Protein AF-H3H8V9-F1 (afdb_monomer_lite)

Structure (mmCIF, N/CA/C/O backbone):
data_AF-H3H8V9-F1
#
_entry.id   AF-H3H8V9-F1
#
loop_
_atom_site.group_PDB
_atom_site.id
_atom_site.type_symbol
_atom_site.label_atom_id
_atom_site.label_alt_id
_atom_site.label_comp_id
_atom_site.label_asym_id
_atom_site.label_entity_id
_atom_site.label_seq_id
_atom_site.pdbx_PDB_ins_code
_atom_site.Cartn_x
_atom_site.Cartn_y
_atom_site.Cartn_z
_atom_site.occupancy
_atom_site.B_iso_or_equiv
_atom_site.auth_seq_id
_atom_site.auth_comp_id
_atom_site.auth_asym_id
_atom_site.auth_atom_id
_atom_site.pdbx_PDB_model_num
ATOM 1 N N . MET A 1 1 ? -10.850 2.529 -7.189 1.00 74.88 1 MET A N 1
ATOM 2 C CA . MET A 1 1 ? -9.826 3.401 -6.558 1.00 74.88 1 MET A CA 1
ATOM 3 C C . MET A 1 1 ? -9.479 2.834 -5.190 1.00 74.88 1 MET A C 1
ATOM 5 O O . MET A 1 1 ? -10.361 2.263 -4.555 1.00 74.88 1 MET A O 1
ATOM 9 N N . GLY A 1 2 ? -8.244 2.984 -4.722 1.00 83.94 2 GLY A N 1
ATOM 10 C CA . GLY A 1 2 ? -7.855 2.657 -3.355 1.00 83.94 2 GLY A CA 1
ATOM 11 C C . GLY A 1 2 ? -6.663 3.481 -2.884 1.00 83.94 2 GLY A C 1
ATOM 12 O O . GLY A 1 2 ? -5.757 3.749 -3.666 1.00 83.94 2 GLY A O 1
ATOM 13 N N . GLU A 1 3 ? -6.673 3.855 -1.612 1.00 83.81 3 GLU A N 1
ATOM 14 C CA . GLU A 1 3 ? -5.579 4.510 -0.901 1.00 83.81 3 GLU A CA 1
ATOM 15 C C . GLU A 1 3 ? -5.378 3.791 0.436 1.00 83.81 3 GLU A C 1
ATOM 17 O O . GLU A 1 3 ? -6.349 3.501 1.137 1.00 83.81 3 GLU A O 1
ATOM 22 N N . GLU A 1 4 ? -4.137 3.490 0.800 1.00 85.00 4 GLU A N 1
ATOM 23 C CA . GLU A 1 4 ? -3.783 2.846 2.063 1.00 85.00 4 GLU A CA 1
ATOM 24 C C . GLU A 1 4 ? -2.541 3.501 2.671 1.00 85.00 4 GLU A C 1
ATOM 26 O O . GLU A 1 4 ? -1.539 3.735 1.994 1.00 85.00 4 GLU A O 1
ATOM 31 N N . ARG A 1 5 ? -2.603 3.771 3.975 1.00 84.25 5 ARG A N 1
ATOM 32 C CA . ARG A 1 5 ? -1.505 4.299 4.781 1.00 84.25 5 ARG A CA 1
ATOM 33 C C . ARG A 1 5 ? -1.326 3.422 6.013 1.00 84.25 5 ARG A C 1
ATOM 35 O O . ARG A 1 5 ? -2.280 3.237 6.763 1.00 84.25 5 ARG A O 1
ATOM 42 N N . ARG A 1 6 ? -0.121 2.903 6.237 1.00 86.56 6 ARG A N 1
ATOM 43 C CA . ARG A 1 6 ? 0.270 2.117 7.421 1.00 86.56 6 ARG A CA 1
ATOM 44 C C . ARG A 1 6 ? 1.478 2.778 8.074 1.00 86.56 6 ARG A C 1
ATOM 46 O O . ARG A 1 6 ? 2.424 3.109 7.363 1.00 86.56 6 ARG A O 1
ATOM 53 N N . TYR A 1 7 ? 1.427 3.017 9.380 1.00 85.00 7 TYR A N 1
ATOM 54 C CA . TYR A 1 7 ? 2.458 3.760 10.107 1.00 85.00 7 TYR A CA 1
ATOM 55 C C . TYR A 1 7 ? 2.486 3.408 11.596 1.00 85.00 7 TYR A C 1
ATOM 57 O O . TYR A 1 7 ? 1.491 2.964 12.166 1.00 85.00 7 TYR A O 1
ATOM 65 N N . GLU A 1 8 ? 3.625 3.656 12.228 1.00 86.06 8 GLU A N 1
ATOM 66 C CA . GLU A 1 8 ? 3.815 3.522 13.672 1.00 86.06 8 GLU A CA 1
ATOM 67 C C . GLU A 1 8 ? 3.595 4.867 14.386 1.00 86.06 8 GLU A C 1
ATOM 69 O O . GLU A 1 8 ? 4.065 5.913 13.930 1.00 86.06 8 GLU A O 1
ATOM 74 N N . ALA A 1 9 ? 2.855 4.858 15.495 1.00 86.06 9 ALA A N 1
ATOM 75 C CA . ALA A 1 9 ? 2.539 6.052 16.276 1.00 86.06 9 ALA A CA 1
ATOM 76 C C . ALA A 1 9 ? 3.686 6.479 17.221 1.00 86.06 9 ALA A C 1
ATOM 78 O O . ALA A 1 9 ? 4.733 5.839 17.330 1.00 86.06 9 ALA A O 1
ATOM 79 N N . GLU A 1 10 ? 3.507 7.590 17.942 1.00 84.81 10 GLU A N 1
ATOM 80 C CA . GLU A 1 10 ? 4.475 8.055 18.951 1.00 84.81 10 GLU A CA 1
ATOM 81 C C . GLU A 1 10 ? 4.557 7.140 20.181 1.00 84.81 10 GLU A C 1
ATOM 83 O O . GLU A 1 10 ? 5.609 7.057 20.804 1.00 84.81 10 GLU A O 1
ATOM 88 N N . ASN A 1 11 ? 3.488 6.400 20.483 1.00 84.94 11 ASN A N 1
ATOM 89 C CA . ASN A 1 11 ? 3.412 5.443 21.587 1.00 84.94 11 ASN A CA 1
ATOM 90 C C . ASN A 1 11 ? 3.657 3.975 21.169 1.00 84.94 11 ASN A C 1
ATOM 92 O O . ASN A 1 11 ? 3.364 3.077 21.953 1.00 84.94 11 ASN A O 1
ATOM 96 N N . GLY A 1 12 ? 4.143 3.730 19.945 1.00 83.62 12 GLY A N 1
ATOM 97 C CA . GLY A 1 12 ? 4.398 2.385 19.408 1.00 83.62 12 GLY A CA 1
ATOM 98 C C . GLY A 1 12 ? 3.173 1.655 18.838 1.00 83.62 12 GLY A C 1
ATOM 99 O O . GLY A 1 12 ? 3.311 0.531 18.365 1.00 83.62 12 GLY A O 1
ATOM 100 N N . ASP A 1 13 ? 1.978 2.257 18.850 1.00 87.25 13 ASP A N 1
ATOM 101 C CA . ASP A 1 13 ? 0.791 1.626 18.257 1.00 87.25 13 ASP A CA 1
ATOM 102 C C . ASP A 1 13 ? 0.881 1.572 16.727 1.00 87.25 13 ASP A C 1
ATOM 104 O O . ASP A 1 13 ? 1.222 2.557 16.062 1.00 87.25 13 ASP A O 1
ATOM 108 N N . PHE A 1 14 ? 0.473 0.444 16.151 1.00 84.25 14 PHE A N 1
ATOM 109 C CA . PHE A 1 14 ? 0.470 0.236 14.707 1.00 84.25 14 PHE A CA 1
ATOM 110 C C . PHE A 1 14 ? -0.862 0.690 14.116 1.00 84.25 14 PHE A C 1
ATOM 112 O O . PHE A 1 14 ? -1.919 0.101 14.359 1.00 84.25 14 PHE A O 1
ATOM 119 N N . CYS A 1 15 ? -0.807 1.757 13.328 1.00 86.50 15 CYS A N 1
ATOM 120 C CA . CYS A 1 15 ? -1.965 2.409 12.742 1.00 86.50 15 CYS A CA 1
ATOM 121 C C . CYS A 1 15 ? -2.080 2.096 11.249 1.00 86.50 15 CYS A C 1
ATOM 123 O O . CYS A 1 15 ? -1.095 2.048 10.510 1.00 86.50 15 CYS A O 1
ATOM 125 N N . SER A 1 16 ? -3.315 1.935 10.785 1.00 87.81 16 SER A N 1
ATOM 126 C CA . SER A 1 16 ? -3.647 1.843 9.366 1.00 87.81 16 SER A CA 1
ATOM 127 C C . SER A 1 16 ? -4.886 2.671 9.051 1.00 87.81 16 SER A C 1
ATOM 129 O O . SER A 1 16 ? -5.841 2.693 9.827 1.00 87.81 16 SER A O 1
ATOM 131 N N . THR A 1 17 ? -4.890 3.324 7.896 1.00 85.88 17 THR A N 1
ATOM 132 C CA . THR A 1 17 ? -6.053 4.015 7.335 1.00 85.88 17 THR A CA 1
ATOM 133 C C . THR A 1 17 ? -6.170 3.629 5.870 1.00 85.88 17 THR A C 1
ATOM 135 O O . THR A 1 17 ? -5.179 3.661 5.142 1.00 85.88 17 THR A O 1
ATOM 138 N N . ARG A 1 18 ? -7.369 3.249 5.430 1.00 86.12 18 ARG A N 1
ATOM 139 C CA . ARG A 1 18 ? -7.628 2.788 4.067 1.00 86.12 18 ARG A CA 1
ATOM 140 C C . ARG A 1 18 ? -8.938 3.357 3.546 1.00 86.12 18 ARG A C 1
ATOM 142 O O . ARG A 1 18 ? -9.970 3.233 4.201 1.00 86.12 18 ARG A O 1
ATOM 149 N N . PHE A 1 19 ? -8.900 3.924 2.349 1.00 86.44 19 PHE A N 1
ATOM 150 C CA . PHE A 1 19 ? -10.074 4.328 1.585 1.00 86.44 19 PHE A CA 1
ATOM 151 C C . PHE A 1 19 ? -10.143 3.492 0.305 1.00 86.44 19 PHE A C 1
ATOM 153 O O . PHE A 1 19 ? -9.132 3.318 -0.370 1.00 86.44 19 PHE A O 1
ATOM 160 N N . THR A 1 20 ? -11.302 2.940 -0.053 1.00 86.88 20 THR A N 1
ATOM 161 C CA . THR A 1 20 ? -11.468 2.222 -1.330 1.00 86.88 20 THR A CA 1
ATOM 162 C C . THR A 1 20 ? -12.846 2.434 -1.929 1.00 86.88 20 THR A C 1
ATOM 164 O O . THR A 1 20 ? -13.846 2.362 -1.217 1.00 86.88 20 THR A O 1
ATOM 167 N N . VAL A 1 21 ? -12.880 2.567 -3.253 1.00 86.81 21 VAL A N 1
ATOM 168 C CA . VAL A 1 21 ? -14.091 2.583 -4.078 1.00 86.81 21 VAL A CA 1
ATOM 169 C C . VAL A 1 21 ? -14.089 1.339 -4.966 1.00 86.81 21 VAL A C 1
ATOM 171 O O . VAL A 1 21 ? -13.229 1.215 -5.850 1.00 86.81 21 VAL A O 1
ATOM 174 N N . THR A 1 22 ? -15.050 0.447 -4.719 1.00 87.06 22 THR A N 1
ATOM 175 C CA . THR A 1 22 ? -15.279 -0.824 -5.426 1.00 87.06 22 THR A CA 1
ATOM 176 C C . THR A 1 22 ? -16.588 -0.745 -6.209 1.00 87.06 22 THR A C 1
ATOM 178 O O . THR A 1 22 ? -17.594 -0.278 -5.679 1.00 87.06 22 THR A O 1
ATOM 181 N N . GLN A 1 23 ? -16.587 -1.220 -7.456 1.00 88.19 23 GLN A N 1
ATOM 182 C CA . GLN A 1 23 ? -17.774 -1.274 -8.315 1.00 88.19 23 GLN A CA 1
ATOM 183 C C . GLN A 1 23 ? -18.269 -2.720 -8.444 1.00 88.19 23 GLN A C 1
ATOM 185 O O . GLN A 1 23 ? -17.463 -3.642 -8.566 1.00 88.19 23 GLN A O 1
ATOM 190 N N . PHE A 1 24 ? -19.586 -2.908 -8.454 1.00 86.19 24 PHE A N 1
ATOM 191 C CA . PHE A 1 24 ? -20.253 -4.180 -8.716 1.00 86.19 24 PHE A CA 1
ATOM 192 C C . PHE A 1 24 ? -21.094 -4.027 -9.987 1.00 86.19 24 PHE A C 1
ATOM 194 O O . PHE A 1 24 ? -22.232 -3.556 -9.935 1.00 86.19 24 PHE A O 1
ATOM 201 N N . GLU A 1 25 ? -20.524 -4.392 -11.140 1.00 83.38 25 GLU A N 1
ATOM 202 C CA . GLU A 1 25 ? -21.194 -4.206 -12.436 1.00 83.38 25 GLU A CA 1
ATOM 203 C C . GLU A 1 25 ? -22.442 -5.092 -12.604 1.00 83.38 25 GLU A C 1
ATOM 205 O O . GLU A 1 25 ? -23.333 -4.722 -13.363 1.00 83.38 25 GLU A O 1
ATOM 210 N N . ASP A 1 26 ? -22.537 -6.223 -11.893 1.00 83.94 26 ASP A N 1
ATOM 211 C CA . ASP A 1 26 ? -23.640 -7.201 -11.982 1.00 83.94 26 ASP A CA 1
ATOM 212 C C . ASP A 1 26 ? -24.514 -7.293 -10.716 1.00 83.94 26 ASP A C 1
ATOM 214 O O . ASP A 1 26 ? -25.304 -8.226 -10.555 1.00 83.94 26 ASP A O 1
ATOM 218 N N . ALA A 1 27 ? -24.410 -6.316 -9.810 1.00 86.00 27 ALA A N 1
ATOM 219 C CA . ALA A 1 27 ? -25.344 -6.200 -8.693 1.00 86.00 27 ALA A CA 1
ATOM 220 C C . ALA A 1 27 ? -26.749 -5.812 -9.189 1.00 86.00 27 ALA A C 1
ATOM 222 O O . ALA A 1 27 ? -26.910 -4.881 -9.975 1.00 86.00 27 ALA A O 1
ATOM 223 N N . GLN A 1 28 ? -27.779 -6.495 -8.688 1.00 86.56 28 GLN A N 1
ATOM 224 C CA . GLN A 1 28 ? -29.177 -6.256 -9.063 1.00 86.56 28 GLN A CA 1
ATOM 225 C C . GLN A 1 28 ? -29.754 -5.003 -8.391 1.00 86.56 28 GLN A C 1
ATOM 227 O O . GLN A 1 28 ? -30.672 -4.381 -8.919 1.00 86.56 28 GLN A O 1
ATOM 232 N N . SER A 1 29 ? -29.253 -4.643 -7.204 1.00 89.38 29 SER A N 1
ATOM 233 C CA . SER A 1 29 ? -29.651 -3.430 -6.485 1.00 89.38 29 SER A CA 1
ATOM 234 C C . SER A 1 29 ? -28.652 -3.040 -5.393 1.00 89.38 29 SER A C 1
ATOM 236 O O . SER A 1 29 ? -27.881 -3.864 -4.898 1.00 89.38 29 SER A O 1
ATOM 238 N N . VAL A 1 30 ? -28.734 -1.783 -4.948 1.00 91.44 30 VAL A N 1
ATOM 239 C CA . VAL A 1 30 ? -28.052 -1.281 -3.742 1.00 91.44 30 VAL A CA 1
ATOM 240 C C . VAL A 1 30 ? -28.414 -2.121 -2.512 1.00 91.44 30 VAL A C 1
ATOM 242 O O . VAL A 1 30 ? -27.538 -2.469 -1.723 1.00 91.44 30 VAL A O 1
ATOM 245 N N . LYS A 1 31 ? -29.697 -2.488 -2.375 1.00 92.06 31 LYS A N 1
ATOM 246 C CA . LYS A 1 31 ? -30.219 -3.293 -1.264 1.00 92.06 31 LYS A CA 1
ATOM 247 C C . LYS A 1 31 ? -29.564 -4.674 -1.194 1.00 92.06 31 LYS A C 1
ATOM 249 O O . LYS A 1 31 ? -29.138 -5.071 -0.118 1.00 92.06 31 LYS A O 1
ATOM 254 N N . GLN A 1 32 ? -29.391 -5.349 -2.334 1.00 93.00 32 GLN A N 1
ATOM 255 C CA . GLN A 1 32 ? -28.703 -6.644 -2.406 1.00 93.00 32 GLN A CA 1
ATOM 256 C C . GLN A 1 32 ? -27.271 -6.565 -1.850 1.00 93.00 32 GLN A C 1
ATOM 258 O O . GLN A 1 32 ? -26.877 -7.402 -1.044 1.00 93.00 32 GLN A O 1
ATOM 263 N N . VAL A 1 33 ? -26.494 -5.554 -2.256 1.00 92.19 33 VAL A N 1
ATOM 264 C CA . VAL A 1 33 ? -25.104 -5.383 -1.793 1.00 92.19 33 VAL A CA 1
ATOM 265 C C . VAL A 1 33 ? -25.054 -4.991 -0.314 1.00 92.19 33 VAL A C 1
ATOM 267 O O . VAL A 1 33 ? -24.203 -5.490 0.418 1.00 92.19 33 VAL A O 1
ATOM 270 N N . PHE A 1 34 ? -25.983 -4.150 0.148 1.00 92.25 34 PHE A N 1
ATOM 271 C CA . PHE A 1 34 ? -26.122 -3.797 1.563 1.00 92.25 34 PHE A CA 1
ATOM 272 C C . PHE A 1 34 ? -26.440 -5.025 2.436 1.00 92.25 34 PHE A C 1
ATOM 274 O O . PHE A 1 34 ? -25.757 -5.249 3.431 1.00 92.25 34 PHE A O 1
ATOM 281 N N . ASP A 1 35 ? -27.403 -5.862 2.040 1.00 90.81 35 ASP A N 1
ATOM 282 C CA . ASP A 1 35 ? -27.795 -7.051 2.811 1.00 90.81 35 ASP A CA 1
ATOM 283 C C . ASP A 1 35 ? -26.707 -8.137 2.820 1.00 90.81 35 ASP A C 1
ATOM 285 O O . ASP A 1 35 ? -26.488 -8.779 3.847 1.00 90.81 35 ASP A O 1
ATOM 289 N N . LEU A 1 36 ? -25.960 -8.294 1.720 1.00 90.44 36 LEU A N 1
ATOM 290 C CA . LEU A 1 36 ? -24.777 -9.163 1.676 1.00 90.44 36 LEU A CA 1
ATOM 291 C C . LEU A 1 36 ? -23.659 -8.674 2.611 1.00 90.44 36 LEU A C 1
ATOM 293 O O . LEU A 1 36 ? -23.001 -9.493 3.252 1.00 90.44 36 LEU A O 1
ATOM 297 N N . LEU A 1 37 ? -23.451 -7.357 2.718 1.00 90.12 37 LEU A N 1
ATOM 298 C CA . LEU A 1 37 ? -22.486 -6.781 3.660 1.00 90.12 37 LEU A CA 1
ATOM 299 C C . LEU A 1 37 ? -22.933 -6.967 5.114 1.00 90.12 37 LEU A C 1
ATOM 301 O O . LEU A 1 37 ? -22.104 -7.336 5.941 1.00 90.12 37 LEU A O 1
ATOM 305 N N . LEU A 1 38 ? -24.222 -6.789 5.429 1.00 88.62 38 LEU A N 1
ATOM 306 C CA . LEU A 1 38 ? -24.744 -7.101 6.764 1.00 88.62 38 LEU A CA 1
ATOM 307 C C . LEU A 1 38 ? -24.537 -8.575 7.118 1.00 88.62 38 LEU A C 1
ATOM 309 O O . LEU A 1 38 ? -23.978 -8.868 8.170 1.00 88.62 38 LEU A O 1
ATOM 313 N N . PHE A 1 39 ? -24.903 -9.500 6.226 1.00 86.25 39 PHE A N 1
ATOM 314 C CA . PHE A 1 39 ? -24.685 -10.931 6.448 1.00 86.25 39 PHE A CA 1
ATOM 315 C C . PHE A 1 39 ? -23.203 -11.261 6.700 1.00 86.25 39 PHE A C 1
ATOM 317 O O . PHE A 1 39 ? -22.887 -11.995 7.635 1.00 86.25 39 PHE A O 1
ATOM 324 N N . TYR A 1 40 ? -22.290 -10.674 5.921 1.00 86.00 40 TYR A N 1
ATOM 325 C CA . TYR A 1 40 ? -20.840 -10.817 6.099 1.00 86.00 40 TYR A CA 1
ATOM 326 C C . TYR A 1 40 ? -20.341 -10.279 7.449 1.00 86.00 40 TYR A C 1
ATOM 328 O O . TYR A 1 40 ? -19.485 -10.903 8.072 1.00 86.00 40 TYR A O 1
ATOM 336 N N . PHE A 1 41 ? -20.877 -9.155 7.936 1.00 85.69 41 PHE A N 1
ATOM 337 C CA . PHE A 1 41 ? -20.468 -8.587 9.223 1.00 85.69 41 PHE A CA 1
ATOM 338 C C . PHE A 1 41 ? -21.083 -9.293 10.437 1.00 85.69 41 PHE A C 1
ATOM 340 O O . PHE A 1 41 ? -20.417 -9.395 11.465 1.00 85.69 41 PHE A O 1
ATOM 347 N N . CYS A 1 42 ? -22.288 -9.855 10.313 1.00 83.94 42 CYS A N 1
ATOM 348 C CA . CYS A 1 42 ? -22.877 -10.719 11.341 1.00 83.94 42 CYS A CA 1
ATOM 349 C C . CYS A 1 42 ? -22.190 -12.095 11.451 1.00 83.94 42 CYS A C 1
ATOM 351 O O . CYS A 1 42 ? -22.373 -12.771 12.455 1.00 83.94 42 CYS A O 1
ATOM 353 N N . ASN A 1 43 ? -21.402 -12.500 10.445 1.00 84.06 43 ASN A N 1
ATOM 354 C CA . ASN A 1 43 ? -20.648 -13.765 10.397 1.00 84.06 43 ASN A CA 1
ATOM 355 C C . ASN A 1 43 ? -19.138 -13.507 10.163 1.00 84.06 43 ASN A C 1
ATOM 357 O O . ASN A 1 43 ? -18.451 -14.198 9.396 1.00 84.06 43 ASN A O 1
ATOM 361 N N . ILE A 1 44 ? -18.629 -12.412 10.741 1.00 83.75 44 ILE A N 1
ATOM 362 C CA . ILE A 1 44 ? -17.280 -11.908 10.459 1.00 83.75 44 ILE A CA 1
ATOM 363 C C . ILE A 1 44 ? -16.185 -12.817 11.031 1.00 83.75 44 ILE A C 1
ATOM 365 O O . ILE A 1 44 ? -15.131 -12.947 10.416 1.00 83.75 44 ILE A O 1
ATOM 369 N N . GLU A 1 45 ? -16.423 -13.482 12.161 1.00 85.56 45 GLU A N 1
ATOM 370 C CA . GLU A 1 45 ? -15.501 -14.442 12.789 1.00 85.56 45 GLU A CA 1
ATOM 371 C C . GLU A 1 45 ? -15.170 -15.645 11.888 1.00 85.56 45 GLU A C 1
ATOM 373 O O . GLU A 1 45 ? -13.994 -16.014 11.779 1.00 85.56 45 GLU A O 1
ATOM 378 N N . ILE A 1 46 ? -16.156 -16.180 11.154 1.00 83.06 46 ILE A N 1
ATOM 379 C CA . ILE A 1 46 ? -15.925 -17.198 10.112 1.00 83.06 46 ILE A CA 1
ATOM 380 C C . ILE A 1 46 ? -15.025 -16.612 9.013 1.00 83.06 46 ILE A C 1
ATOM 382 O O . ILE A 1 46 ? -13.983 -17.178 8.679 1.00 83.06 46 ILE A O 1
ATOM 386 N N . SER A 1 47 ? -15.368 -15.416 8.522 1.00 78.75 47 SER A N 1
ATOM 387 C CA . SER A 1 47 ? -14.631 -14.732 7.449 1.00 78.75 47 SER A CA 1
ATOM 388 C C . SER A 1 47 ? -13.195 -14.333 7.825 1.00 78.75 47 SER A C 1
ATOM 390 O O . SER A 1 47 ? -12.345 -14.237 6.941 1.00 78.75 47 SER A O 1
ATOM 392 N N . ILE A 1 48 ? -12.895 -14.089 9.108 1.00 74.31 48 ILE A N 1
ATOM 393 C CA . ILE A 1 48 ? -11.515 -13.917 9.599 1.00 74.31 48 ILE A CA 1
ATOM 394 C C . ILE A 1 48 ? -10.789 -15.258 9.547 1.00 74.31 48 ILE A C 1
ATOM 396 O O . ILE A 1 48 ? -9.666 -15.333 9.045 1.00 74.31 48 ILE A O 1
ATOM 400 N N . SER A 1 49 ? -11.432 -16.303 10.066 1.00 79.25 49 SER A N 1
ATOM 401 C CA . SER A 1 49 ? -10.787 -17.594 10.280 1.00 79.25 49 SER A CA 1
ATOM 402 C C . SER A 1 49 ? -10.391 -18.266 8.966 1.00 79.25 49 SER A C 1
ATOM 404 O O . SER A 1 49 ? -9.244 -18.681 8.806 1.00 79.25 49 SER A O 1
ATOM 406 N N . GLU A 1 50 ? -11.291 -18.265 7.979 1.00 76.25 50 GLU A N 1
ATOM 407 C CA . GLU A 1 50 ? -11.020 -18.801 6.640 1.00 76.25 50 GLU A CA 1
ATOM 408 C C . GLU A 1 50 ? -9.929 -18.025 5.881 1.00 76.25 50 GLU A C 1
ATOM 410 O O . GLU A 1 50 ? -9.131 -18.626 5.163 1.00 76.25 50 GLU A O 1
ATOM 415 N N . LYS A 1 51 ? -9.885 -16.689 6.012 1.00 66.56 51 LYS A N 1
ATOM 416 C CA . LYS A 1 51 ? -8.983 -15.831 5.217 1.00 66.56 51 LYS A CA 1
ATOM 417 C C . LYS A 1 51 ? -7.578 -15.687 5.794 1.00 66.56 51 LYS A C 1
ATOM 419 O O . LYS A 1 51 ? -6.635 -15.494 5.030 1.00 66.56 51 LYS A O 1
ATOM 424 N N . ILE A 1 52 ? -7.441 -15.692 7.121 1.00 62.62 52 ILE A N 1
ATOM 425 C CA . ILE A 1 52 ? -6.173 -15.385 7.810 1.00 62.62 52 ILE A CA 1
ATOM 426 C C . ILE A 1 52 ? -5.549 -16.658 8.425 1.00 62.62 52 ILE A C 1
ATOM 428 O O . ILE A 1 52 ? -4.407 -16.631 8.879 1.00 62.62 52 ILE A O 1
ATOM 432 N N . GLY A 1 53 ? -6.275 -17.785 8.455 1.00 62.88 53 GLY A N 1
ATOM 433 C CA . GLY A 1 53 ? -5.826 -19.055 9.050 1.00 62.88 53 GLY A CA 1
ATOM 434 C C . GLY A 1 53 ? -5.773 -19.051 10.585 1.00 62.88 53 GLY A C 1
ATOM 435 O O . GLY A 1 53 ? -5.511 -20.075 11.209 1.00 62.88 53 GLY A O 1
ATOM 436 N N . HIS A 1 54 ? -6.026 -17.899 11.204 1.00 71.56 54 HIS A N 1
ATOM 437 C CA . HIS A 1 54 ? -6.144 -17.721 12.647 1.00 71.56 54 HIS A CA 1
ATOM 438 C C . HIS A 1 54 ? -7.482 -18.281 13.131 1.00 71.56 54 HIS A C 1
ATOM 440 O O . HIS A 1 54 ? -8.488 -18.112 12.452 1.00 71.56 54 HIS A O 1
ATOM 446 N N . ILE A 1 55 ? -7.552 -18.856 14.329 1.00 83.75 55 ILE A N 1
ATOM 447 C CA . ILE A 1 55 ? -8.852 -19.235 14.904 1.00 83.75 55 ILE A CA 1
ATOM 448 C C . ILE A 1 55 ? -9.476 -17.981 15.511 1.00 83.75 55 ILE A C 1
ATOM 450 O O . ILE A 1 55 ? -8.885 -17.393 16.417 1.00 83.75 55 ILE A O 1
ATOM 454 N N . THR A 1 56 ? -10.644 -17.557 15.021 1.00 86.75 56 THR A N 1
ATOM 455 C CA . THR A 1 56 ? -11.386 -16.421 15.585 1.00 86.75 56 THR A CA 1
ATOM 456 C C . THR A 1 56 ? -12.740 -16.851 16.115 1.00 86.75 56 THR A C 1
ATOM 458 O O . THR A 1 56 ? -13.514 -17.492 15.411 1.00 86.75 56 THR A O 1
ATOM 461 N N . ILE A 1 57 ? -13.022 -16.459 17.354 1.00 90.12 57 ILE A N 1
ATOM 462 C CA . ILE A 1 57 ? -14.292 -16.691 18.040 1.00 90.12 57 ILE A CA 1
ATOM 463 C C . ILE A 1 57 ? -14.983 -15.364 18.359 1.00 90.12 57 ILE A C 1
ATOM 465 O O . ILE A 1 57 ? -14.344 -14.309 18.423 1.00 90.12 57 ILE A O 1
ATOM 469 N N . ARG A 1 58 ? -16.293 -15.445 18.581 1.00 88.75 58 ARG A N 1
ATOM 470 C CA . ARG A 1 58 ? -17.158 -14.354 19.026 1.00 88.75 58 ARG A CA 1
ATOM 471 C C . ARG A 1 58 ? -17.409 -14.489 20.535 1.00 88.75 58 ARG A C 1
ATOM 473 O O . ARG A 1 58 ? -17.728 -15.578 21.000 1.00 88.75 58 ARG A O 1
ATOM 480 N N . GLU A 1 59 ? -17.243 -13.399 21.281 1.00 88.31 59 GLU A N 1
ATOM 481 C CA . GLU A 1 59 ? -17.491 -13.278 22.732 1.00 88.31 59 GLU A CA 1
ATOM 482 C C . GLU A 1 59 ? -18.646 -12.297 23.049 1.00 88.31 59 GLU A C 1
ATOM 484 O O . GLU A 1 59 ? -18.780 -11.842 24.184 1.00 88.31 59 GLU A O 1
ATOM 489 N N . ASP A 1 60 ? -19.472 -11.930 22.062 1.00 80.50 60 ASP A N 1
ATOM 490 C CA . ASP A 1 60 ? -20.727 -11.196 22.278 1.00 80.50 60 ASP A CA 1
ATOM 491 C C . ASP A 1 60 ? -21.949 -12.126 22.280 1.00 80.50 60 ASP A C 1
ATOM 493 O O . ASP A 1 60 ? -22.003 -13.118 21.558 1.00 80.50 60 ASP A O 1
ATOM 497 N N . ASP A 1 61 ? -22.946 -11.776 23.098 1.00 66.88 61 ASP A N 1
ATOM 498 C CA . ASP A 1 61 ? -24.174 -12.558 23.304 1.00 66.88 61 ASP A CA 1
ATOM 499 C C . ASP A 1 61 ? -25.282 -12.263 22.262 1.00 66.88 61 ASP A C 1
ATOM 501 O O . ASP A 1 61 ? -26.423 -12.676 22.454 1.00 66.88 61 ASP A O 1
ATOM 505 N N . GLY A 1 62 ? -24.968 -11.542 21.174 1.00 59.38 62 GLY A N 1
ATOM 506 C CA . GLY A 1 62 ? -25.891 -11.228 20.074 1.00 59.38 62 GLY A CA 1
ATOM 507 C C . GLY A 1 62 ? -27.006 -10.219 20.407 1.00 59.38 62 GLY A C 1
ATOM 508 O O . GLY A 1 62 ? -27.982 -10.531 21.083 1.00 59.38 62 GLY A O 1
ATOM 509 N N . GLY A 1 63 ? -26.909 -8.998 19.871 1.00 57.53 63 GLY A N 1
ATOM 510 C CA . GLY A 1 63 ? -27.998 -8.012 19.930 1.00 57.53 63 GLY A CA 1
ATOM 511 C C . GLY A 1 63 ? -28.936 -8.114 18.722 1.00 57.53 63 GLY A C 1
ATOM 512 O O . GLY A 1 63 ? -28.512 -7.815 17.612 1.00 57.53 63 GLY A O 1
ATOM 513 N N . ASP A 1 64 ? -30.208 -8.469 18.932 1.00 55.34 64 ASP A N 1
ATOM 514 C CA . ASP A 1 64 ? -31.261 -8.490 17.888 1.00 55.34 64 ASP A CA 1
ATOM 515 C C . ASP A 1 64 ? -31.922 -7.103 17.681 1.00 55.34 64 ASP A C 1
ATOM 517 O O . ASP A 1 64 ? -33.114 -6.974 17.394 1.00 55.34 64 ASP A O 1
ATOM 521 N N . ASP A 1 65 ? -31.153 -6.025 17.869 1.00 68.25 65 ASP A N 1
ATOM 522 C CA . ASP A 1 65 ? -31.629 -4.655 17.665 1.00 68.25 65 ASP A CA 1
ATOM 523 C C . ASP A 1 65 ? -31.483 -4.245 16.195 1.00 68.25 65 ASP A C 1
ATOM 525 O O . ASP A 1 65 ? -30.453 -4.453 15.551 1.00 68.25 65 ASP A O 1
ATOM 529 N N . LYS A 1 66 ? -32.532 -3.633 15.632 1.00 78.50 66 LYS A N 1
ATOM 530 C CA . LYS A 1 66 ? -32.645 -3.407 14.181 1.00 78.50 66 LYS A CA 1
ATOM 531 C C . LYS A 1 66 ? -31.545 -2.498 13.629 1.00 78.50 66 LYS A C 1
ATOM 533 O O . LYS A 1 66 ? -31.675 -1.276 13.618 1.00 78.50 66 LYS A O 1
ATOM 538 N N . GLY A 1 67 ? -30.514 -3.134 13.079 1.00 82.50 67 GLY A N 1
ATOM 539 C CA . GLY A 1 67 ? -29.364 -2.482 12.462 1.00 82.50 67 GLY A CA 1
ATOM 540 C C . GLY A 1 67 ? -28.215 -2.176 13.425 1.00 82.50 67 GLY A C 1
ATOM 541 O O . GLY A 1 67 ? -27.280 -1.501 12.995 1.00 82.50 67 GLY A O 1
ATOM 542 N N . ILE A 1 68 ? -28.256 -2.658 14.674 1.00 90.06 68 ILE A N 1
ATOM 543 C CA . ILE A 1 68 ? -27.179 -2.506 15.663 1.00 90.06 68 ILE A CA 1
ATOM 544 C C . ILE A 1 68 ? -26.587 -3.883 15.976 1.00 90.06 68 ILE A C 1
ATOM 546 O O . ILE A 1 68 ? -27.299 -4.769 16.431 1.00 90.06 68 ILE A O 1
ATOM 550 N N . VAL A 1 69 ? -25.283 -4.060 15.759 1.00 87.81 69 VAL A N 1
ATOM 551 C CA . VAL A 1 69 ? -24.573 -5.326 16.017 1.00 87.81 69 VAL A CA 1
ATOM 552 C C . VAL A 1 69 ? -23.267 -5.035 16.747 1.00 87.81 69 VAL A C 1
ATOM 554 O O . VAL A 1 69 ? -22.392 -4.363 16.202 1.00 87.81 69 VAL A O 1
ATOM 557 N N . GLN A 1 70 ? -23.102 -5.554 17.964 1.00 89.19 70 GLN A N 1
ATOM 558 C CA . GLN A 1 70 ? -21.781 -5.635 18.589 1.00 89.19 70 GLN A CA 1
ATOM 559 C C . GLN A 1 70 ? -21.026 -6.832 17.995 1.00 89.19 70 GLN A C 1
ATOM 561 O O . GLN A 1 70 ? -21.605 -7.887 17.757 1.00 89.19 70 GLN A O 1
ATOM 566 N N . ASN A 1 71 ? -19.739 -6.647 17.726 1.00 89.56 71 ASN A N 1
ATOM 567 C CA . ASN A 1 71 ? -18.806 -7.682 17.307 1.00 89.56 71 ASN A CA 1
ATOM 568 C C . ASN A 1 71 ? -17.627 -7.656 18.284 1.00 89.56 71 ASN A C 1
ATOM 570 O O . ASN A 1 71 ? -16.734 -6.811 18.168 1.00 89.56 71 ASN A O 1
ATOM 574 N N . ARG A 1 72 ? -17.638 -8.565 19.258 1.00 91.31 72 ARG A N 1
ATOM 575 C CA . ARG A 1 72 ? -16.543 -8.799 20.197 1.00 91.31 72 ARG A CA 1
ATOM 576 C C . ARG A 1 72 ? -15.795 -10.049 19.746 1.00 91.31 72 ARG A C 1
ATOM 578 O O . ARG A 1 72 ? -16.262 -11.168 19.920 1.00 91.31 72 ARG A O 1
ATOM 585 N N . LEU A 1 73 ? -14.645 -9.850 19.118 1.00 90.88 73 LEU A N 1
ATOM 586 C CA . LEU A 1 73 ? -13.914 -10.867 18.369 1.00 90.88 73 LEU A CA 1
ATOM 587 C C . LEU A 1 73 ? -12.570 -11.155 19.036 1.00 90.88 73 LEU A C 1
ATOM 589 O O . LEU A 1 73 ? -11.796 -10.232 19.303 1.00 90.88 73 LEU A O 1
ATOM 593 N N . VAL A 1 74 ? -12.267 -12.434 19.250 1.00 90.62 74 VAL A N 1
ATOM 594 C CA . VAL A 1 74 ? -10.978 -12.888 19.788 1.00 90.62 74 VAL A CA 1
ATOM 595 C C . VAL A 1 74 ? -10.313 -13.821 18.793 1.00 90.62 74 VAL A C 1
ATOM 597 O O . VAL A 1 74 ? -10.848 -14.880 18.478 1.00 90.62 74 VAL A O 1
ATOM 600 N N . SER A 1 75 ? -9.132 -13.432 18.315 1.00 87.38 75 SER A N 1
ATOM 601 C CA . SER A 1 75 ? -8.354 -14.180 17.325 1.00 87.38 75 SER A CA 1
ATOM 602 C C . SER A 1 75 ? -7.074 -14.735 17.941 1.00 87.38 75 SER A C 1
ATOM 604 O O . SER A 1 75 ? -6.312 -13.992 18.561 1.00 87.38 75 SER A O 1
ATOM 606 N N . ILE A 1 76 ? -6.786 -16.014 17.712 1.00 84.38 76 ILE A N 1
ATOM 607 C CA . ILE A 1 76 ? -5.514 -16.655 18.065 1.00 84.38 76 ILE A CA 1
ATOM 608 C C . ILE A 1 76 ? -4.673 -16.796 16.792 1.00 84.38 76 ILE A C 1
ATOM 610 O O . ILE A 1 76 ? -5.076 -17.458 15.835 1.00 84.38 76 ILE A O 1
ATOM 614 N N . THR A 1 77 ? -3.513 -16.140 16.770 1.00 76.25 77 THR A N 1
ATOM 615 C CA . THR A 1 77 ? -2.536 -16.252 15.670 1.00 76.25 77 THR A CA 1
ATOM 616 C C . THR A 1 77 ? -1.826 -17.614 15.683 1.00 76.25 77 THR A C 1
ATOM 618 O O . THR A 1 77 ? -1.754 -18.264 16.721 1.00 76.25 77 THR A O 1
ATOM 621 N N . HIS A 1 78 ? -1.170 -18.001 14.581 1.00 68.81 78 HIS A N 1
ATOM 622 C CA . HIS A 1 78 ? -0.300 -19.198 14.503 1.00 68.81 78 HIS A CA 1
ATOM 623 C C . HIS A 1 78 ? 0.944 -19.185 15.427 1.00 68.81 78 HIS A C 1
ATOM 625 O O . HIS A 1 78 ? 1.826 -20.027 15.282 1.00 68.81 78 HIS A O 1
ATOM 631 N N . LYS A 1 79 ? 1.070 -18.192 16.314 1.00 69.69 79 LYS A N 1
ATOM 632 C CA . LYS A 1 79 ? 2.149 -18.046 17.305 1.00 69.69 79 LYS A CA 1
ATOM 633 C C . LYS A 1 79 ? 1.579 -17.760 18.701 1.00 69.69 79 LYS A C 1
ATOM 635 O O . LYS A 1 79 ? 2.184 -17.023 19.474 1.00 69.69 79 LYS A O 1
ATOM 640 N N . ASP A 1 80 ? 0.362 -18.243 18.952 1.00 77.56 80 ASP A N 1
ATOM 641 C CA . ASP A 1 80 ? -0.417 -18.152 20.197 1.00 77.56 80 ASP A CA 1
ATOM 642 C C . ASP A 1 80 ? -0.677 -16.738 20.749 1.00 77.56 80 ASP A C 1
ATOM 644 O O . ASP A 1 80 ? -1.315 -16.571 21.791 1.00 77.56 80 ASP A O 1
ATOM 648 N N . VAL A 1 81 ? -0.280 -15.691 20.016 1.00 81.38 81 VAL A N 1
ATOM 649 C CA . VAL A 1 81 ? -0.648 -14.307 20.322 1.00 81.38 81 VAL A CA 1
ATOM 650 C C . VAL A 1 81 ? -2.160 -14.175 20.181 1.00 81.38 81 VAL A C 1
ATOM 652 O O . VAL A 1 81 ? -2.703 -14.365 19.088 1.00 81.38 81 VAL A O 1
ATOM 655 N N . LYS A 1 82 ? -2.826 -13.842 21.289 1.00 86.81 82 LYS A N 1
ATOM 656 C CA . LYS A 1 82 ? -4.260 -13.556 21.339 1.00 86.81 82 LYS A CA 1
ATOM 657 C C . LYS A 1 82 ? -4.491 -12.082 21.025 1.00 86.81 82 LYS A C 1
ATOM 659 O O . LYS A 1 82 ? -3.901 -11.209 21.662 1.00 86.81 82 LYS A O 1
ATOM 664 N N . MET A 1 83 ? -5.357 -11.802 20.063 1.00 88.44 83 MET A N 1
ATOM 665 C CA . MET A 1 83 ? -5.824 -10.460 19.718 1.00 88.44 83 MET A CA 1
ATOM 666 C C . MET A 1 83 ? -7.300 -10.322 20.095 1.00 88.44 83 MET A C 1
ATOM 668 O O . MET A 1 83 ? -8.050 -11.287 19.993 1.00 88.44 83 MET A O 1
ATOM 672 N N . GLU A 1 84 ? -7.714 -9.125 20.498 1.00 90.94 84 GLU A N 1
ATOM 673 C CA . GLU A 1 84 ? -9.103 -8.788 20.825 1.00 90.94 84 GLU A CA 1
ATOM 674 C C . GLU A 1 84 ? -9.535 -7.548 20.043 1.00 90.94 84 GLU A C 1
ATOM 676 O O . GLU A 1 84 ? -8.786 -6.576 19.958 1.00 90.94 84 GLU A O 1
ATOM 681 N N . SER A 1 85 ? -10.746 -7.558 19.497 1.00 91.88 85 SER A N 1
ATOM 682 C CA . SER A 1 85 ? -11.377 -6.391 18.883 1.00 91.88 85 SER A CA 1
ATOM 683 C C . SER A 1 85 ? -12.822 -6.302 19.359 1.00 91.88 85 SER A C 1
ATOM 685 O O . SER A 1 85 ? -13.527 -7.306 19.354 1.00 91.88 85 SER A O 1
ATOM 687 N N . ASN A 1 86 ? -13.256 -5.126 19.806 1.00 92.75 86 ASN A N 1
ATOM 688 C CA . ASN A 1 86 ? -14.610 -4.900 20.307 1.00 92.75 86 ASN A CA 1
ATOM 689 C C . ASN A 1 86 ? -15.193 -3.695 19.567 1.00 92.75 86 ASN A C 1
ATOM 691 O O . ASN A 1 86 ? -14.663 -2.585 19.668 1.00 92.75 86 ASN A O 1
ATOM 695 N N . THR A 1 87 ? -16.213 -3.926 18.745 1.00 91.88 87 THR A N 1
ATOM 696 C CA . THR A 1 87 ? -16.693 -2.950 17.758 1.00 91.88 87 THR A CA 1
ATOM 697 C C . THR A 1 87 ? -18.212 -2.983 17.675 1.00 91.88 87 THR A C 1
ATOM 699 O O . THR A 1 87 ? -18.792 -4.043 17.455 1.00 91.88 87 THR A O 1
ATOM 702 N N . VAL A 1 88 ? -18.863 -1.828 17.804 1.00 91.69 88 VAL A N 1
ATOM 703 C CA . VAL A 1 88 ? -20.307 -1.680 17.585 1.00 91.69 88 VAL A CA 1
ATOM 704 C C . VAL A 1 88 ? -20.544 -1.167 16.171 1.00 91.69 88 VAL A C 1
ATOM 706 O O . VAL A 1 88 ? -19.962 -0.171 15.742 1.00 91.69 88 VAL A O 1
ATOM 709 N N . MET A 1 89 ? -21.402 -1.868 15.441 1.00 90.69 89 MET A N 1
ATOM 710 C CA . MET A 1 89 ? -21.827 -1.540 14.092 1.00 90.69 89 MET A CA 1
ATOM 711 C C . MET A 1 89 ? -23.249 -0.988 14.105 1.00 90.69 89 MET A C 1
ATOM 713 O O . MET A 1 89 ? -24.150 -1.602 14.667 1.00 90.69 89 MET A O 1
ATOM 717 N N . PHE A 1 90 ? -23.446 0.137 13.428 1.00 93.62 90 PHE A N 1
ATOM 718 C CA . PHE A 1 90 ? -24.731 0.768 13.159 1.00 93.62 90 PHE A CA 1
ATOM 719 C C . PHE A 1 90 ? -24.987 0.729 11.654 1.00 93.62 90 PHE A C 1
ATOM 721 O O . PHE A 1 90 ? -24.097 1.030 10.858 1.00 93.62 90 PHE A O 1
ATOM 728 N N . SER A 1 91 ? -26.198 0.383 11.237 1.00 92.75 91 SER A N 1
ATOM 729 C CA . SER A 1 91 ? -26.531 0.237 9.823 1.00 92.75 91 SER A CA 1
ATOM 730 C C . SER A 1 91 ? -27.935 0.731 9.504 1.00 92.75 91 SER A C 1
ATOM 732 O O . SER A 1 91 ? -28.889 0.488 10.241 1.00 92.75 91 SER A O 1
ATOM 734 N N . GLN A 1 92 ? -28.067 1.435 8.380 1.00 93.50 92 GLN A N 1
ATOM 735 C CA . GLN A 1 92 ? -29.348 1.934 7.901 1.00 93.50 92 GLN A CA 1
ATOM 736 C C . GLN A 1 92 ? -29.400 1.905 6.372 1.00 93.50 92 GLN A C 1
ATOM 738 O O . GLN A 1 92 ? -28.481 2.355 5.686 1.00 93.50 92 GLN A O 1
ATOM 743 N N . TYR A 1 93 ? -30.502 1.379 5.837 1.00 91.81 93 TYR A N 1
ATOM 744 C CA . TYR A 1 93 ? -30.834 1.478 4.420 1.00 91.81 93 TYR A CA 1
ATOM 745 C C . TYR A 1 93 ? -31.849 2.599 4.212 1.00 91.81 93 TYR A C 1
ATOM 747 O O . TYR A 1 93 ? -32.889 2.633 4.873 1.00 91.81 93 TYR A O 1
ATOM 755 N N . TYR A 1 94 ? -31.549 3.491 3.277 1.00 89.44 94 TYR A N 1
ATOM 756 C CA . TYR A 1 94 ? -32.366 4.641 2.925 1.00 89.44 94 TYR A CA 1
ATOM 757 C C . TYR A 1 94 ? -32.960 4.422 1.537 1.00 89.44 94 TYR A C 1
ATOM 759 O O . TYR A 1 94 ? -32.246 4.403 0.529 1.00 89.44 94 TYR A O 1
ATOM 767 N N . ASP A 1 95 ? -34.275 4.226 1.480 1.00 83.81 95 ASP A N 1
ATOM 768 C CA . ASP A 1 95 ? -34.963 3.966 0.223 1.00 83.81 95 ASP A CA 1
ATOM 769 C C . ASP A 1 95 ? -35.317 5.261 -0.525 1.00 83.81 95 ASP A C 1
ATOM 771 O O . ASP A 1 95 ? -35.530 6.330 0.050 1.00 83.81 95 ASP A O 1
ATOM 775 N N . ARG A 1 96 ? -35.450 5.154 -1.847 1.00 72.06 96 ARG A N 1
ATOM 776 C CA . ARG A 1 96 ? -35.891 6.247 -2.718 1.00 72.06 96 ARG A CA 1
ATOM 777 C C . ARG A 1 96 ? -37.315 6.732 -2.396 1.00 72.06 96 ARG A C 1
ATOM 779 O O . ARG A 1 96 ? -37.656 7.858 -2.751 1.00 72.06 96 ARG A O 1
ATOM 786 N N . SER A 1 97 ? -38.134 5.938 -1.700 1.00 62.41 97 SER A N 1
ATOM 787 C CA . SER A 1 97 ? -39.429 6.388 -1.168 1.00 62.41 97 SER A CA 1
ATOM 788 C C . SER A 1 97 ? -39.325 7.340 0.035 1.00 62.41 97 SER A C 1
ATOM 790 O O . SER A 1 97 ? -40.208 8.182 0.195 1.00 62.41 97 SER A O 1
ATOM 792 N N . THR A 1 98 ? -38.266 7.273 0.856 1.00 59.59 98 THR A N 1
ATOM 793 C CA . THR A 1 98 ? -38.194 8.008 2.138 1.00 59.59 98 THR A CA 1
ATOM 794 C C . THR A 1 98 ? -37.500 9.372 2.061 1.00 59.59 98 THR A C 1
ATOM 796 O O . THR A 1 98 ? -37.675 10.181 2.968 1.00 59.59 98 THR A O 1
ATOM 799 N N . HIS A 1 99 ? -36.754 9.671 0.988 1.00 49.50 99 HIS A N 1
ATOM 800 C CA . HIS A 1 99 ? -35.932 10.897 0.872 1.00 49.50 99 HIS A CA 1
ATOM 801 C C . HIS A 1 99 ? -36.425 11.930 -0.152 1.00 49.50 99 HIS A C 1
ATOM 803 O O . HIS A 1 99 ? -35.710 12.870 -0.498 1.00 49.50 99 HIS A O 1
ATOM 809 N N . GLY A 1 100 ? -37.670 11.800 -0.610 1.00 52.47 100 GLY A N 1
ATOM 810 C CA . GLY A 1 100 ? -38.283 12.767 -1.516 1.00 52.47 100 GLY A CA 1
ATOM 811 C C . GLY A 1 100 ? -37.784 12.678 -2.963 1.00 52.47 100 GLY A C 1
ATOM 812 O O . GLY A 1 100 ? -37.045 11.781 -3.368 1.00 52.47 100 GLY A O 1
ATOM 813 N N . ARG A 1 101 ? -38.272 13.601 -3.796 1.00 41.19 101 ARG A N 1
ATOM 814 C CA . ARG A 1 101 ? -38.298 13.450 -5.259 1.00 41.19 101 ARG A CA 1
ATOM 815 C C . ARG A 1 101 ? -36.960 13.790 -5.938 1.00 41.19 101 ARG A C 1
ATOM 817 O O . ARG A 1 101 ? -36.871 14.790 -6.643 1.00 41.19 101 ARG A O 1
ATOM 824 N N . GLY A 1 102 ? -35.947 12.938 -5.771 1.00 55.81 102 GLY A N 1
ATOM 825 C CA . GLY A 1 102 ? -34.704 13.025 -6.554 1.00 55.81 102 GLY A CA 1
ATOM 826 C C . GLY A 1 102 ? -33.523 12.159 -6.100 1.00 55.81 102 GLY A C 1
ATOM 827 O O . GLY A 1 102 ? -32.623 11.929 -6.901 1.00 55.81 102 GLY A O 1
ATOM 828 N N . ALA A 1 103 ? -33.508 11.662 -4.861 1.00 60.50 103 ALA A N 1
ATOM 829 C CA . ALA A 1 103 ? -32.408 10.837 -4.356 1.00 60.50 103 ALA A CA 1
ATOM 830 C C . ALA A 1 103 ? -32.475 9.387 -4.883 1.00 60.50 103 ALA A C 1
ATOM 832 O O . ALA A 1 103 ? -33.552 8.789 -4.944 1.00 60.50 103 ALA A O 1
ATOM 833 N N . SER A 1 104 ? -31.323 8.801 -5.226 1.00 75.31 104 SER A N 1
ATOM 834 C CA . SER A 1 104 ? -31.183 7.346 -5.364 1.00 75.31 104 SER A CA 1
ATOM 835 C C . SER A 1 104 ? -31.113 6.705 -3.974 1.00 75.31 104 SER A C 1
ATOM 837 O O . SER A 1 104 ? -30.700 7.341 -3.000 1.00 75.31 104 SER A O 1
ATOM 839 N N . SER A 1 105 ? -31.531 5.443 -3.871 1.00 87.12 105 SER A N 1
ATOM 840 C CA . SER A 1 105 ? -31.439 4.676 -2.625 1.00 87.12 105 SER A CA 1
ATOM 841 C C . SER A 1 105 ? -29.981 4.418 -2.246 1.00 87.12 105 SER A C 1
ATOM 843 O O . SER A 1 105 ? -29.162 4.144 -3.128 1.00 87.12 105 SER A O 1
ATOM 845 N N . TYR A 1 106 ? -29.660 4.454 -0.954 1.00 92.19 106 TYR A N 1
ATOM 846 C CA . TYR A 1 106 ? -28.301 4.230 -0.461 1.00 92.19 106 TYR A CA 1
ATOM 847 C C . TYR A 1 106 ? -28.294 3.454 0.858 1.00 92.19 106 TYR A C 1
ATOM 849 O O . TYR A 1 106 ? -29.183 3.606 1.693 1.00 92.19 106 TYR A O 1
ATOM 857 N N . GLY A 1 107 ? -27.288 2.604 1.038 1.00 93.19 107 GLY A N 1
ATOM 858 C CA . GLY A 1 107 ? -27.011 1.924 2.300 1.00 93.19 107 GLY A CA 1
ATOM 859 C C . GLY A 1 107 ? -25.850 2.594 3.024 1.00 93.19 107 GLY A C 1
ATOM 860 O O . GLY A 1 107 ? -24.862 2.950 2.384 1.00 93.19 107 GLY A O 1
ATOM 861 N N . LEU A 1 108 ? -25.951 2.743 4.342 1.00 94.81 108 LEU A N 1
ATOM 862 C CA . LEU A 1 108 ? -24.876 3.239 5.199 1.00 94.81 108 LEU A CA 1
ATOM 863 C C . LEU A 1 108 ? -24.609 2.228 6.318 1.00 94.81 108 LEU A C 1
ATOM 865 O O . LEU A 1 108 ? -25.539 1.795 6.998 1.00 94.81 108 LEU A O 1
ATOM 869 N N . ILE A 1 109 ? -23.343 1.870 6.514 1.00 92.88 109 ILE A N 1
ATOM 870 C CA . ILE A 1 109 ? -22.871 1.065 7.644 1.00 92.88 109 ILE A CA 1
ATOM 871 C C . ILE A 1 109 ? -21.713 1.827 8.293 1.00 92.88 109 ILE A C 1
ATOM 873 O O . ILE A 1 109 ? -20.751 2.196 7.621 1.00 92.88 109 ILE A O 1
ATOM 877 N N . VAL A 1 110 ? -21.806 2.075 9.594 1.00 93.75 110 VAL A N 1
ATOM 878 C CA . VAL A 1 110 ? -20.781 2.730 10.413 1.00 93.75 110 VAL A CA 1
ATOM 879 C C . VAL A 1 110 ? -20.355 1.750 11.496 1.00 93.75 110 VAL A C 1
ATOM 881 O O . VAL A 1 110 ? -21.201 1.081 12.078 1.00 93.75 110 VAL A O 1
ATOM 884 N N . ALA A 1 111 ? -19.062 1.656 11.774 1.00 92.19 111 ALA A N 1
ATOM 885 C CA . ALA A 1 111 ? -18.530 0.857 12.867 1.00 92.19 111 ALA A CA 1
ATOM 886 C C . ALA A 1 111 ? -17.582 1.707 13.716 1.00 92.19 111 ALA A C 1
ATOM 888 O O . ALA A 1 111 ? -16.764 2.451 13.168 1.00 92.19 111 ALA A O 1
ATOM 889 N N . ASP A 1 112 ? -17.692 1.584 15.033 1.00 93.75 112 ASP A N 1
ATOM 890 C CA . ASP A 1 112 ? -16.841 2.270 16.005 1.00 93.75 112 ASP A CA 1
ATOM 891 C C . ASP A 1 112 ? -16.378 1.286 17.086 1.00 93.75 112 ASP A C 1
ATOM 893 O O . ASP A 1 112 ? -17.054 0.290 17.362 1.00 93.75 112 ASP A O 1
ATOM 897 N N . PHE A 1 113 ? -15.217 1.533 17.681 1.00 92.62 113 PHE A N 1
ATOM 898 C CA . PHE A 1 113 ? -14.658 0.654 18.703 1.00 92.62 113 PHE A CA 1
ATOM 899 C C . PHE A 1 113 ? -15.199 1.004 20.093 1.00 92.62 113 PHE A C 1
ATOM 901 O O . PHE A 1 113 ? -15.600 2.132 20.368 1.00 92.62 113 PHE A O 1
ATOM 908 N N . VAL A 1 114 ? -15.198 0.027 20.997 1.00 91.88 114 VAL A N 1
ATOM 909 C CA . VAL A 1 114 ? -15.632 0.240 22.383 1.00 91.88 114 VAL A CA 1
ATOM 910 C C . VAL A 1 114 ? -14.439 0.716 23.217 1.00 91.88 114 VAL A C 1
ATOM 912 O O . VAL A 1 114 ? -13.501 -0.048 23.439 1.00 91.88 114 VAL A O 1
ATOM 915 N N . ASP A 1 115 ? -14.440 1.977 23.665 1.00 89.75 115 ASP A N 1
ATOM 916 C CA . ASP A 1 115 ? -13.410 2.535 24.565 1.00 89.75 115 ASP A CA 1
ATOM 917 C C . ASP A 1 115 ? -13.270 1.688 25.846 1.00 89.75 115 ASP A C 1
ATOM 919 O O . ASP A 1 115 ? -12.201 1.134 26.120 1.00 89.75 115 ASP A O 1
ATOM 923 N N . GLU A 1 116 ? -14.372 1.545 26.587 1.00 89.88 116 GLU A N 1
ATOM 924 C CA . GLU A 1 116 ? -14.482 0.870 27.884 1.00 89.88 116 GLU A CA 1
ATOM 925 C C . GLU A 1 116 ? -15.711 -0.064 27.865 1.00 89.88 116 GLU A C 1
ATOM 927 O O . GLU A 1 116 ? -16.783 0.334 27.410 1.00 89.88 116 GLU A O 1
ATOM 932 N N . ASP A 1 117 ? -15.554 -1.310 28.326 1.00 89.75 117 ASP A N 1
ATOM 933 C CA . ASP A 1 117 ? -16.607 -2.339 28.370 1.00 89.75 117 ASP A CA 1
ATOM 934 C C . ASP A 1 117 ? -16.613 -2.985 29.765 1.00 89.75 117 ASP A C 1
ATOM 936 O O . ASP A 1 117 ? -15.729 -3.778 30.088 1.00 89.75 117 ASP A O 1
ATOM 940 N N . ASP A 1 118 ? -17.587 -2.628 30.607 1.00 89.88 118 ASP A N 1
ATOM 941 C CA . ASP A 1 118 ? -17.719 -3.165 31.972 1.00 89.88 118 ASP A CA 1
ATOM 942 C C . ASP A 1 118 ? -18.189 -4.632 32.000 1.00 89.88 118 ASP A C 1
ATOM 944 O O . ASP A 1 118 ? -17.986 -5.328 32.997 1.00 89.88 118 ASP A O 1
ATOM 948 N N . ARG A 1 119 ? -18.828 -5.118 30.923 1.00 86.94 119 ARG A N 1
ATOM 949 C CA . ARG A 1 119 ? -19.307 -6.506 30.805 1.00 86.94 119 ARG A CA 1
ATOM 950 C C . ARG A 1 119 ? -18.151 -7.436 30.453 1.00 86.94 119 ARG A C 1
ATOM 952 O O . ARG A 1 119 ? -18.069 -8.533 30.998 1.00 86.94 119 ARG A O 1
ATOM 959 N N . HIS A 1 120 ? -17.252 -6.975 29.582 1.00 85.75 120 HIS A N 1
ATOM 960 C CA . HIS A 1 120 ? -16.066 -7.711 29.146 1.00 85.75 120 HIS A CA 1
ATOM 961 C C . HIS A 1 120 ? -14.795 -6.833 29.159 1.00 85.75 120 HIS A C 1
ATOM 963 O O . HIS A 1 120 ? -14.297 -6.452 28.093 1.00 85.75 120 HIS A O 1
ATOM 969 N N . PRO A 1 121 ? -14.233 -6.513 30.344 1.00 90.25 121 PRO A N 1
ATOM 970 C CA . PRO A 1 121 ? -13.084 -5.616 30.452 1.00 90.25 121 PRO A CA 1
ATOM 971 C C . PRO A 1 121 ? -11.842 -6.128 29.713 1.00 90.25 121 PRO A C 1
ATOM 973 O O . PRO A 1 121 ? -11.400 -7.262 29.906 1.00 90.25 121 PRO A O 1
ATOM 976 N N . TYR A 1 122 ? -11.227 -5.263 28.902 1.00 90.88 122 TYR A N 1
ATOM 977 C CA . TYR A 1 122 ? -10.011 -5.592 28.153 1.00 90.88 122 TYR A CA 1
ATOM 978 C C . TYR A 1 122 ? -8.823 -5.894 29.086 1.00 90.88 122 TYR A C 1
ATOM 980 O O . TYR A 1 122 ? -8.452 -5.078 29.933 1.00 90.88 122 TYR A O 1
ATOM 988 N N . VAL A 1 123 ? -8.172 -7.047 28.879 1.00 88.94 123 VAL A N 1
ATOM 989 C CA . VAL A 1 123 ? -7.029 -7.525 29.680 1.00 88.94 123 VAL A CA 1
ATOM 990 C C . VAL A 1 123 ? -5.706 -7.389 28.894 1.00 88.94 123 VAL A C 1
ATOM 992 O O . VAL A 1 123 ? -5.282 -8.336 28.222 1.00 88.94 123 VAL A O 1
ATOM 995 N N . PRO A 1 124 ? -4.992 -6.245 28.986 1.00 88.12 124 PRO A N 1
ATOM 996 C CA . PRO A 1 124 ? -3.805 -5.956 28.167 1.00 88.12 124 PRO A CA 1
ATOM 997 C C . PRO A 1 124 ? -2.564 -6.802 28.489 1.00 88.12 124 PRO A C 1
ATOM 999 O O . PRO A 1 124 ? -1.557 -6.684 27.797 1.00 88.12 124 PRO A O 1
ATOM 1002 N N . SER A 1 125 ? -2.602 -7.613 29.549 1.00 86.75 125 SER A N 1
ATOM 1003 C CA . SER A 1 125 ? -1.561 -8.589 29.901 1.00 86.75 125 SER A CA 1
ATOM 1004 C C . SER A 1 125 ? -1.770 -9.966 29.259 1.00 86.75 125 SER A C 1
ATOM 1006 O O . SER A 1 125 ? -0.888 -10.812 29.366 1.00 86.75 125 SER A O 1
ATOM 1008 N N . GLN A 1 126 ? -2.920 -10.205 28.614 1.00 86.94 126 GLN A N 1
ATOM 1009 C CA . GLN A 1 126 ? -3.274 -11.491 27.995 1.00 86.94 126 GLN A CA 1
ATOM 1010 C C . GLN A 1 126 ? -3.617 -11.384 26.504 1.00 86.94 126 GLN A C 1
ATOM 1012 O O . GLN A 1 126 ? -3.542 -12.381 25.786 1.00 86.94 126 GLN A O 1
ATOM 1017 N N . ARG A 1 127 ? -4.070 -10.209 26.051 1.00 89.12 127 ARG A N 1
ATOM 1018 C CA . ARG A 1 127 ? -4.615 -9.983 24.707 1.00 89.12 127 ARG A CA 1
ATOM 1019 C C . ARG A 1 127 ? -4.080 -8.671 24.136 1.00 89.12 127 ARG A C 1
ATOM 1021 O O . ARG A 1 127 ? -3.856 -7.723 24.882 1.00 89.12 127 ARG A O 1
ATOM 1028 N N . VAL A 1 128 ? -3.904 -8.607 22.818 1.00 89.50 128 VAL A N 1
ATOM 1029 C CA . VAL A 1 128 ? -3.541 -7.384 22.083 1.00 89.50 128 VAL A CA 1
ATOM 1030 C C . VAL A 1 128 ? -4.805 -6.737 21.516 1.00 89.50 128 VAL A C 1
ATOM 1032 O O . VAL A 1 128 ? -5.469 -7.326 20.663 1.00 89.50 128 VAL A O 1
ATOM 1035 N N . ARG A 1 129 ? -5.147 -5.528 21.970 1.00 91.69 129 ARG A N 1
ATOM 1036 C CA . ARG A 1 129 ? -6.316 -4.777 21.482 1.00 91.69 129 ARG A CA 1
ATOM 1037 C C . ARG A 1 129 ? -6.123 -4.260 20.056 1.00 91.69 129 ARG A C 1
ATOM 1039 O O . ARG A 1 129 ? -5.116 -3.625 19.741 1.00 91.69 129 ARG A O 1
ATOM 1046 N N . ARG A 1 130 ? -7.138 -4.476 19.221 1.00 90.25 130 ARG A N 1
ATOM 1047 C CA . ARG A 1 130 ? -7.330 -3.889 17.894 1.00 90.25 130 ARG A CA 1
ATOM 1048 C C . ARG A 1 130 ? -8.605 -3.046 17.911 1.00 90.25 130 ARG A C 1
ATOM 1050 O O . ARG A 1 130 ? -9.704 -3.596 17.919 1.00 90.25 130 ARG A O 1
ATOM 1057 N N . ASP A 1 131 ? -8.455 -1.731 17.851 1.00 92.62 131 ASP A N 1
ATOM 1058 C CA . ASP A 1 131 ? -9.564 -0.817 17.574 1.00 92.62 131 ASP A CA 1
ATOM 1059 C C . ASP A 1 131 ? -9.821 -0.752 16.065 1.00 92.62 131 ASP A C 1
ATOM 1061 O O . ASP A 1 131 ? -8.874 -0.779 15.266 1.00 92.62 131 ASP A O 1
ATOM 1065 N N . VAL A 1 132 ? -11.093 -0.648 15.676 1.00 88.50 132 VAL A N 1
ATOM 1066 C CA . VAL A 1 132 ? -11.522 -0.502 14.281 1.00 88.50 132 VAL A CA 1
ATOM 1067 C C . VAL A 1 132 ? -12.631 0.543 14.184 1.00 88.50 132 VAL A C 1
ATOM 1069 O O . VAL A 1 132 ? -13.688 0.391 14.789 1.00 88.50 132 VAL A O 1
ATOM 1072 N N . ASN A 1 133 ? -12.408 1.566 13.362 1.00 90.75 133 ASN A N 1
ATOM 1073 C CA . ASN A 1 133 ? -13.435 2.486 12.886 1.00 90.75 133 ASN A CA 1
ATOM 1074 C C . ASN A 1 133 ? -13.703 2.197 11.405 1.00 90.75 133 ASN A C 1
ATOM 1076 O O . ASN A 1 133 ? -12.761 1.981 10.638 1.00 90.75 133 ASN A O 1
ATOM 1080 N N . ALA A 1 134 ? -14.958 2.240 10.967 1.00 90.94 134 ALA A N 1
ATOM 1081 C CA . ALA A 1 134 ? -15.296 2.130 9.552 1.00 90.94 134 ALA A CA 1
ATOM 1082 C C . ALA A 1 134 ? -16.527 2.960 9.173 1.00 90.94 134 ALA A C 1
ATOM 1084 O O . ALA A 1 134 ? -17.454 3.126 9.960 1.00 90.94 134 ALA A O 1
ATOM 1085 N N . VAL A 1 135 ? -16.553 3.430 7.929 1.00 92.50 135 VAL A N 1
ATOM 1086 C CA . VAL A 1 135 ? -17.731 4.009 7.275 1.00 92.50 135 VAL A CA 1
ATOM 1087 C C . VAL A 1 135 ? -17.818 3.408 5.878 1.00 92.50 135 VAL A C 1
ATOM 1089 O O . VAL A 1 135 ? -16.883 3.537 5.089 1.00 92.50 135 VAL A O 1
ATOM 1092 N N . LEU A 1 136 ? -18.924 2.736 5.577 1.00 94.06 136 LEU A N 1
ATOM 1093 C CA . LEU A 1 136 ? -19.225 2.121 4.290 1.00 94.06 136 LEU A CA 1
ATOM 1094 C C . LEU A 1 136 ? -20.511 2.744 3.745 1.00 94.06 136 LEU A C 1
ATOM 1096 O O . LEU A 1 136 ? -21.561 2.664 4.380 1.00 94.06 136 LEU A O 1
ATOM 1100 N N . GLU A 1 137 ? -20.435 3.322 2.554 1.00 94.69 137 GLU A N 1
ATOM 1101 C CA . GLU A 1 137 ? -21.581 3.831 1.810 1.00 94.69 137 GLU A CA 1
ATOM 1102 C C . GLU A 1 137 ? -21.754 3.027 0.518 1.00 94.69 137 GLU A C 1
ATOM 1104 O O . GLU A 1 137 ? -20.817 2.869 -0.267 1.00 94.69 137 GLU A O 1
ATOM 1109 N N . ILE A 1 138 ? -22.967 2.523 0.295 1.00 94.94 138 ILE A N 1
ATOM 1110 C CA . ILE A 1 138 ? -23.350 1.774 -0.897 1.00 94.94 138 ILE A CA 1
ATOM 1111 C C . ILE A 1 138 ? -24.358 2.624 -1.672 1.00 94.94 138 ILE A C 1
ATOM 1113 O O . ILE A 1 138 ? -25.437 2.917 -1.155 1.00 94.94 138 ILE A O 1
ATOM 1117 N N . ARG A 1 139 ? -24.029 3.016 -2.906 1.00 92.44 139 ARG A N 1
ATOM 1118 C CA . ARG A 1 139 ? -24.884 3.845 -3.776 1.00 92.44 139 ARG A CA 1
ATOM 1119 C C . ARG A 1 139 ? -25.074 3.238 -5.157 1.00 92.44 139 ARG A C 1
ATOM 1121 O O . ARG A 1 139 ? -24.232 2.505 -5.665 1.00 92.44 139 ARG A O 1
ATOM 1128 N N . GLU A 1 140 ? -26.184 3.612 -5.778 1.00 89.19 140 GLU A N 1
ATOM 1129 C CA . GLU A 1 140 ? -26.394 3.487 -7.217 1.00 89.19 140 GLU A CA 1
ATOM 1130 C C . GLU A 1 140 ? -25.631 4.607 -7.951 1.00 89.19 140 GLU A C 1
ATOM 1132 O O . GLU A 1 140 ? -25.774 5.780 -7.590 1.00 89.19 140 GLU A O 1
ATOM 1137 N N . PHE A 1 141 ? -24.845 4.266 -8.977 1.00 83.19 141 PHE A N 1
ATOM 1138 C CA . PHE A 1 141 ? -24.086 5.222 -9.788 1.00 83.19 141 PHE A CA 1
ATOM 1139 C C . PHE A 1 141 ? -24.257 4.955 -11.288 1.00 83.19 141 PHE A C 1
ATOM 1141 O O . PHE A 1 141 ? -24.221 3.813 -11.735 1.00 83.19 141 PHE A O 1
ATOM 1148 N N . VAL A 1 142 ? -24.376 6.020 -12.086 1.00 79.12 142 VAL A N 1
ATOM 1149 C CA . VAL A 1 142 ? -24.467 5.935 -13.553 1.00 79.12 142 VAL A CA 1
ATOM 1150 C C . VAL A 1 142 ? -23.147 6.428 -14.156 1.00 79.12 142 VAL A C 1
ATOM 1152 O O . VAL A 1 142 ? -22.895 7.636 -14.129 1.00 79.12 142 VAL A O 1
ATOM 1155 N N . PRO A 1 143 ? -22.290 5.542 -14.703 1.00 67.25 143 PRO A N 1
ATOM 1156 C CA . PRO A 1 143 ? -20.990 5.945 -15.227 1.00 67.25 143 PRO A CA 1
ATOM 1157 C C . PRO A 1 143 ? -21.109 6.899 -16.420 1.00 67.25 143 PRO A C 1
ATOM 1159 O O . PRO A 1 143 ? -21.623 6.531 -17.478 1.00 67.25 143 PRO A O 1
ATOM 1162 N N . GLN A 1 144 ? -20.547 8.104 -16.297 1.00 60.19 144 GLN A N 1
ATOM 1163 C CA . GLN A 1 144 ? -20.307 8.982 -17.445 1.00 60.19 144 GLN A CA 1
ATOM 1164 C C . GLN A 1 144 ? -19.068 8.506 -18.218 1.00 60.19 144 GLN A C 1
ATOM 1166 O O . GLN A 1 144 ? -18.028 9.162 -18.222 1.00 60.19 144 GLN A O 1
ATOM 1171 N N . ARG A 1 145 ? -19.163 7.334 -18.865 1.00 54.69 145 ARG A N 1
ATOM 1172 C CA . ARG A 1 145 ? -18.128 6.885 -19.810 1.00 54.69 145 ARG A CA 1
ATOM 1173 C C . ARG A 1 145 ? -18.036 7.907 -20.960 1.00 54.69 145 ARG A C 1
ATOM 1175 O O . ARG A 1 145 ? -19.078 8.245 -21.533 1.00 54.69 145 ARG A O 1
ATOM 1182 N N . PRO A 1 146 ? -16.834 8.389 -21.333 1.00 46.53 146 PRO A N 1
ATOM 1183 C CA . PRO A 1 146 ? -16.650 9.172 -22.550 1.00 46.53 146 PRO A CA 1
ATOM 1184 C C . PRO A 1 146 ? -17.204 8.429 -23.771 1.00 46.53 146 PRO A C 1
ATOM 1186 O O . PRO A 1 146 ? -17.225 7.196 -23.805 1.00 46.53 146 PRO A O 1
ATOM 1189 N N . ARG A 1 147 ? -17.648 9.168 -24.796 1.00 41.47 147 ARG A N 1
ATOM 1190 C CA . ARG A 1 147 ? -18.129 8.558 -26.045 1.00 41.47 147 ARG A CA 1
ATOM 1191 C C . ARG A 1 147 ? -17.029 7.695 -26.668 1.00 41.47 147 ARG A C 1
ATOM 1193 O O . ARG A 1 147 ? -16.032 8.221 -27.153 1.00 41.47 147 ARG A O 1
ATOM 1200 N N . SER A 1 148 ? -17.266 6.385 -26.707 1.00 42.28 148 SER A N 1
ATOM 1201 C CA . SER A 1 148 ? -16.530 5.459 -27.567 1.00 42.28 148 SER A CA 1
ATOM 1202 C C . SER A 1 148 ? -16.544 5.970 -29.010 1.00 42.28 148 SER A C 1
ATOM 1204 O O . SER A 1 148 ? -17.593 6.358 -29.526 1.00 42.28 148 SER A O 1
ATOM 1206 N N . VAL A 1 149 ? -15.384 5.936 -29.670 1.00 47.84 149 VAL A N 1
ATOM 1207 C CA . VAL A 1 149 ? -15.251 6.288 -31.096 1.00 47.84 149 VAL A CA 1
ATOM 1208 C C . VAL A 1 149 ? -15.880 5.208 -31.995 1.00 47.84 149 VAL A C 1
ATOM 1210 O O . VAL A 1 149 ? -16.285 5.496 -33.118 1.00 47.84 149 VAL A O 1
ATOM 1213 N N . ALA A 1 150 ? -16.058 3.982 -31.485 1.00 47.09 150 ALA A N 1
ATOM 1214 C CA . ALA A 1 150 ? -16.920 2.972 -32.095 1.00 47.09 150 ALA A CA 1
ATOM 1215 C C . ALA A 1 150 ? -18.380 3.175 -31.643 1.00 47.09 150 ALA A C 1
ATOM 1217 O O . ALA A 1 150 ? -18.672 3.136 -30.444 1.00 47.09 150 ALA A O 1
ATOM 1218 N N . GLY A 1 151 ? -19.287 3.375 -32.605 1.00 42.50 151 GLY A N 1
ATOM 1219 C CA . GLY A 1 151 ? -20.681 3.800 -32.405 1.00 42.50 151 GLY A CA 1
ATOM 1220 C C . GLY A 1 151 ? -21.654 2.746 -31.863 1.00 42.50 151 GLY A C 1
ATOM 1221 O O . GLY A 1 151 ? -22.744 2.592 -32.407 1.00 42.50 151 GLY A O 1
ATOM 1222 N N . GLY A 1 152 ? -21.285 2.026 -30.802 1.00 46.81 152 GLY A N 1
ATOM 1223 C CA . GLY A 1 152 ? -22.243 1.238 -30.023 1.00 46.81 152 GLY A CA 1
ATOM 1224 C C . GLY A 1 152 ? -23.223 2.141 -29.251 1.00 46.81 152 GLY A C 1
ATOM 1225 O O . GLY A 1 152 ? -22.860 3.266 -28.890 1.00 46.81 152 GLY A O 1
ATOM 1226 N N . PRO A 1 153 ? -24.461 1.687 -28.974 1.00 42.66 153 PRO A N 1
ATOM 1227 C CA . PRO A 1 153 ? -25.396 2.445 -28.147 1.00 42.66 153 PRO A CA 1
ATOM 1228 C C . PRO A 1 153 ? -24.839 2.614 -26.720 1.00 42.66 153 PRO A C 1
ATOM 1230 O O . PRO A 1 153 ? -24.228 1.680 -26.193 1.00 42.66 153 PRO A O 1
ATOM 1233 N N . PRO A 1 154 ? -25.043 3.772 -26.063 1.00 48.94 154 PRO A N 1
ATOM 1234 C CA . PRO A 1 154 ? -24.536 3.998 -24.716 1.00 48.94 154 PRO A CA 1
ATOM 1235 C C . PRO A 1 154 ? -25.231 3.060 -23.725 1.00 48.94 154 PRO A C 1
ATOM 1237 O O . PRO A 1 154 ? -26.428 3.181 -23.453 1.00 48.94 154 PRO A O 1
ATOM 1240 N N . SER A 1 155 ? -24.470 2.123 -23.161 1.00 50.50 155 SER A N 1
ATOM 1241 C CA . SER A 1 155 ? -24.948 1.224 -22.117 1.00 50.50 155 SER A CA 1
ATOM 1242 C C . SER A 1 155 ? -25.122 1.993 -20.805 1.00 50.50 155 SER A C 1
ATOM 1244 O O . SER A 1 155 ? -24.238 1.982 -19.949 1.00 50.50 155 SER A O 1
ATOM 1246 N N . HIS A 1 156 ? -26.278 2.634 -20.623 1.00 56.41 156 HIS A N 1
ATOM 1247 C CA . HIS A 1 156 ? -26.710 3.244 -19.358 1.00 56.41 156 HIS A CA 1
ATOM 1248 C C . HIS A 1 156 ? -27.049 2.184 -18.280 1.00 56.41 156 HIS A C 1
ATOM 1250 O O . HIS A 1 156 ? -28.025 2.320 -17.545 1.00 56.41 156 HIS A O 1
ATOM 1256 N N . LYS A 1 157 ? -26.251 1.108 -18.185 1.00 69.69 157 LYS A N 1
ATOM 1257 C CA . LYS A 1 157 ? -26.296 0.157 -17.071 1.00 69.69 157 LYS A CA 1
ATOM 1258 C C . LYS A 1 157 ? -25.757 0.895 -15.848 1.00 69.69 157 LYS A C 1
ATOM 1260 O O . LYS A 1 157 ? -24.605 1.326 -15.837 1.00 69.69 157 LYS A O 1
ATOM 1265 N N . SER A 1 158 ? -26.614 1.081 -14.854 1.00 78.56 158 SER A N 1
ATOM 1266 C CA . SER A 1 158 ? -26.199 1.569 -13.544 1.00 78.56 158 SER A CA 1
ATOM 1267 C C . SER A 1 158 ? -25.314 0.519 -12.869 1.00 78.56 158 SER A C 1
ATOM 1269 O O . SER A 1 158 ? -25.518 -0.679 -13.074 1.00 78.56 158 SER A O 1
ATOM 1271 N N . VAL A 1 159 ? -24.337 0.956 -12.081 1.00 88.50 159 VAL A N 1
ATOM 1272 C CA . VAL A 1 159 ? -23.460 0.083 -11.291 1.00 88.50 159 VAL A CA 1
ATOM 1273 C C . VAL A 1 159 ? -23.643 0.398 -9.812 1.00 88.50 159 VAL A C 1
ATOM 1275 O O . VAL A 1 159 ? -23.820 1.558 -9.430 1.00 88.50 159 VAL A O 1
ATOM 1278 N N . VAL A 1 160 ? -23.599 -0.624 -8.958 1.00 90.25 160 VAL A N 1
ATOM 1279 C CA . VAL A 1 160 ? -23.592 -0.400 -7.507 1.00 90.25 160 VAL A CA 1
ATOM 1280 C C . VAL A 1 160 ? -22.156 -0.138 -7.072 1.00 90.25 160 VAL A C 1
ATOM 1282 O O . VAL A 1 160 ? -21.243 -0.874 -7.444 1.00 90.25 160 VAL A O 1
ATOM 1285 N N . VAL A 1 161 ? -21.947 0.913 -6.288 1.00 91.19 161 VAL A N 1
ATOM 1286 C CA . VAL A 1 161 ? -20.627 1.344 -5.820 1.00 91.19 161 VAL A CA 1
ATOM 1287 C C . VAL A 1 161 ? -20.586 1.273 -4.301 1.00 91.19 161 VAL A C 1
ATOM 1289 O O . VAL A 1 161 ? -21.435 1.860 -3.634 1.00 91.19 161 VAL A O 1
ATOM 1292 N N . LEU A 1 162 ? -19.582 0.576 -3.767 1.00 92.88 162 LEU A N 1
ATOM 1293 C CA . LEU A 1 162 ? -19.189 0.641 -2.361 1.00 92.88 162 LEU A CA 1
ATOM 1294 C C . LEU A 1 162 ? -18.011 1.607 -2.232 1.00 92.88 162 LEU A C 1
ATOM 1296 O O . LEU A 1 162 ? -16.894 1.291 -2.648 1.00 92.88 162 LEU A O 1
ATOM 1300 N N . SER A 1 163 ? -18.261 2.750 -1.606 1.00 91.75 163 SER A N 1
ATOM 1301 C CA . SER A 1 163 ? -17.228 3.630 -1.065 1.00 91.75 163 SER A CA 1
ATOM 1302 C C . SER A 1 163 ? -17.025 3.273 0.400 1.00 91.75 163 SER A C 1
ATOM 1304 O O . SER A 1 163 ? -17.989 3.246 1.161 1.00 91.75 163 SER A O 1
ATOM 1306 N N . ARG A 1 164 ? -15.791 3.012 0.832 1.00 90.94 164 ARG A N 1
ATOM 1307 C CA . ARG A 1 164 ? -15.506 2.793 2.255 1.00 90.94 164 ARG A CA 1
ATOM 1308 C C . ARG A 1 164 ? -14.241 3.473 2.734 1.00 90.94 164 ARG A C 1
ATOM 1310 O O . ARG A 1 164 ? -13.246 3.531 2.014 1.00 90.94 164 ARG A O 1
ATOM 1317 N N . TRP A 1 165 ? -14.281 3.888 3.989 1.00 91.31 165 TRP A N 1
ATOM 1318 C CA . TRP A 1 165 ? -13.149 4.307 4.798 1.00 91.31 165 TRP A CA 1
ATOM 1319 C C . TRP A 1 165 ? -13.037 3.371 6.005 1.00 91.31 165 TRP A C 1
ATOM 1321 O O . TRP A 1 165 ? -14.050 3.024 6.611 1.00 91.31 165 TRP A O 1
ATOM 1331 N N . VAL A 1 166 ? -11.822 2.947 6.343 1.00 87.81 166 VAL A N 1
ATOM 1332 C CA . VAL A 1 166 ? -11.531 2.107 7.511 1.00 87.81 166 VAL A CA 1
ATOM 1333 C C . VAL A 1 166 ? -10.245 2.592 8.165 1.00 87.81 166 VAL A C 1
ATOM 1335 O O . VAL A 1 166 ? -9.237 2.785 7.484 1.00 87.81 166 VAL A O 1
ATOM 1338 N N . GLN A 1 167 ? -10.256 2.724 9.485 1.00 88.56 167 GLN A N 1
ATOM 1339 C CA . GLN A 1 167 ? -9.069 2.920 10.305 1.00 88.56 167 GLN A CA 1
ATOM 1340 C C . GLN A 1 167 ? -8.950 1.745 11.279 1.00 88.56 167 GLN A C 1
ATOM 1342 O O . GLN A 1 167 ? -9.919 1.396 11.943 1.00 88.56 167 GLN A O 1
ATOM 1347 N N . ASN A 1 168 ? -7.770 1.128 11.368 1.00 88.69 168 ASN A N 1
ATOM 1348 C CA . ASN A 1 168 ? -7.468 0.139 12.406 1.00 88.69 168 ASN A CA 1
ATOM 1349 C C . ASN A 1 168 ? -6.264 0.624 13.218 1.00 88.69 168 ASN A C 1
ATOM 1351 O O . ASN A 1 168 ? -5.287 1.103 12.634 1.00 88.69 168 ASN A O 1
ATOM 1355 N N . ARG A 1 169 ? -6.300 0.429 14.535 1.00 89.00 169 ARG A N 1
ATOM 1356 C CA . ARG A 1 169 ? -5.189 0.691 15.458 1.00 89.00 169 ARG A CA 1
ATOM 1357 C C . ARG A 1 169 ? -4.946 -0.562 16.288 1.00 89.00 169 ARG A C 1
ATOM 1359 O O . ARG A 1 169 ? -5.824 -0.970 17.044 1.00 89.00 169 ARG A O 1
ATOM 1366 N N . MET A 1 170 ? -3.773 -1.174 16.155 1.00 89.31 170 MET A N 1
ATOM 1367 C CA . MET A 1 170 ? -3.342 -2.242 17.055 1.00 89.31 170 MET A CA 1
ATOM 1368 C C . MET A 1 170 ? -2.462 -1.644 18.149 1.00 89.31 170 MET A C 1
ATOM 1370 O O . MET A 1 170 ? -1.468 -0.978 17.853 1.00 89.31 170 MET A O 1
ATOM 1374 N N . HIS A 1 171 ? -2.858 -1.853 19.402 1.00 88.81 171 HIS A N 1
ATOM 1375 C CA . HIS A 1 171 ? -2.143 -1.336 20.566 1.00 88.81 171 HIS A CA 1
ATOM 1376 C C . HIS A 1 171 ? -0.833 -2.089 20.768 1.00 88.81 171 HIS A C 1
ATOM 1378 O O . HIS A 1 171 ? -0.784 -3.307 20.578 1.00 88.81 171 HIS A O 1
ATOM 1384 N N . TYR A 1 172 ? 0.212 -1.391 21.206 1.00 84.62 172 TYR A N 1
ATOM 1385 C CA . TYR A 1 172 ? 1.467 -2.044 21.573 1.00 84.62 172 TYR A CA 1
ATOM 1386 C C . TYR A 1 172 ? 1.247 -3.032 22.747 1.00 84.62 172 TYR A C 1
ATOM 1388 O O . TYR A 1 172 ? 0.601 -2.672 23.741 1.00 84.62 172 TYR A O 1
ATOM 1396 N N . PRO A 1 173 ? 1.741 -4.286 22.670 1.00 84.56 173 PRO A N 1
ATOM 1397 C CA . PRO A 1 173 ? 1.500 -5.297 23.699 1.00 84.56 173 PRO A CA 1
ATOM 1398 C C . PRO A 1 173 ? 2.182 -4.939 25.027 1.00 84.56 173 PRO A C 1
ATOM 1400 O O . PRO A 1 173 ? 3.332 -4.507 25.055 1.00 84.56 173 PRO A O 1
ATOM 1403 N N . LYS A 1 174 ? 1.501 -5.181 26.158 1.00 84.44 174 LYS A N 1
ATOM 1404 C CA . LYS A 1 174 ? 2.074 -4.976 27.509 1.00 84.44 174 LYS A CA 1
ATOM 1405 C C . LYS A 1 174 ? 2.738 -6.231 28.092 1.00 84.44 174 LYS A C 1
ATOM 1407 O O . LYS A 1 174 ? 3.040 -6.272 29.281 1.00 84.44 174 LYS A O 1
ATOM 1412 N N . PHE A 1 175 ? 2.946 -7.250 27.264 1.00 82.12 175 PHE A N 1
ATOM 1413 C CA . PHE A 1 175 ? 3.601 -8.511 27.599 1.00 82.12 175 PHE A CA 1
ATOM 1414 C C . PHE A 1 175 ? 4.652 -8.847 26.530 1.00 82.12 175 PHE A C 1
ATOM 1416 O O . PHE A 1 175 ? 4.520 -8.377 25.396 1.00 82.12 175 PHE A O 1
ATOM 1423 N N . PRO A 1 176 ? 5.691 -9.643 26.851 1.00 70.81 176 PRO A N 1
ATOM 1424 C CA . PRO A 1 176 ? 6.666 -10.074 25.860 1.00 70.81 176 PRO A CA 1
ATOM 1425 C C . PRO A 1 176 ? 5.986 -10.901 24.768 1.00 70.81 176 PRO A C 1
ATOM 1427 O O . PRO A 1 176 ? 5.523 -12.014 25.008 1.00 70.81 176 PRO A O 1
ATOM 1430 N N . VAL A 1 177 ? 5.949 -10.356 23.557 1.00 65.06 177 VAL A N 1
ATOM 1431 C CA . VAL A 1 177 ? 5.654 -11.115 22.343 1.00 65.06 177 VAL A CA 1
ATOM 1432 C C . VAL A 1 177 ? 6.980 -11.319 21.623 1.00 65.06 177 VAL A C 1
ATOM 1434 O O . VAL A 1 177 ? 7.796 -10.400 21.560 1.00 65.06 177 VAL A O 1
ATOM 1437 N N . CYS A 1 178 ? 7.204 -12.509 21.063 1.00 55.12 178 CYS A N 1
ATOM 1438 C CA . CYS A 1 178 ? 8.285 -12.709 20.100 1.00 55.12 178 CYS A CA 1
ATOM 1439 C C . CYS A 1 178 ? 8.198 -11.613 19.018 1.00 55.12 178 CYS A C 1
ATOM 1441 O O . CYS A 1 178 ? 7.099 -11.301 18.551 1.00 55.12 178 CYS A O 1
ATOM 1443 N N . THR A 1 179 ? 9.321 -11.028 18.600 1.00 47.62 179 THR A N 1
ATOM 1444 C CA . THR A 1 179 ? 9.333 -9.994 17.549 1.00 47.62 179 THR A CA 1
ATOM 1445 C C . THR A 1 179 ? 8.694 -10.522 16.264 1.00 47.62 179 THR A C 1
ATOM 1447 O O . THR A 1 179 ? 7.769 -9.901 15.741 1.00 47.62 179 THR A O 1
ATOM 1450 N N . ASP A 1 180 ? 9.033 -11.746 15.854 1.00 44.84 180 ASP A N 1
ATOM 1451 C CA . ASP A 1 180 ? 8.376 -12.455 14.745 1.00 44.84 180 ASP A CA 1
ATOM 1452 C C . ASP A 1 180 ? 6.914 -12.863 15.035 1.00 44.84 180 ASP A C 1
ATOM 1454 O O . ASP A 1 180 ? 6.243 -13.416 14.163 1.00 44.84 180 ASP A O 1
ATOM 1458 N N . GLY A 1 181 ? 6.429 -12.691 16.266 1.00 39.22 181 GLY A N 1
ATOM 1459 C CA . GLY A 1 181 ? 5.047 -12.913 16.694 1.00 39.22 181 GLY A CA 1
ATOM 1460 C C . GLY A 1 181 ? 4.160 -11.718 16.360 1.00 39.22 181 GLY A C 1
ATOM 1461 O O . GLY A 1 181 ? 3.199 -11.864 15.611 1.00 39.22 181 GLY A O 1
ATOM 1462 N N . CYS A 1 182 ? 4.528 -10.519 16.825 1.00 36.56 182 CYS A N 1
ATOM 1463 C CA . CYS A 1 182 ? 3.841 -9.280 16.442 1.00 36.56 182 CYS A CA 1
ATOM 1464 C C . CYS A 1 182 ? 4.070 -8.905 14.970 1.00 36.56 182 CYS A C 1
ATOM 1466 O O . CYS A 1 182 ? 3.158 -8.396 14.318 1.00 36.56 182 CYS A O 1
ATOM 1468 N N . GLN A 1 183 ? 5.253 -9.182 14.410 1.00 36.72 183 GLN A N 1
ATOM 1469 C CA . GLN A 1 183 ? 5.552 -8.837 13.019 1.00 36.72 183 GLN A CA 1
ATOM 1470 C C . GLN A 1 183 ? 4.797 -9.697 11.988 1.00 36.72 183 GLN A C 1
ATOM 1472 O O . GLN A 1 183 ? 4.681 -9.266 10.849 1.00 36.72 183 GLN A O 1
ATOM 1477 N N . MET A 1 184 ? 4.214 -10.852 12.327 1.00 34.41 184 MET A N 1
ATOM 1478 C CA . MET A 1 184 ? 3.453 -11.645 11.340 1.00 34.41 184 MET A CA 1
ATOM 1479 C C . MET A 1 184 ? 2.085 -11.039 10.954 1.00 34.41 184 MET A C 1
ATOM 1481 O O . MET A 1 184 ? 1.859 -10.840 9.759 1.00 34.41 184 MET A O 1
ATOM 1485 N N . PRO A 1 185 ? 1.186 -10.668 11.893 1.00 40.53 185 PRO A N 1
ATOM 1486 C CA . PRO A 1 185 ? -0.058 -9.972 11.553 1.00 40.53 185 PRO A CA 1
ATOM 1487 C C . PRO A 1 185 ? 0.139 -8.488 11.182 1.00 40.53 185 PRO A C 1
ATOM 1489 O O . PRO A 1 185 ? -0.801 -7.876 10.678 1.00 40.53 185 PRO A O 1
ATOM 1492 N N . MET A 1 186 ? 1.324 -7.895 11.417 1.00 42.38 186 MET A N 1
ATOM 1493 C CA . MET A 1 186 ? 1.572 -6.452 11.201 1.00 42.38 186 MET A CA 1
ATOM 1494 C C . MET A 1 186 ? 2.590 -6.112 10.092 1.00 42.38 186 MET A C 1
ATOM 1496 O O . MET A 1 186 ? 2.381 -5.139 9.370 1.00 42.38 186 MET A O 1
ATOM 1500 N N . ARG A 1 187 ? 3.632 -6.928 9.871 1.00 37.47 187 ARG A N 1
ATOM 1501 C CA . ARG A 1 187 ? 4.553 -6.882 8.709 1.00 37.47 187 ARG A CA 1
ATOM 1502 C C . ARG A 1 187 ? 4.308 -8.063 7.744 1.00 37.47 187 ARG A C 1
ATOM 1504 O O . ARG A 1 187 ? 5.263 -8.671 7.252 1.00 37.47 187 ARG A O 1
ATOM 1511 N N . GLN A 1 188 ? 3.057 -8.409 7.424 1.00 32.44 188 GLN A N 1
ATOM 1512 C CA . GLN A 1 188 ? 2.832 -9.376 6.338 1.00 32.44 188 GLN A CA 1
ATOM 1513 C C . GLN A 1 188 ? 3.407 -8.801 5.026 1.00 32.44 188 GLN A C 1
ATOM 1515 O O . GLN A 1 188 ? 3.123 -7.656 4.655 1.00 32.44 188 GLN A O 1
ATOM 1520 N N . ARG A 1 189 ? 4.300 -9.565 4.381 1.00 33.00 189 ARG A N 1
ATOM 1521 C CA . ARG A 1 189 ? 5.282 -9.048 3.411 1.00 33.00 189 ARG A CA 1
ATOM 1522 C C . ARG A 1 189 ? 4.700 -8.715 2.038 1.00 33.00 189 ARG A C 1
ATOM 1524 O O . ARG A 1 189 ? 4.868 -9.470 1.075 1.00 33.00 189 ARG A O 1
ATOM 1531 N N . ASP A 1 190 ? 4.188 -7.500 1.914 1.00 34.91 190 ASP A N 1
ATOM 1532 C CA . ASP A 1 190 ? 4.030 -6.835 0.622 1.00 34.91 190 ASP A CA 1
ATOM 1533 C C . ASP A 1 190 ? 5.421 -6.463 0.046 1.00 34.91 190 ASP A C 1
ATOM 1535 O O . ASP A 1 190 ? 5.919 -5.349 0.195 1.00 34.91 190 ASP A O 1
ATOM 1539 N N . GLY A 1 191 ? 6.083 -7.442 -0.580 1.00 28.84 191 GLY A N 1
ATOM 1540 C CA . GLY A 1 191 ? 7.297 -7.262 -1.391 1.00 28.84 191 GLY A CA 1
ATOM 1541 C C . GLY A 1 191 ? 8.640 -7.604 -0.726 1.00 28.84 191 GLY A C 1
ATOM 1542 O O . GLY A 1 191 ? 9.383 -8.427 -1.255 1.00 28.84 191 GLY A O 1
ATOM 1543 N N . THR A 1 192 ? 8.986 -6.994 0.412 1.00 29.08 192 THR A N 1
ATOM 1544 C CA . THR A 1 192 ? 10.410 -6.769 0.755 1.00 29.08 192 THR A CA 1
ATOM 1545 C C . THR A 1 192 ? 10.995 -7.605 1.899 1.00 29.08 192 THR A C 1
ATOM 1547 O O . THR A 1 192 ? 10.759 -7.355 3.079 1.00 29.08 192 THR A O 1
ATOM 1550 N N . SER A 1 193 ? 11.866 -8.539 1.525 1.00 23.98 193 SER A N 1
ATOM 1551 C CA . SER A 1 193 ? 12.964 -9.117 2.313 1.00 23.98 193 SER A CA 1
ATOM 1552 C C . SER A 1 193 ? 13.957 -9.732 1.307 1.00 23.98 193 SER A C 1
ATOM 1554 O O . SER A 1 193 ? 13.503 -10.106 0.226 1.00 23.98 193 SER A O 1
ATOM 1556 N N . PRO A 1 194 ? 15.259 -9.918 1.613 1.00 26.92 194 PRO A N 1
ATOM 1557 C CA . PRO A 1 194 ? 16.214 -10.583 0.706 1.00 26.92 194 PRO A CA 1
ATOM 1558 C C . PRO A 1 194 ? 15.914 -12.063 0.363 1.00 26.92 194 PRO A C 1
ATOM 1560 O O . PRO A 1 194 ? 16.730 -12.731 -0.260 1.00 26.92 194 PRO A O 1
ATOM 1563 N N . ARG A 1 195 ? 14.740 -12.584 0.749 1.00 24.92 195 ARG A N 1
ATOM 1564 C CA . ARG A 1 195 ? 14.090 -13.770 0.172 1.00 24.92 195 ARG A CA 1
ATOM 1565 C C . ARG A 1 195 ? 12.692 -13.381 -0.329 1.00 24.92 195 ARG A C 1
ATOM 1567 O O . ARG A 1 195 ? 11.822 -13.138 0.511 1.00 24.92 195 ARG A O 1
ATOM 1574 N N . GLY A 1 196 ? 12.510 -13.343 -1.657 1.00 24.05 196 GLY A N 1
ATOM 1575 C CA . GLY A 1 196 ? 11.242 -13.162 -2.396 1.00 24.05 196 GLY A CA 1
ATOM 1576 C C . GLY A 1 196 ? 10.397 -11.940 -1.978 1.00 24.05 196 GLY A C 1
ATOM 1577 O O . GLY A 1 196 ? 9.667 -11.981 -0.988 1.00 24.05 196 GLY A O 1
ATOM 1578 N N . GLY A 1 197 ? 10.344 -10.828 -2.712 1.00 24.06 197 GLY A N 1
ATOM 1579 C CA . GLY A 1 197 ? 10.168 -10.727 -4.163 1.00 24.06 197 GLY A CA 1
ATOM 1580 C C . GLY A 1 197 ? 8.856 -10.010 -4.541 1.00 24.06 197 GLY A C 1
ATOM 1581 O O . GLY A 1 197 ? 8.008 -9.759 -3.682 1.00 24.06 197 GLY A O 1
ATOM 1582 N N . MET A 1 198 ? 8.694 -9.750 -5.841 1.00 26.19 198 MET A N 1
ATOM 1583 C CA . MET A 1 198 ? 7.450 -9.467 -6.584 1.00 26.19 198 MET A CA 1
ATOM 1584 C C . MET A 1 198 ? 6.580 -8.234 -6.265 1.00 26.19 198 MET A C 1
ATOM 1586 O O . MET A 1 198 ? 6.117 -8.005 -5.150 1.00 26.19 198 MET A O 1
ATOM 1590 N N . ALA A 1 199 ? 6.212 -7.544 -7.350 1.00 21.55 199 ALA A N 1
ATOM 1591 C CA . ALA A 1 199 ? 4.996 -6.745 -7.467 1.00 21.55 199 ALA A CA 1
ATOM 1592 C C . ALA A 1 199 ? 4.397 -6.919 -8.877 1.00 21.55 199 ALA A C 1
ATOM 1594 O O . ALA A 1 199 ? 4.983 -6.476 -9.868 1.00 21.55 199 ALA A O 1
ATOM 1595 N N . SER A 1 200 ? 3.219 -7.536 -8.962 1.00 22.31 200 SER A N 1
ATOM 1596 C CA . SER A 1 200 ? 2.314 -7.502 -10.118 1.00 22.31 200 SER A CA 1
ATOM 1597 C C . SER A 1 200 ? 0.873 -7.460 -9.601 1.00 22.31 200 SER A C 1
ATOM 1599 O O . SER A 1 200 ? 0.585 -7.921 -8.503 1.00 22.31 200 SER A O 1
ATOM 1601 N N . SER A 1 201 ? -0.009 -6.856 -10.388 1.00 27.33 201 SER A N 1
ATOM 1602 C CA . SER A 1 201 ? -1.448 -6.683 -10.155 1.00 27.33 201 SER A CA 1
ATOM 1603 C C . SER A 1 201 ? -2.195 -7.886 -9.543 1.00 27.33 201 SER A C 1
ATOM 1605 O O . SER A 1 201 ? -2.076 -8.992 -10.060 1.00 27.33 201 SER A O 1
ATOM 1607 N N . ALA A 1 202 ? -3.092 -7.573 -8.591 1.00 22.12 202 ALA A N 1
ATOM 1608 C CA . ALA A 1 202 ? -4.115 -8.402 -7.919 1.00 22.12 202 ALA A CA 1
ATOM 1609 C C . ALA A 1 202 ? -3.779 -9.002 -6.525 1.00 22.12 202 ALA A C 1
ATOM 1611 O O . ALA A 1 202 ? -2.792 -9.693 -6.326 1.00 22.12 202 ALA A O 1
ATOM 1612 N N . THR A 1 203 ? -4.688 -8.719 -5.576 1.00 24.42 203 THR A N 1
ATOM 1613 C CA . THR A 1 203 ? -5.079 -9.506 -4.377 1.00 24.42 203 THR A CA 1
ATOM 1614 C C . THR A 1 203 ? -4.023 -10.192 -3.484 1.00 24.42 203 THR A C 1
ATOM 1616 O O . THR A 1 203 ? -3.750 -11.366 -3.699 1.00 24.42 203 THR A O 1
ATOM 1619 N N . SER A 1 204 ? -3.626 -9.543 -2.368 1.00 24.73 204 SER A N 1
ATOM 1620 C CA . SER A 1 204 ? -3.399 -10.191 -1.041 1.00 24.73 204 SER A CA 1
ATOM 1621 C C . SER A 1 204 ? -3.002 -9.203 0.091 1.00 24.73 204 SER A C 1
ATOM 1623 O O . SER A 1 204 ? -1.924 -9.306 0.671 1.00 24.73 204 SER A O 1
ATOM 1625 N N . SER A 1 205 ? -3.846 -8.221 0.447 1.00 25.61 205 SER A N 1
ATOM 1626 C CA . SER A 1 205 ? -3.561 -7.265 1.548 1.00 25.61 205 SER A CA 1
ATOM 1627 C C . SER A 1 205 ? -3.978 -7.799 2.935 1.00 25.61 205 SER A C 1
ATOM 1629 O O . SER A 1 205 ? -4.783 -7.188 3.648 1.00 25.61 205 SER A O 1
ATOM 1631 N N . THR A 1 206 ? -3.472 -8.973 3.309 1.00 24.95 206 THR A N 1
ATOM 1632 C CA . THR A 1 206 ? -3.994 -9.814 4.407 1.00 24.95 206 THR A CA 1
ATOM 1633 C C . THR A 1 206 ? -3.534 -9.447 5.835 1.00 24.95 206 THR A C 1
ATOM 1635 O O . THR A 1 206 ? -3.825 -10.185 6.770 1.00 24.95 206 THR A O 1
ATOM 1638 N N . THR A 1 207 ? -2.931 -8.267 6.064 1.00 27.88 207 THR A N 1
ATOM 1639 C CA . THR A 1 207 ? -2.865 -7.658 7.422 1.00 27.88 207 THR A CA 1
ATOM 1640 C C . THR A 1 207 ? -4.203 -7.049 7.870 1.00 27.88 207 THR A C 1
ATOM 1642 O O . THR A 1 207 ? -4.367 -6.680 9.033 1.00 27.88 207 THR A O 1
ATOM 1645 N N . SER A 1 208 ? -5.146 -6.856 6.942 1.00 30.95 208 SER A N 1
ATOM 1646 C CA . SER A 1 208 ? -6.379 -6.099 7.182 1.00 30.95 208 SER A CA 1
ATOM 1647 C C . SER A 1 208 ? -7.457 -6.895 7.928 1.00 30.95 208 SER A C 1
ATOM 1649 O O . SER A 1 208 ? -7.641 -8.091 7.719 1.00 30.95 208 SER A O 1
ATOM 1651 N N . SER A 1 209 ? -8.214 -6.211 8.793 1.00 35.84 209 SER A N 1
ATOM 1652 C CA . SER A 1 209 ? -9.513 -6.708 9.272 1.00 35.84 209 SER A CA 1
ATOM 1653 C C . SER A 1 209 ? -10.443 -6.954 8.067 1.00 35.84 209 SER A C 1
ATOM 1655 O O . SER A 1 209 ? -10.336 -6.213 7.088 1.00 35.84 209 SER A O 1
ATOM 1657 N N . PRO A 1 210 ? -11.424 -7.877 8.110 1.00 36.78 210 PRO A N 1
ATOM 1658 C CA . PRO A 1 210 ? -12.283 -8.156 6.948 1.00 36.78 210 PRO A CA 1
ATOM 1659 C C . PRO A 1 210 ? -13.125 -6.954 6.486 1.00 36.78 210 PRO A C 1
ATOM 1661 O O . PRO A 1 210 ? -13.558 -6.908 5.336 1.00 36.78 210 PRO A O 1
ATOM 1664 N N . LEU A 1 211 ? -13.305 -5.958 7.364 1.00 33.88 211 LEU A N 1
ATOM 1665 C CA . LEU A 1 211 ? -13.842 -4.624 7.070 1.00 33.88 211 LEU A CA 1
ATOM 1666 C C . LEU A 1 211 ? -13.005 -3.837 6.041 1.00 33.88 211 LEU A C 1
ATOM 1668 O O . LEU A 1 211 ? -13.571 -3.073 5.259 1.00 33.88 211 LEU A O 1
ATOM 1672 N N . SER A 1 212 ? -11.679 -4.021 6.016 1.00 35.00 212 SER A N 1
ATOM 1673 C CA . SER A 1 212 ? -10.724 -3.339 5.119 1.00 35.00 212 SER A CA 1
ATOM 1674 C C . SER A 1 212 ? -10.215 -4.198 3.946 1.00 35.00 212 SER A C 1
ATOM 1676 O O . SER A 1 212 ? -9.629 -3.645 3.013 1.00 35.00 212 SER A O 1
ATOM 1678 N N . ASP A 1 213 ? -10.485 -5.506 3.931 1.00 35.75 213 ASP A N 1
ATOM 1679 C CA . ASP A 1 213 ? -10.103 -6.418 2.841 1.00 35.75 213 ASP A CA 1
ATOM 1680 C C . ASP A 1 213 ? -10.900 -6.152 1.545 1.00 35.75 213 ASP A C 1
ATOM 1682 O O . ASP A 1 213 ? -12.099 -5.885 1.588 1.00 35.75 213 ASP A O 1
ATOM 1686 N N . SER A 1 214 ? -10.253 -6.147 0.375 1.00 30.69 214 SER A N 1
ATOM 1687 C CA . SER A 1 214 ? -10.840 -5.714 -0.911 1.00 30.69 214 SER A CA 1
ATOM 1688 C C . SER A 1 214 ? -11.173 -6.840 -1.892 1.00 30.69 214 SER A C 1
ATOM 1690 O O . SER A 1 214 ? -11.301 -6.577 -3.087 1.00 30.69 214 SER A O 1
ATOM 1692 N N . ALA A 1 215 ? -11.306 -8.079 -1.421 1.00 28.92 215 ALA A N 1
ATOM 1693 C CA . ALA A 1 215 ? -11.733 -9.197 -2.253 1.00 28.92 215 ALA A CA 1
ATOM 1694 C C . ALA A 1 215 ? -13.228 -9.104 -2.623 1.00 28.92 215 ALA A C 1
ATOM 1696 O O . ALA A 1 215 ? -14.103 -9.370 -1.799 1.00 28.92 215 ALA A O 1
ATOM 1697 N N . THR A 1 216 ? -13.531 -8.793 -3.887 1.00 24.84 216 THR A N 1
ATOM 1698 C CA . THR A 1 216 ? -14.788 -9.241 -4.503 1.00 24.84 216 THR A CA 1
ATOM 1699 C C . THR A 1 216 ? -14.803 -10.777 -4.534 1.00 24.84 216 THR A C 1
ATOM 1701 O O . THR A 1 216 ? -13.770 -11.386 -4.821 1.00 24.84 216 THR A O 1
ATOM 1704 N N . PRO A 1 217 ? -15.937 -11.435 -4.240 1.00 26.14 217 PRO A N 1
ATOM 1705 C CA . PRO A 1 217 ? -15.996 -12.892 -4.158 1.00 26.14 217 PRO A CA 1
ATOM 1706 C C . PRO A 1 217 ? -15.943 -13.523 -5.556 1.00 26.14 217 PRO A C 1
ATOM 1708 O O . PRO A 1 217 ? -16.949 -13.625 -6.252 1.00 26.14 217 PRO A O 1
ATOM 1711 N N . THR A 1 218 ? -14.752 -13.955 -5.971 1.00 26.86 218 THR A N 1
ATOM 1712 C CA . THR A 1 218 ? -14.484 -14.562 -7.288 1.00 26.86 218 THR A CA 1
ATOM 1713 C C . THR A 1 218 ? -14.623 -16.089 -7.322 1.00 26.86 218 THR A C 1
ATOM 1715 O O . THR A 1 218 ? -14.365 -16.704 -8.356 1.00 26.86 218 THR A O 1
ATOM 1718 N N . ARG A 1 219 ? -15.064 -16.725 -6.226 1.00 24.59 219 ARG A N 1
ATOM 1719 C CA . ARG A 1 219 ? -15.485 -18.137 -6.209 1.00 24.59 219 ARG A CA 1
ATOM 1720 C C . ARG A 1 219 ? -17.005 -18.251 -6.317 1.00 24.59 219 ARG A C 1
ATOM 1722 O O . ARG A 1 219 ? -17.733 -17.480 -5.701 1.00 24.59 219 ARG A O 1
ATOM 1729 N N . SER A 1 220 ? -17.473 -19.251 -7.066 1.00 26.09 220 SER A N 1
ATOM 1730 C CA . SER A 1 220 ? -18.899 -19.584 -7.147 1.00 26.09 220 SER A CA 1
ATOM 1731 C C . SER A 1 220 ? -19.421 -20.005 -5.772 1.00 26.09 220 SER A C 1
ATOM 1733 O O . SER A 1 220 ? -19.004 -21.030 -5.237 1.00 26.09 220 SER A O 1
ATOM 1735 N N . TRP A 1 221 ? -20.363 -19.238 -5.222 1.00 30.23 221 TRP A N 1
ATOM 1736 C CA . TRP A 1 221 ? -20.944 -19.438 -3.886 1.00 30.23 221 TRP A CA 1
ATOM 1737 C C . TRP A 1 221 ? -21.643 -20.795 -3.678 1.00 30.23 221 TRP A C 1
ATOM 1739 O O . TRP A 1 221 ? -21.911 -21.196 -2.548 1.00 30.23 221 TRP A O 1
ATOM 1749 N N . SER A 1 222 ? -21.902 -21.535 -4.759 1.00 23.31 222 SER A N 1
ATOM 1750 C CA . SER A 1 222 ? -22.566 -22.843 -4.769 1.00 23.31 222 SER A CA 1
ATOM 1751 C C . SER A 1 222 ? -21.830 -23.967 -4.022 1.00 23.31 222 SER A C 1
ATOM 1753 O O . SER A 1 222 ? -22.409 -25.033 -3.843 1.00 23.31 222 SER A O 1
ATOM 1755 N N . SER A 1 223 ? -20.575 -23.773 -3.598 1.00 27.28 223 SER A N 1
ATOM 1756 C CA . SER A 1 223 ? -19.780 -24.795 -2.896 1.00 27.28 223 SER A CA 1
ATOM 1757 C C . SER A 1 223 ? -19.795 -24.706 -1.363 1.00 27.28 223 SER A C 1
ATOM 1759 O O . SER A 1 223 ? -19.147 -25.529 -0.726 1.00 27.28 223 SER A O 1
ATOM 1761 N N . ILE A 1 224 ? -20.503 -23.743 -0.758 1.00 29.56 224 ILE A N 1
ATOM 1762 C CA . ILE A 1 224 ? -20.567 -23.599 0.715 1.00 29.56 224 ILE A CA 1
ATOM 1763 C C . ILE A 1 224 ? -21.585 -24.569 1.358 1.00 29.56 224 ILE A C 1
ATOM 1765 O O . ILE A 1 224 ? -21.490 -24.887 2.539 1.00 29.56 224 ILE A O 1
ATOM 1769 N N . ILE A 1 225 ? -22.535 -25.109 0.586 1.00 26.67 225 ILE A N 1
ATOM 1770 C CA . ILE A 1 225 ? -23.636 -25.944 1.101 1.00 26.67 225 ILE A CA 1
ATOM 1771 C C . ILE A 1 225 ? -23.362 -27.442 0.863 1.00 26.67 225 ILE A C 1
ATOM 1773 O O . ILE A 1 225 ? -24.066 -28.099 0.097 1.00 26.67 225 ILE A O 1
ATOM 1777 N N . ALA A 1 226 ? -22.327 -27.991 1.509 1.00 22.80 226 ALA A N 1
ATOM 1778 C CA . ALA A 1 226 ? -22.106 -29.442 1.592 1.00 22.80 226 ALA A CA 1
ATOM 1779 C C . ALA A 1 226 ? -21.172 -29.829 2.763 1.00 22.80 226 ALA A C 1
ATOM 1781 O O . ALA A 1 226 ? -19.962 -29.623 2.653 1.00 22.80 226 ALA A O 1
ATOM 1782 N N . PRO A 1 227 ? -21.670 -30.440 3.857 1.00 23.72 227 PRO A N 1
ATOM 1783 C CA . PRO A 1 227 ? -20.795 -31.031 4.865 1.00 23.72 227 PRO A CA 1
ATOM 1784 C C . PRO A 1 227 ? -20.126 -32.307 4.326 1.00 23.72 227 PRO A C 1
ATOM 1786 O O . PRO A 1 227 ? -20.739 -33.092 3.598 1.00 23.72 227 PRO A O 1
ATOM 1789 N N . ARG A 1 228 ? -18.872 -32.543 4.721 1.00 24.56 228 ARG A N 1
ATOM 1790 C CA . ARG A 1 228 ? -18.174 -33.831 4.575 1.00 24.56 228 ARG A CA 1
ATOM 1791 C C . ARG A 1 228 ? -17.547 -34.217 5.913 1.00 24.56 228 ARG A C 1
ATOM 1793 O O . ARG A 1 228 ? -17.221 -33.346 6.712 1.00 24.56 228 ARG A O 1
ATOM 1800 N N . HIS A 1 229 ? -17.465 -35.518 6.158 1.00 24.02 229 HIS A N 1
ATOM 1801 C CA . HIS A 1 229 ? -17.266 -36.119 7.477 1.00 24.02 229 HIS A CA 1
ATOM 1802 C C . HIS A 1 229 ? -16.026 -37.036 7.490 1.00 24.02 229 HIS A C 1
ATOM 1804 O O . HIS A 1 229 ? -15.481 -37.323 6.426 1.00 24.02 229 HIS A O 1
ATOM 1810 N N . GLU A 1 230 ? -15.688 -37.551 8.680 1.00 23.33 230 GLU A N 1
ATOM 1811 C CA . GLU A 1 230 ? -14.705 -38.629 8.947 1.00 23.33 230 GLU A CA 1
ATOM 1812 C C . GLU A 1 230 ? -13.195 -38.246 8.875 1.00 23.33 230 GLU A C 1
ATOM 1814 O O . GLU A 1 230 ? -12.843 -37.222 8.292 1.00 23.33 230 GLU A O 1
ATOM 1819 N N . PRO A 1 231 ? -12.297 -38.954 9.606 1.00 27.22 231 PRO A N 1
ATOM 1820 C CA . PRO A 1 231 ? -12.196 -38.778 11.065 1.00 27.22 231 PRO A CA 1
ATOM 1821 C C . PRO A 1 231 ? -10.743 -38.673 11.597 1.00 27.22 231 PRO A C 1
ATOM 1823 O O . PRO A 1 231 ? -9.767 -38.901 10.886 1.00 27.22 231 PRO A O 1
ATOM 1826 N N . CYS A 1 232 ? -10.597 -38.367 12.891 1.00 22.23 232 CYS A N 1
ATOM 1827 C CA . CYS A 1 232 ? -9.306 -38.340 13.595 1.00 22.23 232 CYS A CA 1
ATOM 1828 C C . CYS A 1 232 ? -8.899 -39.717 14.160 1.00 22.23 232 CYS A C 1
ATOM 1830 O O . CYS A 1 232 ? -9.750 -40.570 14.404 1.00 22.23 232 CYS A O 1
ATOM 1832 N N . HIS A 1 233 ? -7.605 -39.886 14.457 1.00 24.95 233 HIS A N 1
ATOM 1833 C CA . HIS A 1 233 ? -7.059 -40.983 15.269 1.00 24.95 233 HIS A CA 1
ATOM 1834 C C . HIS A 1 233 ? -6.215 -40.424 16.429 1.00 24.95 233 HIS A C 1
ATOM 1836 O O . HIS A 1 233 ? -5.534 -39.412 16.268 1.00 24.95 233 HIS A O 1
ATOM 1842 N N . GLU A 1 234 ? -6.262 -41.092 17.583 1.00 23.41 234 GLU A N 1
ATOM 1843 C CA . GLU A 1 234 ? -5.597 -40.695 18.836 1.00 23.41 234 GLU A CA 1
ATOM 1844 C C . GLU A 1 234 ? -4.326 -41.518 19.132 1.00 23.41 234 GLU A C 1
ATOM 1846 O O . GLU A 1 234 ? -4.108 -42.583 18.551 1.00 23.41 234 GLU A O 1
ATOM 1851 N N . GLY A 1 235 ? -3.526 -41.062 20.105 1.00 24.91 235 GLY A N 1
ATOM 1852 C CA . GLY A 1 235 ? -2.453 -41.836 20.741 1.00 24.91 235 GLY A CA 1
ATOM 1853 C C . GLY A 1 235 ? -2.019 -41.211 22.076 1.00 24.91 235 GLY A C 1
ATOM 1854 O O . GLY A 1 235 ? -1.721 -40.020 22.117 1.00 24.91 235 GLY A O 1
ATOM 1855 N N . LEU A 1 236 ? -2.005 -41.996 23.162 1.00 23.31 236 LEU A N 1
ATOM 1856 C CA . LEU A 1 236 ? -1.696 -41.553 24.536 1.00 23.31 236 LEU A CA 1
ATOM 1857 C C . LEU A 1 236 ? -0.352 -42.104 25.050 1.00 23.31 236 LEU A C 1
ATOM 1859 O O . LEU A 1 236 ? -0.035 -43.257 24.764 1.00 23.31 236 LEU A O 1
ATOM 1863 N N . ALA A 1 237 ? 0.340 -41.312 25.884 1.00 25.05 237 ALA A N 1
ATOM 1864 C CA . ALA A 1 237 ? 1.089 -41.682 27.112 1.00 25.05 237 ALA A CA 1
ATOM 1865 C C . ALA A 1 237 ? 1.713 -40.379 27.705 1.00 25.05 237 ALA A C 1
ATOM 1867 O O . ALA A 1 237 ? 2.173 -39.566 26.908 1.00 25.05 237 ALA A O 1
ATOM 1868 N N . THR A 1 238 ? 1.702 -39.971 28.992 1.00 24.02 238 THR A N 1
ATOM 1869 C CA . THR A 1 238 ? 1.837 -40.623 30.330 1.00 24.02 238 THR A CA 1
ATOM 1870 C C . THR A 1 238 ? 3.234 -41.244 30.531 1.00 24.02 238 THR A C 1
ATOM 1872 O O . THR A 1 238 ? 3.541 -42.237 29.887 1.00 24.02 238 THR A O 1
ATOM 1875 N N . ASP A 1 239 ? 4.177 -40.687 31.308 1.00 25.53 239 ASP A N 1
ATOM 1876 C CA . ASP A 1 239 ? 4.098 -40.404 32.758 1.00 25.53 239 ASP A CA 1
ATOM 1877 C C . ASP A 1 239 ? 5.240 -39.492 33.311 1.00 25.53 239 ASP A C 1
ATOM 1879 O O . ASP A 1 239 ? 6.201 -39.163 32.618 1.00 25.53 239 ASP A O 1
ATOM 1883 N N . GLU A 1 240 ? 5.123 -39.147 34.600 1.00 24.02 240 GLU A N 1
ATOM 1884 C CA . GLU A 1 240 ? 6.096 -38.551 35.556 1.00 24.02 240 GLU A CA 1
ATOM 1885 C C . GLU A 1 240 ? 6.169 -39.499 36.804 1.00 24.02 240 GLU A C 1
ATOM 1887 O O . GLU A 1 240 ? 5.317 -40.392 36.866 1.00 24.02 240 GLU A O 1
ATOM 1892 N N . PRO A 1 241 ? 7.071 -39.377 37.823 1.00 37.34 241 PRO A N 1
ATOM 1893 C CA . PRO A 1 241 ? 7.937 -38.237 38.158 1.00 37.34 241 PRO A CA 1
ATOM 1894 C C . PRO A 1 241 ? 9.392 -38.541 38.643 1.00 37.34 241 PRO A C 1
ATOM 1896 O O . PRO A 1 241 ? 9.815 -39.684 38.775 1.00 37.34 241 PRO A O 1
ATOM 1899 N N . SER A 1 242 ? 10.115 -37.446 38.931 1.00 26.83 242 SER A N 1
ATOM 1900 C CA . SER A 1 242 ? 11.174 -37.167 39.948 1.00 26.83 242 SER A CA 1
ATOM 1901 C C . SER A 1 242 ? 12.005 -38.249 40.694 1.00 26.83 242 SER A C 1
ATOM 1903 O O . SER A 1 242 ? 11.507 -39.280 41.130 1.00 26.83 242 SER A O 1
ATOM 1905 N N . VAL A 1 243 ? 13.276 -37.894 40.991 1.00 26.42 243 VAL A N 1
ATOM 1906 C CA . VAL A 1 243 ? 13.989 -37.912 42.311 1.00 26.42 243 VAL A CA 1
ATOM 1907 C C . VAL A 1 243 ? 15.421 -37.325 42.124 1.00 26.42 243 VAL A C 1
ATOM 1909 O O . VAL A 1 243 ? 15.840 -37.121 40.986 1.00 26.42 243 VAL A O 1
ATOM 1912 N N . ALA A 1 244 ? 16.144 -36.960 43.197 1.00 26.25 244 ALA A N 1
ATOM 1913 C CA . ALA A 1 244 ? 17.422 -36.213 43.177 1.00 26.25 244 ALA A CA 1
ATOM 1914 C C . ALA A 1 244 ? 18.553 -36.883 43.995 1.00 26.25 244 ALA A C 1
ATOM 1916 O O . ALA A 1 244 ? 18.232 -37.715 44.837 1.00 26.25 244 ALA A O 1
ATOM 1917 N N . GLU A 1 245 ? 19.824 -36.472 43.795 1.00 27.09 245 GLU A N 1
ATOM 1918 C CA . GLU A 1 245 ? 20.840 -36.212 44.856 1.00 27.09 245 GLU A CA 1
ATOM 1919 C C . GLU A 1 245 ? 22.160 -35.583 44.305 1.00 27.09 245 GLU A C 1
ATOM 1921 O O . GLU A 1 245 ? 22.203 -35.175 43.142 1.00 27.09 245 GLU A O 1
ATOM 1926 N N . GLU A 1 246 ? 23.180 -35.398 45.161 1.00 29.27 246 GLU A N 1
ATOM 1927 C CA . GLU A 1 246 ? 24.377 -34.532 44.997 1.00 29.27 246 GLU A CA 1
ATOM 1928 C C . GLU A 1 246 ? 25.690 -35.283 44.611 1.00 29.27 246 GLU A C 1
ATOM 1930 O O . GLU A 1 246 ? 25.722 -36.512 44.629 1.00 29.27 246 GLU A O 1
ATOM 1935 N N . ASP A 1 247 ? 26.790 -34.561 44.285 1.00 28.20 247 ASP A N 1
ATOM 1936 C CA . ASP A 1 247 ? 28.011 -34.410 45.148 1.00 28.20 247 ASP A CA 1
ATOM 1937 C C . ASP A 1 247 ? 29.372 -34.119 44.405 1.00 28.20 247 ASP A C 1
ATOM 1939 O O . ASP A 1 247 ? 29.590 -34.586 43.290 1.00 28.20 247 ASP A O 1
ATOM 1943 N N . GLY A 1 248 ? 30.272 -33.351 45.066 1.00 29.38 248 GLY A N 1
ATOM 1944 C CA . GLY A 1 248 ? 31.762 -33.174 44.989 1.00 29.38 248 GLY A CA 1
ATOM 1945 C C . GLY A 1 248 ? 32.613 -33.139 43.681 1.00 29.38 248 GLY A C 1
ATOM 1946 O O . GLY A 1 248 ? 32.162 -33.480 42.598 1.00 29.38 248 GLY A O 1
ATOM 1947 N N . GLU A 1 249 ? 33.931 -32.816 43.679 1.00 32.44 249 GLU A N 1
ATOM 1948 C CA . GLU A 1 249 ? 34.796 -31.899 44.483 1.00 32.44 249 GLU A CA 1
ATOM 1949 C C . GLU A 1 249 ? 36.223 -31.738 43.818 1.00 32.44 249 GLU A C 1
ATOM 1951 O O . GLU A 1 249 ? 36.609 -32.586 43.016 1.00 32.44 249 GLU A O 1
ATOM 1956 N N . ARG A 1 250 ? 37.054 -30.743 44.237 1.00 30.09 250 ARG A N 1
ATOM 1957 C CA . ARG A 1 250 ? 38.563 -30.627 44.133 1.00 30.09 250 ARG A CA 1
ATOM 1958 C C . ARG A 1 250 ? 39.272 -30.264 42.794 1.00 30.09 250 ARG A C 1
ATOM 1960 O O . ARG A 1 250 ? 38.725 -30.501 41.731 1.00 30.09 250 ARG A O 1
ATOM 1967 N N . ALA A 1 251 ? 40.537 -29.763 42.738 1.00 35.25 251 ALA A N 1
ATOM 1968 C CA . ALA A 1 251 ? 41.424 -28.984 43.663 1.00 35.25 251 ALA A CA 1
ATOM 1969 C C . ALA A 1 251 ? 42.692 -28.387 42.909 1.00 35.25 251 ALA A C 1
ATOM 1971 O O . ALA A 1 251 ? 42.494 -27.946 41.782 1.00 35.25 251 ALA A O 1
ATOM 1972 N N . PRO A 1 252 ? 43.945 -28.247 43.448 1.00 49.31 252 PRO A N 1
ATOM 1973 C CA . PRO A 1 252 ? 44.521 -26.949 43.893 1.00 49.31 252 PRO A CA 1
ATOM 1974 C C . PRO A 1 252 ? 45.965 -26.587 43.392 1.00 49.31 252 PRO A C 1
ATOM 1976 O O . PRO A 1 252 ? 46.577 -27.340 42.641 1.00 49.31 252 PRO A O 1
ATOM 1979 N N . GLY A 1 253 ? 46.566 -25.478 43.885 1.00 28.06 253 GLY A N 1
ATOM 1980 C CA . GLY A 1 253 ? 48.011 -25.146 43.739 1.00 28.06 253 GLY A CA 1
ATOM 1981 C C . GLY A 1 253 ? 48.505 -23.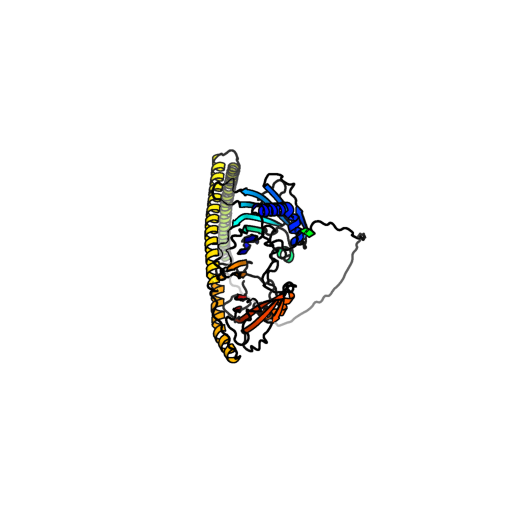912 44.547 1.00 28.06 253 GLY A C 1
ATOM 1982 O O . GLY A 1 253 ? 47.709 -23.022 44.832 1.00 28.06 253 GLY A O 1
ATOM 1983 N N . GLN A 1 254 ? 49.800 -23.850 44.927 1.00 34.06 254 GLN A N 1
ATOM 1984 C CA . GLN A 1 254 ? 50.451 -22.788 45.753 1.00 34.06 254 GLN A CA 1
ATOM 1985 C C . GLN A 1 254 ? 51.905 -22.465 45.295 1.00 34.06 254 GLN A C 1
ATOM 1987 O O . GLN A 1 254 ? 52.502 -23.274 44.587 1.00 34.06 254 GLN A O 1
ATOM 1992 N N . GLY A 1 255 ? 52.506 -21.346 45.753 1.00 30.41 255 GLY A N 1
ATOM 1993 C CA . GLY A 1 255 ? 53.949 -21.010 45.617 1.00 30.41 255 GLY A CA 1
ATOM 1994 C C . GLY A 1 255 ? 54.356 -19.669 46.285 1.00 30.41 255 GLY A C 1
ATOM 1995 O O . GLY A 1 255 ? 53.503 -18.793 46.395 1.00 30.41 255 GLY A O 1
ATOM 1996 N N . ASP A 1 256 ? 55.613 -19.513 46.750 1.00 31.09 256 ASP A N 1
ATOM 1997 C CA . ASP A 1 256 ? 56.104 -18.393 47.611 1.00 31.09 256 ASP A CA 1
ATOM 1998 C C . ASP A 1 256 ? 57.644 -18.109 47.466 1.00 31.09 256 ASP A C 1
ATOM 2000 O O . ASP A 1 256 ? 58.323 -18.825 46.728 1.00 31.09 256 ASP A O 1
ATOM 2004 N N . THR A 1 257 ? 58.205 -17.132 48.217 1.00 32.22 257 THR A N 1
ATOM 2005 C CA . THR A 1 257 ? 59.631 -16.660 48.330 1.00 32.22 257 THR A CA 1
ATOM 2006 C C . THR A 1 257 ? 60.165 -15.785 47.164 1.00 32.22 257 THR A C 1
ATOM 2008 O O . THR A 1 257 ? 59.584 -15.811 46.085 1.00 32.22 257 THR A O 1
ATOM 2011 N N . GLY A 1 258 ? 61.238 -14.964 47.240 1.00 31.03 258 GLY A N 1
ATOM 2012 C CA . GLY A 1 258 ? 62.246 -14.564 48.267 1.00 31.03 258 GLY A CA 1
ATOM 2013 C C . GLY A 1 258 ? 63.500 -13.941 47.563 1.00 31.03 258 GLY A C 1
ATOM 2014 O O . GLY A 1 258 ? 63.585 -14.071 46.345 1.00 31.03 258 GLY A O 1
ATOM 2015 N N . THR A 1 259 ? 64.516 -13.260 48.142 1.00 32.66 259 THR A N 1
ATOM 2016 C CA . THR A 1 259 ? 64.805 -12.640 49.470 1.00 32.66 259 THR A CA 1
ATOM 2017 C C . THR A 1 259 ? 66.068 -11.712 49.347 1.00 32.66 259 THR A C 1
ATOM 2019 O O . THR A 1 259 ? 66.771 -11.829 48.349 1.00 32.66 259 THR A O 1
ATOM 2022 N N . GLU A 1 260 ? 66.421 -10.891 50.368 1.00 33.62 260 GLU A N 1
ATOM 2023 C CA . GLU A 1 260 ? 67.803 -10.362 50.676 1.00 33.62 260 GLU A CA 1
ATOM 2024 C C . GLU A 1 260 ? 68.479 -9.332 49.708 1.00 33.62 260 GLU A C 1
ATOM 2026 O O . GLU A 1 260 ? 67.960 -9.104 48.621 1.00 33.62 260 GLU A O 1
ATOM 2031 N N . SER A 1 261 ? 69.590 -8.594 49.980 1.00 33.78 261 SER A N 1
ATOM 2032 C CA . SER A 1 261 ? 70.443 -8.195 51.160 1.00 33.78 261 SER A CA 1
ATOM 2033 C C . SER A 1 261 ? 71.196 -6.853 50.791 1.00 33.78 261 SER A C 1
ATOM 2035 O O . SER A 1 261 ? 70.720 -6.191 49.873 1.00 33.78 261 SER A O 1
ATOM 2037 N N . GLU A 1 262 ? 72.285 -6.268 51.353 1.00 33.59 262 GLU A N 1
ATOM 2038 C CA . GLU A 1 262 ? 73.359 -6.616 52.330 1.00 33.59 262 GLU A CA 1
ATOM 2039 C C . GLU A 1 262 ? 73.968 -5.348 53.063 1.00 33.59 262 GLU A C 1
ATOM 2041 O O . GLU A 1 262 ? 73.199 -4.560 53.615 1.00 33.59 262 GLU A O 1
ATOM 2046 N N . GLU A 1 263 ? 75.305 -5.131 53.124 1.00 34.38 263 GLU A N 1
ATOM 2047 C CA . GLU A 1 263 ? 76.050 -4.114 53.929 1.00 34.38 263 GLU A CA 1
ATOM 2048 C C . GLU A 1 263 ? 76.756 -2.987 53.088 1.00 34.38 263 GLU A C 1
ATOM 2050 O O . GLU A 1 263 ? 76.517 -2.885 51.890 1.00 34.38 263 GLU A O 1
ATOM 2055 N N . THR A 1 264 ? 77.612 -2.035 53.550 1.00 33.84 264 THR A N 1
ATOM 2056 C CA . THR A 1 264 ? 78.356 -1.705 54.816 1.00 33.84 264 THR A CA 1
ATOM 2057 C C . THR A 1 264 ? 78.588 -0.144 54.915 1.00 33.84 264 THR A C 1
ATOM 2059 O O . THR A 1 264 ? 77.811 0.585 54.313 1.00 33.84 264 THR A O 1
ATOM 2062 N N . ALA A 1 265 ? 79.533 0.566 55.595 1.00 30.81 265 ALA A N 1
ATOM 2063 C CA . ALA A 1 265 ? 80.684 0.313 56.502 1.00 30.81 265 ALA A CA 1
ATOM 2064 C C . ALA A 1 265 ? 81.125 1.546 57.370 1.00 30.81 265 ALA A C 1
ATOM 2066 O O . ALA A 1 265 ? 81.437 2.606 56.843 1.00 30.81 265 ALA A O 1
ATOM 2067 N N . ARG A 1 266 ? 81.347 1.304 58.680 1.00 29.80 266 ARG A N 1
ATOM 2068 C CA . ARG A 1 266 ? 82.385 1.849 59.622 1.00 29.80 266 ARG A CA 1
ATOM 2069 C C . ARG A 1 266 ? 82.518 3.379 59.970 1.00 29.80 266 ARG A C 1
ATOM 2071 O O . ARG A 1 266 ? 82.007 4.234 59.263 1.00 29.80 266 ARG A O 1
ATOM 2078 N N . PRO A 1 267 ? 83.128 3.748 61.143 1.00 59.69 267 PRO A N 1
ATOM 2079 C CA . PRO A 1 267 ? 82.709 4.951 61.912 1.00 59.69 267 PRO A CA 1
ATOM 2080 C C . PRO A 1 267 ? 83.822 5.840 62.553 1.00 59.69 267 PRO A C 1
ATOM 2082 O O . PRO A 1 267 ? 85.005 5.499 62.513 1.00 59.69 267 PRO A O 1
ATOM 2085 N N . LYS A 1 268 ? 83.431 6.907 63.294 1.00 28.22 268 LYS A N 1
ATOM 2086 C CA . LYS A 1 268 ? 84.113 7.427 64.523 1.00 28.22 268 LYS A CA 1
ATOM 2087 C C . LYS A 1 268 ? 83.239 8.419 65.341 1.00 28.22 268 LYS A C 1
ATOM 2089 O O . LYS A 1 268 ? 82.101 8.686 64.978 1.00 28.22 268 LYS A O 1
ATOM 2094 N N . ARG A 1 269 ? 83.726 8.879 66.509 1.00 34.78 269 ARG A N 1
ATOM 2095 C CA . ARG A 1 269 ? 83.010 9.640 67.583 1.00 34.78 269 ARG A CA 1
ATOM 2096 C C . ARG A 1 269 ? 83.727 10.997 67.863 1.00 34.78 269 ARG A C 1
ATOM 2098 O O . ARG A 1 269 ? 84.822 11.176 67.348 1.00 34.78 269 ARG A O 1
ATOM 2105 N N . LYS A 1 270 ? 83.233 12.003 68.620 1.00 31.22 270 LYS A N 1
ATOM 2106 C CA . LYS A 1 270 ? 82.577 11.983 69.957 1.00 31.22 270 LYS A CA 1
ATOM 2107 C C . LYS A 1 270 ? 81.563 13.146 70.203 1.00 31.22 270 LYS A C 1
ATOM 2109 O O . LYS A 1 270 ? 80.507 13.125 69.590 1.00 31.22 270 LYS A O 1
ATOM 2114 N N . TYR A 1 271 ? 81.811 14.084 71.135 1.00 35.84 271 TYR A N 1
ATOM 2115 C CA . TYR A 1 271 ? 80.819 14.995 71.775 1.00 35.84 271 TYR A CA 1
ATOM 2116 C C . TYR A 1 271 ? 81.501 16.262 72.382 1.00 35.84 271 TYR A C 1
ATOM 2118 O O . TYR A 1 271 ? 82.718 16.201 72.558 1.00 35.84 271 TYR A O 1
ATOM 2126 N N . PRO A 1 272 ? 80.792 17.290 72.934 1.00 63.97 272 PRO A N 1
ATOM 2127 C CA . PRO A 1 272 ? 79.573 17.998 72.464 1.00 63.97 272 PRO A CA 1
ATOM 2128 C C . PRO A 1 272 ? 79.550 19.542 72.750 1.00 63.97 272 PRO A C 1
ATOM 2130 O O . PRO A 1 272 ? 80.347 20.046 73.539 1.00 63.97 272 PRO A O 1
ATOM 2133 N N . LYS A 1 273 ? 78.528 20.282 72.259 1.00 28.42 273 LYS A N 1
ATOM 2134 C CA . LYS A 1 273 ? 77.848 21.406 72.982 1.00 28.42 273 LYS A CA 1
ATOM 2135 C C . LYS A 1 273 ? 76.514 21.820 72.305 1.00 28.42 273 LYS A C 1
ATOM 2137 O O . LYS A 1 273 ? 76.346 21.627 71.108 1.00 28.42 273 LYS A O 1
ATOM 2142 N N . ARG A 1 274 ? 75.547 22.352 73.078 1.00 47.41 274 ARG A N 1
ATOM 2143 C CA . ARG A 1 274 ? 74.168 22.746 72.656 1.00 47.41 274 ARG A CA 1
ATOM 2144 C C . ARG A 1 274 ? 74.044 24.243 72.313 1.00 47.41 274 ARG A C 1
ATOM 2146 O O . ARG A 1 274 ? 74.647 25.040 73.025 1.00 47.41 274 ARG A O 1
ATOM 2153 N N . LYS A 1 275 ? 73.097 24.622 71.430 1.00 37.12 275 LYS A N 1
ATOM 2154 C CA . LYS A 1 275 ? 72.247 25.842 71.553 1.00 37.12 275 LYS A CA 1
ATOM 2155 C C . LYS A 1 275 ? 70.805 25.613 71.026 1.00 37.12 275 LYS A C 1
ATOM 2157 O O . LYS A 1 275 ? 70.481 24.531 70.552 1.00 37.12 275 LYS A O 1
ATOM 2162 N N . HIS A 1 276 ? 69.931 26.592 71.278 1.00 38.22 276 HIS A N 1
ATOM 2163 C CA . HIS A 1 276 ? 68.461 26.507 71.412 1.00 38.22 276 HIS A CA 1
ATOM 2164 C C . HIS A 1 276 ? 67.646 26.357 70.100 1.00 38.22 276 HIS A C 1
ATOM 2166 O O . HIS A 1 276 ? 68.111 26.731 69.028 1.00 38.22 276 HIS A O 1
ATOM 2172 N N . ARG A 1 277 ? 66.383 25.902 70.207 1.00 46.59 277 ARG A N 1
ATOM 2173 C CA . ARG A 1 277 ? 65.377 25.809 69.119 1.00 46.59 277 ARG A CA 1
ATOM 2174 C C . ARG A 1 277 ? 64.110 26.572 69.552 1.00 46.59 277 ARG A C 1
ATOM 2176 O O . ARG A 1 277 ? 63.726 26.459 70.713 1.00 46.59 277 ARG A O 1
ATOM 2183 N N . LYS A 1 278 ? 63.468 27.358 68.672 1.00 47.06 278 LYS A N 1
ATOM 2184 C CA . LYS A 1 278 ? 62.226 28.097 69.014 1.00 47.06 278 LYS A CA 1
ATOM 2185 C C . LYS A 1 278 ? 61.051 27.123 69.235 1.00 47.06 278 LYS A C 1
ATOM 2187 O O . LYS A 1 278 ? 60.977 26.091 68.573 1.00 47.06 278 LYS A O 1
ATOM 2192 N N . GLY A 1 279 ? 60.171 27.434 70.191 1.00 45.56 279 GLY A N 1
ATOM 2193 C CA . GLY A 1 279 ? 59.174 26.494 70.726 1.00 45.56 279 GLY A CA 1
ATOM 2194 C C . GLY A 1 279 ? 57.927 26.273 69.858 1.00 45.56 279 GLY A C 1
ATOM 2195 O O . GLY A 1 279 ? 57.397 27.199 69.252 1.00 45.56 279 GLY A O 1
ATOM 2196 N N . THR A 1 280 ? 57.404 25.045 69.880 1.00 50.66 280 THR A N 1
ATOM 2197 C CA . THR A 1 280 ? 56.304 24.513 69.040 1.00 50.66 280 THR A CA 1
ATOM 2198 C C . THR A 1 280 ? 54.918 25.148 69.260 1.00 50.66 280 THR A C 1
ATOM 2200 O O . THR A 1 280 ? 53.956 24.795 68.580 1.00 50.66 280 THR A O 1
ATOM 2203 N N . HIS A 1 281 ? 54.781 26.045 70.238 1.00 51.12 281 HIS A N 1
ATOM 2204 C CA . HIS A 1 281 ? 53.495 26.534 70.747 1.00 51.12 281 HIS A CA 1
ATOM 2205 C C . HIS A 1 281 ? 52.803 27.549 69.819 1.00 51.12 281 HIS A C 1
ATOM 2207 O O . HIS A 1 281 ? 51.584 27.507 69.671 1.00 51.12 281 HIS A O 1
ATOM 2213 N N . THR A 1 282 ? 53.559 28.431 69.156 1.00 50.66 282 THR A N 1
ATOM 2214 C CA . THR A 1 282 ? 52.994 29.482 68.287 1.00 50.66 282 THR A CA 1
ATOM 2215 C C . THR A 1 282 ? 52.378 28.919 67.008 1.00 50.66 282 THR A C 1
ATOM 2217 O O . THR A 1 282 ? 51.265 29.298 66.657 1.00 50.66 282 THR A O 1
ATOM 2220 N N . ILE A 1 283 ? 53.051 27.959 66.363 1.00 51.88 283 ILE A N 1
ATOM 2221 C CA . ILE A 1 283 ? 52.554 27.282 65.151 1.00 51.88 283 ILE A CA 1
ATOM 2222 C C . ILE A 1 283 ? 51.245 26.536 65.454 1.00 51.88 283 ILE A C 1
ATOM 2224 O O . ILE A 1 283 ? 50.274 26.655 64.711 1.00 51.88 283 ILE A O 1
ATOM 2228 N N . ARG A 1 284 ? 51.185 25.824 66.591 1.00 51.88 284 ARG A N 1
ATOM 2229 C CA . ARG A 1 284 ? 49.968 25.116 67.017 1.00 51.88 284 ARG A CA 1
ATOM 2230 C C . ARG A 1 284 ? 48.808 26.069 67.308 1.00 51.88 284 ARG A C 1
ATOM 2232 O O . ARG A 1 284 ? 47.693 25.764 66.904 1.00 51.88 284 ARG A O 1
ATOM 2239 N N . LYS A 1 285 ? 49.041 27.224 67.948 1.00 51.97 285 LYS A N 1
ATOM 2240 C CA . LYS A 1 285 ? 47.960 28.181 68.251 1.00 51.97 285 LYS A CA 1
ATOM 2241 C C . LYS A 1 285 ? 47.255 28.720 67.002 1.00 51.97 285 LYS A C 1
ATOM 2243 O O . LYS A 1 285 ? 46.032 28.782 67.017 1.00 51.97 285 LYS A O 1
ATOM 2248 N N . VAL A 1 286 ? 47.988 29.069 65.940 1.00 55.47 286 VAL A N 1
ATOM 2249 C CA . VAL A 1 286 ? 47.381 29.597 64.699 1.00 55.47 286 VAL A CA 1
ATOM 2250 C C . VAL A 1 286 ? 46.570 28.516 63.978 1.00 55.47 286 VAL A C 1
ATOM 2252 O O . VAL A 1 286 ? 45.411 28.750 63.647 1.00 55.47 286 VAL A O 1
ATOM 2255 N N . ALA A 1 287 ? 47.135 27.314 63.819 1.00 53.53 287 ALA A N 1
ATOM 2256 C CA . ALA A 1 287 ? 46.441 26.194 63.180 1.00 53.53 287 ALA A CA 1
ATOM 2257 C C . ALA A 1 287 ? 45.168 25.779 63.945 1.00 53.53 287 ALA A C 1
ATOM 2259 O O . ALA A 1 287 ? 44.122 25.576 63.334 1.00 53.53 287 ALA A O 1
ATOM 2260 N N . ILE A 1 288 ? 45.228 25.717 65.282 1.00 59.44 288 ILE A N 1
ATOM 2261 C CA . ILE A 1 288 ? 44.056 25.420 66.121 1.00 59.44 288 ILE A CA 1
ATOM 2262 C C . ILE A 1 288 ? 42.989 26.511 65.971 1.00 59.44 288 ILE A C 1
ATOM 2264 O O . ILE A 1 288 ? 41.821 26.175 65.810 1.00 59.44 288 ILE A O 1
ATOM 2268 N N . TYR A 1 289 ? 43.360 27.798 65.961 1.00 61.19 289 TYR A N 1
ATOM 2269 C CA . TYR A 1 289 ? 42.389 28.883 65.765 1.00 61.19 289 TYR A CA 1
ATOM 2270 C C . TYR A 1 289 ? 41.688 28.807 64.402 1.00 61.19 289 TYR A C 1
ATOM 2272 O O . TYR A 1 289 ? 40.470 28.947 64.347 1.00 61.19 289 TYR A O 1
ATOM 2280 N N . GLN A 1 290 ? 42.419 28.536 63.314 1.00 58.38 290 GLN A N 1
ATOM 2281 C CA . GLN A 1 290 ? 41.804 28.385 61.989 1.00 58.38 290 GLN A CA 1
ATOM 2282 C C . GLN A 1 290 ? 40.847 27.186 61.929 1.00 58.38 290 GLN A C 1
ATOM 2284 O O . GLN A 1 290 ? 39.730 27.335 61.439 1.00 58.38 290 GLN A O 1
ATOM 2289 N N . VAL A 1 291 ? 41.235 26.028 62.476 1.00 66.06 291 VAL A N 1
ATOM 2290 C CA . VAL A 1 291 ? 40.358 24.843 62.522 1.00 66.06 291 VAL A CA 1
ATOM 2291 C C . VAL A 1 291 ? 39.112 25.104 63.373 1.00 66.06 291 VAL A C 1
ATOM 2293 O O . VAL A 1 291 ? 38.011 24.785 62.935 1.00 66.06 291 VAL A O 1
ATOM 2296 N N . VAL A 1 292 ? 39.248 25.737 64.544 1.00 70.19 292 VAL A N 1
ATOM 2297 C CA . VAL A 1 292 ? 38.104 26.074 65.412 1.00 70.19 292 VAL A CA 1
ATOM 2298 C C . VAL A 1 292 ? 37.140 27.047 64.727 1.00 70.19 292 VAL A C 1
ATOM 2300 O O . VAL A 1 292 ? 35.933 26.842 64.809 1.00 70.19 292 VAL A O 1
ATOM 2303 N N . VAL A 1 293 ? 37.637 28.057 64.004 1.00 69.19 293 VAL A N 1
ATOM 2304 C CA . VAL A 1 293 ? 36.780 28.986 63.242 1.00 69.19 293 VAL A CA 1
ATOM 2305 C C . VAL A 1 293 ? 36.048 28.269 62.103 1.00 69.19 293 VAL A C 1
ATOM 2307 O O . VAL A 1 293 ? 34.842 28.449 61.960 1.00 69.19 293 VAL A O 1
ATOM 2310 N N . VAL A 1 294 ? 36.727 27.413 61.331 1.00 68.00 294 VAL A N 1
ATOM 2311 C CA . VAL A 1 294 ? 36.090 26.645 60.242 1.00 68.00 294 VAL A CA 1
ATOM 2312 C C . VAL A 1 294 ? 35.030 25.677 60.782 1.00 68.00 294 VAL A C 1
ATOM 2314 O O . VAL A 1 294 ? 33.934 25.605 60.229 1.00 68.00 294 VAL A O 1
ATOM 2317 N N . VAL A 1 295 ? 35.308 24.985 61.892 1.00 70.69 295 VAL A N 1
ATOM 2318 C CA . VAL A 1 295 ? 34.339 24.097 62.557 1.00 70.69 295 VAL A CA 1
ATOM 2319 C C . VAL A 1 295 ? 33.147 24.883 63.116 1.00 70.69 295 VAL A C 1
ATOM 2321 O O . VAL A 1 295 ? 32.014 24.439 62.959 1.00 70.69 295 VAL A O 1
ATOM 2324 N N . ALA A 1 296 ? 33.364 26.065 63.703 1.00 66.06 296 ALA A N 1
ATOM 2325 C CA . ALA A 1 296 ? 32.281 26.916 64.199 1.00 66.06 296 ALA A CA 1
ATOM 2326 C C . ALA A 1 296 ? 31.374 27.440 63.069 1.00 66.06 296 ALA A C 1
ATOM 2328 O O . ALA A 1 296 ? 30.154 27.448 63.223 1.00 66.06 296 ALA A O 1
ATOM 2329 N N . VAL A 1 297 ? 31.945 27.820 61.919 1.00 68.94 297 VAL A N 1
ATOM 2330 C CA . VAL A 1 297 ? 31.171 28.218 60.729 1.00 68.94 297 VAL A CA 1
ATOM 2331 C C . VAL A 1 297 ? 30.380 27.034 60.165 1.00 68.94 297 VAL A C 1
ATOM 2333 O O . VAL A 1 297 ? 29.198 27.189 59.871 1.00 68.94 297 VAL A O 1
ATOM 2336 N N . LEU A 1 298 ? 30.979 25.840 60.081 1.00 67.25 298 LEU A N 1
ATOM 2337 C CA . LEU A 1 298 ? 30.273 24.620 59.662 1.00 67.25 298 LEU A CA 1
ATOM 2338 C C . LEU A 1 298 ? 29.111 24.261 60.601 1.00 67.25 298 LEU A C 1
ATOM 2340 O O . LEU A 1 298 ? 28.039 23.906 60.118 1.00 67.25 298 LEU A O 1
ATOM 2344 N N . LEU A 1 299 ? 29.286 24.398 61.920 1.00 68.44 299 LEU A N 1
ATOM 2345 C CA . LEU A 1 299 ? 28.212 24.197 62.900 1.00 68.44 299 LEU A CA 1
ATOM 2346 C C . LEU A 1 299 ? 27.081 25.223 62.746 1.00 68.44 299 LEU A C 1
ATOM 2348 O O . LEU A 1 299 ? 25.916 24.838 62.780 1.00 68.44 299 LEU A O 1
ATOM 2352 N N . MET A 1 300 ? 27.399 26.502 62.526 1.00 63.22 300 MET A N 1
ATOM 2353 C CA . MET A 1 300 ? 26.385 27.536 62.281 1.00 63.22 300 MET A CA 1
ATOM 2354 C C . MET A 1 300 ? 25.586 27.266 60.999 1.00 63.22 300 MET A C 1
ATOM 2356 O O . MET A 1 300 ? 24.360 27.323 61.022 1.00 63.22 300 MET A O 1
ATOM 2360 N N . VAL A 1 301 ? 26.256 26.903 59.899 1.00 63.38 301 VAL A N 1
ATOM 2361 C CA . VAL A 1 301 ? 25.585 26.542 58.635 1.00 63.38 301 VAL A CA 1
ATOM 2362 C C . VAL A 1 301 ? 24.726 25.280 58.798 1.00 63.38 301 VAL A C 1
ATOM 2364 O O . VAL A 1 301 ? 23.616 25.229 58.273 1.00 63.38 301 VAL A O 1
ATOM 2367 N N . ALA A 1 302 ? 25.190 24.285 59.560 1.00 63.94 302 ALA A N 1
ATOM 2368 C CA . ALA A 1 302 ? 24.419 23.073 59.837 1.00 63.94 302 ALA A CA 1
ATOM 2369 C C . ALA A 1 302 ? 23.153 23.343 60.674 1.00 63.94 302 ALA A C 1
ATOM 2371 O O . ALA A 1 302 ? 22.116 22.743 60.399 1.00 63.94 302 ALA A O 1
ATOM 2372 N N . LEU A 1 303 ? 23.217 24.254 61.654 1.00 66.75 303 LEU A N 1
ATOM 2373 C CA . LEU A 1 303 ? 22.063 24.647 62.473 1.00 66.75 303 LEU A CA 1
ATOM 2374 C C . LEU A 1 303 ? 21.029 25.441 61.660 1.00 66.75 303 LEU A C 1
ATOM 2376 O O . LEU A 1 303 ? 19.855 25.078 61.660 1.00 66.75 303 LEU A O 1
ATOM 2380 N N . VAL A 1 304 ? 21.458 26.447 60.887 1.00 64.88 304 VAL A N 1
ATOM 2381 C CA . VAL A 1 304 ? 20.559 27.202 59.988 1.00 64.88 304 VAL A CA 1
ATOM 2382 C C . VAL A 1 304 ? 19.893 26.267 58.968 1.00 64.88 304 VAL A C 1
ATOM 2384 O O . VAL A 1 304 ? 18.683 26.334 58.759 1.00 64.88 304 VAL A O 1
ATOM 2387 N N . GLY A 1 305 ? 20.647 25.314 58.407 1.00 63.69 305 GLY A N 1
ATOM 2388 C CA . GLY A 1 305 ? 20.106 24.296 57.502 1.00 63.69 305 GLY A CA 1
ATOM 2389 C C . GLY A 1 305 ? 19.107 23.324 58.150 1.00 63.69 305 GLY A C 1
ATOM 2390 O O . GLY A 1 305 ? 18.296 22.729 57.438 1.00 63.69 305 GLY A O 1
ATOM 2391 N N . GLN A 1 306 ? 19.114 23.159 59.479 1.00 65.25 306 GLN A N 1
ATOM 2392 C CA . GLN A 1 306 ? 18.069 22.415 60.193 1.00 65.25 306 GLN A CA 1
ATOM 2393 C C . GLN A 1 306 ? 16.793 23.251 60.365 1.00 65.25 306 GLN A C 1
ATOM 2395 O O . GLN A 1 306 ? 15.705 22.733 60.108 1.00 65.25 306 GLN A O 1
ATOM 2400 N N . GLU A 1 307 ? 16.908 24.536 60.714 1.00 75.12 307 GLU A N 1
ATOM 2401 C CA . GLU A 1 307 ? 15.755 25.441 60.843 1.00 75.12 307 GLU A CA 1
ATOM 2402 C C . GLU A 1 307 ? 15.020 25.637 59.504 1.00 75.12 307 GLU A C 1
ATOM 2404 O O . GLU A 1 307 ? 13.791 25.523 59.444 1.00 75.12 307 GLU A O 1
ATOM 2409 N N . GLU A 1 308 ? 15.753 25.847 58.404 1.00 71.88 308 GLU A N 1
ATOM 2410 C CA . GLU A 1 308 ? 15.162 25.937 57.061 1.00 71.88 308 GLU A CA 1
ATOM 2411 C C . GLU A 1 308 ? 14.492 24.623 56.637 1.00 71.88 308 GLU A C 1
ATOM 2413 O O . GLU A 1 308 ? 13.379 24.637 56.105 1.00 71.88 308 GLU A O 1
ATOM 2418 N N . LYS A 1 309 ? 15.111 23.471 56.932 1.00 72.44 309 LYS A N 1
ATOM 2419 C CA . LYS A 1 309 ? 14.526 22.154 56.648 1.00 72.44 309 LYS A CA 1
ATOM 2420 C C . LYS A 1 309 ? 13.227 21.924 57.421 1.00 72.44 309 LYS A C 1
ATOM 2422 O O . LYS A 1 309 ? 12.261 21.430 56.843 1.00 72.44 309 LYS A O 1
ATOM 2427 N N . GLU A 1 310 ? 13.169 22.286 58.702 1.00 81.38 310 GLU A N 1
ATOM 2428 C CA . GLU A 1 310 ? 11.928 22.209 59.479 1.00 81.38 310 GLU A CA 1
ATOM 2429 C C . GLU A 1 310 ? 10.833 23.132 58.936 1.00 81.38 310 GLU A C 1
ATOM 2431 O O . GLU A 1 310 ? 9.658 22.757 58.937 1.00 81.38 310 GLU A O 1
ATOM 2436 N N . ARG A 1 311 ? 11.201 24.329 58.469 1.00 82.75 311 ARG A N 1
ATOM 2437 C CA . ARG A 1 311 ? 10.260 25.275 57.861 1.00 82.75 311 ARG A CA 1
ATOM 2438 C C . ARG A 1 311 ? 9.663 24.711 56.571 1.00 82.75 311 ARG A C 1
ATOM 2440 O O . ARG A 1 311 ? 8.442 24.688 56.437 1.00 82.75 311 ARG A O 1
ATOM 2447 N N . LEU A 1 312 ? 10.508 24.186 55.683 1.00 78.12 312 LEU A N 1
ATOM 2448 C CA . LEU A 1 312 ? 10.093 23.561 54.424 1.00 78.12 312 LEU A CA 1
ATOM 2449 C C . LEU A 1 312 ? 9.237 22.306 54.644 1.00 78.12 312 LEU A C 1
ATOM 2451 O O . LEU A 1 312 ? 8.292 22.082 53.895 1.00 78.12 312 LEU A O 1
ATOM 2455 N N . LEU A 1 313 ? 9.507 21.507 55.684 1.00 80.62 313 LEU A N 1
ATOM 2456 C CA . LEU A 1 313 ? 8.668 20.352 56.035 1.00 80.62 313 LEU A CA 1
ATOM 2457 C C . LEU A 1 313 ? 7.259 20.772 56.486 1.00 80.62 313 LEU A C 1
ATOM 2459 O O . LEU A 1 313 ? 6.280 20.173 56.045 1.00 80.62 313 LEU A O 1
ATOM 2463 N N . LYS A 1 314 ? 7.143 21.828 57.304 1.00 89.31 314 LYS A N 1
ATOM 2464 C CA . LYS A 1 314 ? 5.848 22.388 57.741 1.00 89.31 314 LYS A CA 1
ATOM 2465 C C . LYS A 1 314 ? 5.069 22.987 56.562 1.00 89.31 314 LYS A C 1
ATOM 2467 O O . LYS A 1 314 ? 3.861 22.795 56.459 1.00 89.31 314 LYS A O 1
ATOM 2472 N N . GLU A 1 315 ? 5.759 23.657 55.640 1.00 83.50 315 GLU A N 1
ATOM 2473 C CA . GLU A 1 315 ? 5.169 24.170 54.397 1.00 83.50 315 GLU A CA 1
ATOM 2474 C C . GLU A 1 315 ? 4.710 23.033 53.466 1.00 83.50 315 GLU A C 1
ATOM 2476 O O . GLU A 1 315 ? 3.603 23.086 52.932 1.00 83.50 315 GLU A O 1
ATOM 2481 N N . MET A 1 316 ? 5.481 21.943 53.358 1.00 77.56 316 MET A N 1
ATOM 2482 C CA . MET A 1 316 ? 5.064 20.735 52.638 1.00 77.56 316 MET A CA 1
ATOM 2483 C C . MET A 1 316 ? 3.820 20.076 53.247 1.00 77.56 316 MET A C 1
ATOM 2485 O O . MET A 1 316 ? 2.956 19.631 52.496 1.00 77.56 316 MET A O 1
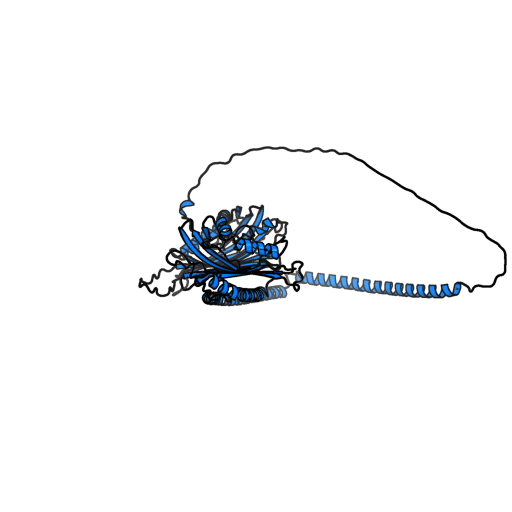ATOM 2489 N N . GLU A 1 317 ? 3.703 20.013 54.577 1.00 87.69 317 GLU A N 1
ATOM 2490 C CA . GLU A 1 317 ? 2.518 19.461 55.250 1.00 87.69 317 GLU A CA 1
ATOM 2491 C C . GLU A 1 317 ? 1.268 20.310 54.961 1.00 87.69 317 GLU A C 1
ATOM 2493 O O . GLU A 1 317 ? 0.209 19.769 54.628 1.00 87.69 317 GLU A O 1
ATOM 2498 N N . ILE A 1 318 ? 1.397 21.642 55.006 1.00 87.81 318 ILE A N 1
ATOM 2499 C CA . ILE A 1 318 ? 0.324 22.578 54.636 1.00 87.81 318 ILE A CA 1
ATOM 2500 C C . ILE A 1 318 ? -0.079 22.371 53.171 1.00 87.81 318 ILE A C 1
ATOM 2502 O O . ILE A 1 318 ? -1.256 22.137 52.895 1.00 87.81 318 ILE A O 1
ATOM 2506 N N . LEU A 1 319 ? 0.879 22.355 52.240 1.00 77.62 319 LEU A N 1
ATOM 2507 C CA . LEU A 1 319 ? 0.613 22.159 50.811 1.00 77.62 319 LEU A CA 1
ATOM 2508 C C . LEU A 1 319 ? 0.021 20.773 50.503 1.00 77.62 319 LEU A C 1
ATOM 2510 O O . LEU A 1 319 ? -0.866 20.662 49.657 1.00 77.62 319 LEU A O 1
ATOM 2514 N N . GLN A 1 320 ? 0.430 19.713 51.207 1.00 75.25 320 GLN A N 1
ATOM 2515 C CA . GLN A 1 320 ? -0.204 18.392 51.103 1.00 75.25 320 GLN A CA 1
ATOM 2516 C C . GLN A 1 320 ? -1.647 18.401 51.624 1.00 75.25 320 GLN A C 1
ATOM 2518 O O . GLN A 1 320 ? -2.519 17.754 51.038 1.00 75.25 320 GLN A O 1
ATOM 2523 N N . LYS A 1 321 ? -1.927 19.152 52.693 1.00 85.56 321 LYS A N 1
ATOM 2524 C CA . LYS A 1 321 ? -3.269 19.306 53.269 1.00 85.56 321 LYS A CA 1
ATOM 2525 C C . LYS A 1 321 ? -4.188 20.129 52.363 1.00 85.56 321 LYS A C 1
ATOM 2527 O O . LYS A 1 321 ? -5.343 19.746 52.172 1.00 85.56 321 LYS A O 1
ATOM 2532 N N . GLU A 1 322 ? -3.673 21.185 51.738 1.00 78.75 322 GLU A N 1
ATOM 2533 C CA . GLU A 1 322 ? -4.373 21.968 50.713 1.00 78.75 322 GLU A CA 1
ATOM 2534 C C . GLU A 1 322 ? -4.617 21.151 49.440 1.00 78.75 322 GLU A C 1
ATOM 2536 O O . GLU A 1 322 ? -5.751 21.090 48.971 1.00 78.75 322 GLU A O 1
ATOM 2541 N N . MET A 1 323 ? -3.615 20.423 48.936 1.00 72.00 323 MET A N 1
ATOM 2542 C CA . MET A 1 323 ? -3.783 19.455 47.842 1.00 72.00 323 MET A CA 1
ATOM 2543 C C . MET A 1 323 ? -4.822 18.380 48.184 1.00 72.00 323 MET A C 1
ATOM 2545 O O . MET A 1 323 ? -5.638 18.020 47.337 1.00 72.00 323 MET A O 1
ATOM 2549 N N . GLY A 1 324 ? -4.848 17.893 49.426 1.00 76.06 324 GLY A N 1
ATOM 2550 C CA . GLY A 1 324 ? -5.863 16.961 49.916 1.00 76.06 324 GLY A CA 1
ATOM 2551 C C . GLY A 1 324 ? -7.271 17.565 49.936 1.00 76.06 324 GLY A C 1
ATOM 2552 O O . GLY A 1 324 ? -8.228 16.903 49.528 1.00 76.06 324 GLY A O 1
ATOM 2553 N N . ALA A 1 325 ? -7.410 18.825 50.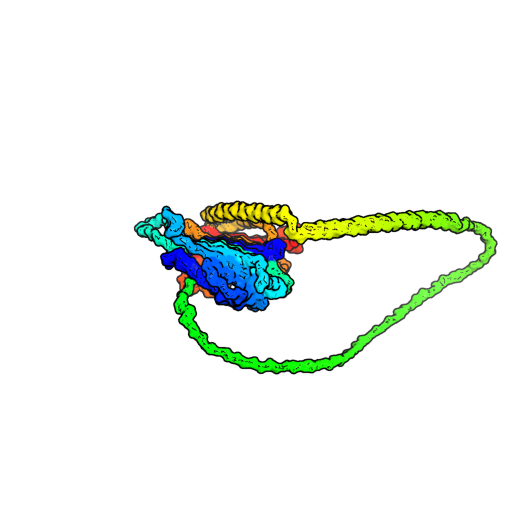355 1.00 75.19 325 ALA A N 1
ATOM 2554 C CA . ALA A 1 325 ? -8.676 19.555 50.348 1.00 75.19 325 ALA A CA 1
ATOM 2555 C C . ALA A 1 325 ? -9.159 19.867 48.919 1.00 75.19 325 ALA A C 1
ATOM 2557 O O . ALA A 1 325 ? -10.325 19.634 48.603 1.00 75.19 325 ALA A O 1
ATOM 2558 N N . LEU A 1 326 ? -8.262 20.315 48.035 1.00 70.69 326 LEU A N 1
ATOM 2559 C CA . LEU A 1 326 ? -8.533 20.550 46.615 1.00 70.69 326 LEU A CA 1
ATOM 2560 C C . LEU A 1 326 ? -8.910 19.252 45.895 1.00 70.69 326 LEU A C 1
ATOM 2562 O O . LEU A 1 326 ? -9.885 19.242 45.148 1.00 70.69 326 LEU A O 1
ATOM 2566 N N . LYS A 1 327 ? -8.215 18.139 46.164 1.00 69.00 327 LYS A N 1
ATOM 2567 C CA . LYS A 1 327 ? -8.548 16.823 45.599 1.00 69.00 327 LYS A CA 1
ATOM 2568 C C . LYS A 1 327 ? -9.913 16.332 46.083 1.00 69.00 327 LYS A C 1
ATOM 2570 O O . LYS A 1 327 ? -10.705 15.889 45.260 1.00 69.00 327 LYS A O 1
ATOM 2575 N N . LYS A 1 328 ? -10.232 16.472 47.378 1.00 69.38 328 LYS A N 1
ATOM 2576 C CA . LYS A 1 328 ? -11.579 16.171 47.903 1.00 69.38 328 LYS A CA 1
ATOM 2577 C C . LYS A 1 328 ? -12.652 17.039 47.240 1.00 69.38 328 LYS A C 1
ATOM 2579 O O . LYS A 1 328 ? -13.641 16.499 46.767 1.00 69.38 328 LYS A O 1
ATOM 2584 N N . ARG A 1 329 ? -12.424 18.351 47.115 1.00 62.84 329 ARG A N 1
ATOM 2585 C CA . ARG A 1 329 ? -13.338 19.290 46.439 1.00 62.84 329 ARG A CA 1
ATOM 2586 C C . ARG A 1 329 ? -13.511 18.991 44.943 1.00 62.84 329 ARG A C 1
ATOM 2588 O O . ARG A 1 329 ? -14.596 19.183 44.414 1.00 62.84 329 ARG A O 1
ATOM 2595 N N . ALA A 1 330 ? -12.472 18.510 44.263 1.00 57.25 330 ALA A N 1
ATOM 2596 C CA . ALA A 1 330 ? -12.529 18.140 42.847 1.00 57.25 330 ALA A CA 1
ATOM 2597 C C . ALA A 1 330 ? -13.255 16.805 42.581 1.00 57.25 330 ALA A C 1
ATOM 2599 O O . ALA A 1 330 ? -13.645 16.559 41.434 1.00 57.25 330 ALA A O 1
ATOM 2600 N N . MET A 1 331 ? -13.415 15.974 43.621 1.00 60.03 331 MET A N 1
ATOM 2601 C CA . MET A 1 331 ? -14.114 14.681 43.608 1.00 60.03 331 MET A CA 1
ATOM 2602 C C . MET A 1 331 ? -15.461 14.705 44.355 1.00 60.03 331 MET A C 1
ATOM 2604 O O . MET A 1 331 ? -16.093 13.661 44.484 1.00 60.03 331 MET A O 1
ATOM 2608 N N . ASP A 1 332 ? -15.919 15.870 44.823 1.00 58.16 332 ASP A N 1
ATOM 2609 C CA . ASP A 1 332 ? -17.279 16.062 45.332 1.00 58.16 332 ASP A CA 1
ATOM 2610 C C . ASP A 1 332 ? -18.256 16.149 44.138 1.00 58.16 332 ASP A C 1
ATOM 2612 O O . ASP A 1 332 ? -18.185 17.112 43.366 1.00 58.16 332 ASP A O 1
ATOM 2616 N N . PRO A 1 333 ? -19.163 15.170 43.943 1.00 52.62 333 PRO A N 1
ATOM 2617 C CA . PRO A 1 333 ? -20.085 15.163 42.807 1.00 52.62 333 PRO A CA 1
ATOM 2618 C C . PRO A 1 333 ? -21.180 16.239 42.914 1.00 52.62 333 PRO A C 1
ATOM 2620 O O . PRO A 1 333 ? -21.908 16.471 41.949 1.00 52.62 333 PRO A O 1
ATOM 2623 N N . THR A 1 334 ? -21.311 16.894 44.070 1.00 53.88 334 THR A N 1
ATOM 2624 C CA . THR A 1 334 ? -22.437 17.776 44.407 1.00 53.88 334 THR A CA 1
ATOM 2625 C C . THR A 1 334 ? -22.262 19.211 43.894 1.00 53.88 334 THR A C 1
ATOM 2627 O O . THR A 1 334 ? -23.201 19.998 43.974 1.00 53.88 334 THR A O 1
ATOM 2630 N N . PHE A 1 335 ? -21.088 19.586 43.364 1.00 54.38 335 PHE A N 1
ATOM 2631 C CA . PHE A 1 335 ? -20.778 20.968 42.965 1.00 54.38 335 PHE A CA 1
ATOM 2632 C C . PHE A 1 335 ? -21.146 21.242 41.483 1.00 54.38 335 PHE A C 1
ATOM 2634 O O . PHE A 1 335 ? -20.351 20.941 40.587 1.00 54.38 335 PHE A O 1
ATOM 2641 N N . PRO A 1 336 ? -22.319 21.834 41.154 1.00 57.12 336 PRO A N 1
ATOM 2642 C CA . PRO A 1 336 ? -22.913 21.670 39.816 1.00 57.12 336 PRO A CA 1
ATOM 2643 C C . PRO A 1 336 ? -22.168 22.414 38.700 1.00 57.12 336 PRO A C 1
ATOM 2645 O O . PRO A 1 336 ? -22.198 22.010 37.536 1.00 57.12 336 PRO A O 1
ATOM 2648 N N . VAL A 1 337 ? -21.492 23.508 39.063 1.00 56.06 337 VAL A N 1
ATOM 2649 C CA . VAL A 1 337 ? -20.797 24.408 38.131 1.00 56.06 337 VAL A CA 1
ATOM 2650 C C . VAL A 1 337 ? -19.648 23.694 37.422 1.00 56.06 337 VAL A C 1
ATOM 2652 O O . VAL A 1 337 ? -19.488 23.843 36.213 1.00 56.06 337 VAL A O 1
ATOM 2655 N N . ASP A 1 338 ? -18.865 22.894 38.148 1.00 57.84 338 ASP A N 1
ATOM 2656 C CA . ASP A 1 338 ? -17.665 22.265 37.594 1.00 57.84 338 ASP A CA 1
ATOM 2657 C C . ASP A 1 338 ? -18.043 21.122 36.637 1.00 57.84 338 ASP A C 1
ATOM 2659 O O . ASP A 1 338 ? -17.500 21.020 35.543 1.00 57.84 338 ASP A O 1
ATOM 2663 N N . THR A 1 339 ? -19.072 20.331 36.956 1.00 55.62 339 THR A N 1
ATOM 2664 C CA . THR A 1 339 ? -19.596 19.291 36.050 1.00 55.62 339 THR A CA 1
ATOM 2665 C C . THR A 1 339 ? -20.139 19.883 34.745 1.00 55.62 339 THR A C 1
ATOM 2667 O O . THR A 1 339 ? -19.854 19.353 33.668 1.00 55.62 339 THR A O 1
ATOM 2670 N N . LEU A 1 340 ? -20.862 21.010 34.806 1.00 57.88 340 LEU A N 1
ATOM 2671 C CA . LEU A 1 340 ? -21.364 21.700 33.613 1.00 57.88 340 LEU A CA 1
ATOM 2672 C C . LEU A 1 340 ? -20.224 22.305 32.777 1.00 57.88 340 LEU A C 1
ATOM 2674 O O . LEU A 1 340 ? -20.197 22.117 31.561 1.00 57.88 340 LEU A O 1
ATOM 2678 N N . VAL A 1 341 ? -19.251 22.968 33.412 1.00 61.94 341 VAL A N 1
ATOM 2679 C CA . VAL A 1 341 ? -18.083 23.555 32.731 1.00 61.94 341 VAL A CA 1
ATOM 2680 C C . VAL A 1 341 ? -17.173 22.471 32.141 1.00 61.94 341 VAL A C 1
ATOM 2682 O O . VAL A 1 341 ? -16.716 22.619 31.010 1.00 61.94 341 VAL A O 1
ATOM 2685 N N . ARG A 1 342 ? -16.956 21.345 32.834 1.00 58.84 342 ARG A N 1
ATOM 2686 C CA . ARG A 1 342 ? -16.219 20.179 32.310 1.00 58.84 342 ARG A CA 1
ATOM 2687 C C . ARG A 1 342 ? -16.943 19.544 31.123 1.00 58.84 342 ARG A C 1
ATOM 2689 O O . ARG A 1 342 ? -16.289 19.251 30.125 1.00 58.84 342 ARG A O 1
ATOM 2696 N N . LYS A 1 343 ? -18.270 19.362 31.193 1.00 61.12 343 LYS A N 1
ATOM 2697 C CA . LYS A 1 343 ? -19.071 18.814 30.083 1.00 61.12 343 LYS A CA 1
ATOM 2698 C C . LYS A 1 343 ? -19.054 19.747 28.871 1.00 61.12 343 LYS A C 1
ATOM 2700 O O . LYS A 1 343 ? -18.755 19.288 27.776 1.00 61.12 343 LYS A O 1
ATOM 2705 N N . SER A 1 344 ? -19.272 21.046 29.081 1.00 68.62 344 SER A N 1
ATOM 2706 C CA . SER A 1 344 ? -19.183 22.075 28.038 1.00 68.62 344 SER A CA 1
ATOM 2707 C C . SER A 1 344 ? -17.787 22.121 27.408 1.00 68.62 344 SER A C 1
ATOM 2709 O O . SER A 1 344 ? -17.667 21.983 26.198 1.00 68.62 344 SER A O 1
ATOM 2711 N N . ARG A 1 345 ? -16.713 22.196 28.206 1.00 66.38 345 ARG A N 1
ATOM 2712 C CA . ARG A 1 345 ? -15.331 22.221 27.696 1.00 66.38 345 ARG A CA 1
ATOM 2713 C C . ARG A 1 345 ? -14.943 20.933 26.961 1.00 66.38 345 ARG A C 1
ATOM 2715 O O . ARG A 1 345 ? -14.208 21.010 25.980 1.00 66.38 345 ARG A O 1
ATOM 2722 N N . ARG A 1 346 ? -15.432 19.765 27.403 1.00 70.00 346 ARG A N 1
ATOM 2723 C CA . ARG A 1 346 ? -15.261 18.485 26.692 1.00 70.00 346 ARG A CA 1
ATOM 2724 C C . ARG A 1 346 ? -15.994 18.505 25.350 1.00 70.00 346 ARG A C 1
ATOM 2726 O O . ARG A 1 346 ? -15.383 18.160 24.347 1.00 70.00 346 ARG A O 1
ATOM 2733 N N . GLN A 1 347 ? -17.242 18.971 25.328 1.00 74.81 347 GLN A N 1
ATOM 2734 C CA . GLN A 1 347 ? -18.033 19.116 24.108 1.00 74.81 347 GLN A CA 1
ATOM 2735 C C . GLN A 1 347 ? -17.364 20.083 23.118 1.00 74.81 347 GLN A C 1
ATOM 2737 O O . GLN A 1 347 ? -17.115 19.694 21.985 1.00 74.81 347 GLN A O 1
ATOM 2742 N N . THR A 1 348 ? -16.958 21.284 23.543 1.00 76.88 348 THR A N 1
ATOM 2743 C CA . THR A 1 348 ? -16.243 22.243 22.680 1.00 76.88 348 THR A CA 1
ATOM 2744 C C . THR A 1 348 ? -14.918 21.678 22.155 1.00 76.88 348 THR A C 1
ATOM 2746 O O . THR A 1 348 ? -14.541 21.954 21.019 1.00 76.88 348 THR A O 1
ATOM 2749 N N . LEU A 1 349 ? -14.208 20.860 22.944 1.00 74.44 349 LEU A N 1
ATOM 2750 C CA . LEU A 1 349 ? -13.004 20.168 22.476 1.00 74.44 349 LEU A CA 1
ATOM 2751 C C . LEU A 1 349 ? -13.336 19.091 21.429 1.00 74.44 349 LEU A C 1
ATOM 2753 O O . LEU A 1 349 ? -12.646 19.012 20.417 1.00 74.44 349 LEU A O 1
ATOM 2757 N N . GLN A 1 350 ? -14.395 18.302 21.633 1.00 74.06 350 GLN A N 1
ATOM 2758 C CA . GLN A 1 350 ? -14.870 17.307 20.663 1.00 74.06 350 GLN A CA 1
ATOM 2759 C C . GLN A 1 350 ? -15.339 17.970 19.358 1.00 74.06 350 GLN A C 1
ATOM 2761 O O . GLN A 1 350 ? -14.917 17.551 18.285 1.00 74.06 350 GLN A O 1
ATOM 2766 N N . GLU A 1 351 ? -16.116 19.052 19.435 1.00 77.94 351 GLU A N 1
ATOM 2767 C CA . GLU A 1 351 ? -16.555 19.863 18.290 1.00 77.94 351 GLU A CA 1
ATOM 2768 C C . GLU A 1 351 ? -15.362 20.481 17.538 1.00 77.94 351 GLU A C 1
ATOM 2770 O O . GLU A 1 351 ? -15.322 20.458 16.307 1.00 77.94 351 GLU A O 1
ATOM 2775 N N . ALA A 1 352 ? -14.345 20.978 18.253 1.00 74.56 352 A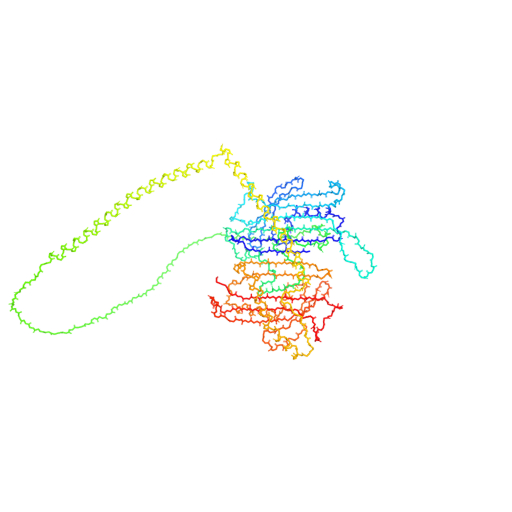LA A N 1
ATOM 2776 C CA . ALA A 1 352 ? -13.124 21.508 17.646 1.00 74.56 352 ALA A CA 1
ATOM 2777 C C . ALA A 1 352 ? -12.290 20.414 16.951 1.00 74.56 352 ALA A C 1
ATOM 2779 O O . ALA A 1 352 ? -11.838 20.616 15.823 1.00 74.56 352 ALA A O 1
ATOM 2780 N N . VAL A 1 353 ? -12.125 19.245 17.581 1.00 75.62 353 VAL A N 1
ATOM 2781 C CA . VAL A 1 353 ? -11.439 18.079 16.993 1.00 75.62 353 VAL A CA 1
ATOM 2782 C C . VAL A 1 353 ? -12.196 17.568 15.766 1.00 75.62 353 VAL A C 1
ATOM 2784 O O . VAL A 1 353 ? -11.586 17.370 14.716 1.00 75.62 353 VAL A O 1
ATOM 2787 N N . GLN A 1 354 ? -13.523 17.443 15.839 1.00 75.31 354 GLN A N 1
ATOM 2788 C CA . GLN A 1 354 ? -14.368 17.052 14.710 1.00 75.31 354 GLN A CA 1
ATOM 2789 C C . GLN A 1 354 ? -14.282 18.078 13.569 1.00 75.31 354 GLN A C 1
ATOM 2791 O O . GLN A 1 354 ? -14.109 17.701 12.410 1.00 75.31 354 GLN A O 1
ATOM 2796 N N . GLY A 1 355 ? -14.317 19.377 13.880 1.00 74.88 355 GLY A N 1
ATOM 2797 C CA . GLY A 1 355 ? -14.142 20.456 12.906 1.00 74.88 355 GLY A CA 1
ATOM 2798 C C . GLY A 1 355 ? -12.744 20.494 12.275 1.00 74.88 355 GLY A C 1
ATOM 2799 O O . GLY A 1 355 ? -12.607 20.857 11.105 1.00 74.88 355 GLY A O 1
ATOM 2800 N N . HIS A 1 356 ? -11.698 20.094 13.002 1.00 72.62 356 HIS A N 1
ATOM 2801 C CA . HIS A 1 356 ? -10.351 19.909 12.454 1.00 72.62 356 HIS A CA 1
ATOM 2802 C C . HIS A 1 356 ? -10.273 18.673 11.552 1.00 72.62 356 HIS A C 1
ATOM 2804 O O . HIS A 1 356 ? -9.758 18.773 10.439 1.00 72.62 356 HIS A O 1
ATOM 2810 N N . MET A 1 357 ? -10.856 17.549 11.970 1.00 74.38 357 MET A N 1
ATOM 2811 C CA . MET A 1 357 ? -10.918 16.321 11.176 1.00 74.38 357 MET A CA 1
ATOM 2812 C C . MET A 1 357 ? -11.688 16.537 9.863 1.00 74.38 357 MET A C 1
ATOM 2814 O O . MET A 1 357 ? -11.184 16.195 8.799 1.00 74.38 357 MET A O 1
ATOM 2818 N N . GLN A 1 358 ? -12.832 17.230 9.892 1.00 78.62 358 GLN A N 1
ATOM 2819 C CA . GLN A 1 358 ? -13.575 17.611 8.681 1.00 78.62 358 GLN A CA 1
ATOM 2820 C C . GLN A 1 358 ? -12.759 18.497 7.723 1.00 78.62 358 GLN A C 1
ATOM 2822 O O . GLN A 1 358 ? -12.841 18.321 6.507 1.00 78.62 358 GLN A O 1
ATOM 2827 N N . LYS A 1 359 ? -11.975 19.457 8.241 1.00 82.62 359 LYS A N 1
ATOM 2828 C CA . LYS A 1 359 ? -11.066 20.275 7.415 1.00 82.62 359 LYS A CA 1
ATOM 2829 C C . LYS A 1 359 ? -9.970 19.408 6.792 1.00 82.62 359 LYS A C 1
ATOM 2831 O O . LYS A 1 359 ? -9.720 19.527 5.598 1.00 82.62 359 LYS A O 1
ATOM 2836 N N . PHE A 1 360 ? -9.371 18.510 7.572 1.00 76.62 360 PHE A N 1
ATOM 2837 C CA . PHE A 1 360 ? -8.335 17.591 7.107 1.00 76.62 360 PHE A CA 1
ATOM 2838 C C . PHE A 1 360 ? -8.847 16.643 6.011 1.00 76.62 360 PHE A C 1
ATOM 2840 O O . PHE A 1 360 ? -8.213 16.543 4.966 1.00 76.62 360 PHE A O 1
ATOM 2847 N N . CYS A 1 361 ? -10.032 16.043 6.171 1.00 76.44 361 CYS A N 1
ATOM 2848 C CA . CYS A 1 361 ? -10.659 15.209 5.138 1.00 76.44 361 CYS A CA 1
ATOM 2849 C C . CYS A 1 361 ? -10.922 15.977 3.829 1.00 76.44 361 CYS A C 1
ATOM 2851 O O . CYS A 1 361 ? -10.715 15.429 2.749 1.00 76.44 361 CYS A O 1
ATOM 2853 N N . LYS A 1 362 ? -11.322 17.257 3.900 1.00 83.25 362 LYS A N 1
ATOM 2854 C CA . LYS A 1 362 ? -11.474 18.112 2.707 1.00 83.25 362 LYS A CA 1
ATOM 2855 C C . LYS A 1 362 ? -10.135 18.364 2.010 1.00 83.25 362 LYS A C 1
ATOM 2857 O O . LYS A 1 362 ? -10.067 18.265 0.789 1.00 83.25 362 LYS A O 1
ATOM 2862 N N . THR A 1 363 ? -9.072 18.634 2.770 1.00 83.31 363 THR A N 1
ATOM 2863 C CA . THR A 1 363 ? -7.714 18.769 2.218 1.00 83.31 363 THR A CA 1
ATOM 2864 C C . THR A 1 363 ? -7.230 17.464 1.585 1.00 83.31 363 THR A C 1
ATOM 2866 O O . THR A 1 363 ? -6.689 17.508 0.485 1.00 83.31 363 THR A O 1
ATOM 2869 N N . LEU A 1 364 ? -7.468 16.311 2.224 1.00 81.00 364 LEU A N 1
ATOM 2870 C CA . LEU A 1 364 ? -7.128 15.001 1.659 1.00 81.00 364 LEU A CA 1
ATOM 2871 C C . LEU A 1 364 ? -7.827 14.762 0.319 1.00 81.00 364 LEU A C 1
ATOM 2873 O O . LEU A 1 364 ? -7.139 14.426 -0.632 1.00 81.00 364 LEU A O 1
ATOM 2877 N N . SER A 1 365 ? -9.134 15.029 0.202 1.00 81.94 365 SER A N 1
ATOM 2878 C CA . SER A 1 365 ? -9.860 14.894 -1.075 1.00 81.94 365 SER A CA 1
ATOM 2879 C C . SER A 1 365 ? -9.190 15.687 -2.204 1.00 81.94 365 SER A C 1
ATOM 2881 O O . SER A 1 365 ? -8.915 15.139 -3.267 1.00 81.94 365 SER A O 1
ATOM 2883 N N . ILE A 1 366 ? -8.850 16.956 -1.947 1.00 85.50 366 ILE A N 1
ATOM 2884 C CA . ILE A 1 366 ? -8.172 17.827 -2.922 1.00 85.50 366 ILE A CA 1
ATOM 2885 C C . ILE A 1 366 ? -6.769 17.291 -3.261 1.00 85.50 366 ILE A C 1
ATOM 2887 O O . ILE A 1 366 ? -6.340 17.361 -4.412 1.00 85.50 366 ILE A O 1
ATOM 2891 N N . MET A 1 367 ? -6.047 16.739 -2.280 1.00 81.69 367 MET A N 1
ATOM 2892 C CA . MET A 1 367 ? -4.737 16.119 -2.502 1.00 81.69 367 MET A CA 1
ATOM 2893 C C . MET A 1 367 ? -4.827 14.812 -3.303 1.00 81.69 367 MET A C 1
ATOM 2895 O O . MET A 1 367 ? -3.946 14.567 -4.127 1.00 81.69 367 MET A O 1
ATOM 2899 N N . SER A 1 368 ? -5.869 13.999 -3.112 1.00 79.06 368 SER A N 1
ATOM 2900 C CA . SER A 1 368 ? -6.116 12.780 -3.892 1.00 79.06 368 SER A CA 1
ATOM 2901 C C . SER A 1 368 ? -6.408 13.121 -5.358 1.00 79.06 368 SER A C 1
ATOM 2903 O O . SER A 1 368 ? -5.747 12.584 -6.247 1.00 79.06 368 SER A O 1
ATOM 2905 N N . ASP A 1 369 ? -7.296 14.089 -5.616 1.00 79.00 369 ASP A N 1
ATOM 2906 C CA . ASP A 1 369 ? -7.604 14.584 -6.969 1.00 79.00 369 ASP A CA 1
ATOM 2907 C C . ASP A 1 369 ? -6.360 15.181 -7.657 1.00 79.00 369 ASP A C 1
ATOM 2909 O O . ASP A 1 369 ? -6.068 14.897 -8.821 1.00 79.00 369 ASP A O 1
ATOM 2913 N N . TYR A 1 370 ? -5.572 15.973 -6.923 1.00 80.38 370 TYR A N 1
ATOM 2914 C CA . TYR A 1 370 ? -4.309 16.530 -7.415 1.00 80.38 370 TYR A CA 1
ATOM 2915 C C . TYR A 1 370 ? -3.268 15.441 -7.726 1.00 80.38 370 TYR A C 1
ATOM 2917 O O . TYR A 1 370 ? -2.560 15.525 -8.730 1.00 80.38 370 TYR A O 1
ATOM 2925 N N . THR A 1 371 ? -3.200 14.386 -6.909 1.00 75.56 371 THR A N 1
ATOM 2926 C CA . THR A 1 371 ? -2.286 13.253 -7.126 1.00 75.56 371 THR A CA 1
ATOM 2927 C C . THR A 1 371 ? -2.685 12.438 -8.357 1.00 75.56 371 THR A C 1
ATOM 2929 O O . THR A 1 371 ? -1.815 12.075 -9.151 1.00 75.56 371 THR A O 1
ATOM 2932 N N . LEU A 1 372 ? -3.989 12.223 -8.570 1.00 71.69 372 LEU A N 1
ATOM 2933 C CA . LEU A 1 372 ? -4.531 11.590 -9.775 1.00 71.69 372 LEU A CA 1
ATOM 2934 C C . LEU A 1 372 ? -4.113 12.360 -11.040 1.00 71.69 372 LEU A C 1
ATOM 2936 O O . LEU A 1 372 ? -3.568 11.768 -11.973 1.00 71.69 372 LEU A O 1
ATOM 2940 N N . CYS A 1 373 ? -4.313 13.682 -11.046 1.00 73.12 373 CYS A N 1
ATOM 2941 C CA . CYS A 1 373 ? -3.923 14.560 -12.151 1.00 73.12 373 CYS A CA 1
ATOM 2942 C C . CYS A 1 373 ? -2.406 14.563 -12.396 1.00 73.12 373 CYS A C 1
ATOM 2944 O O . CYS A 1 373 ? -1.971 14.452 -13.541 1.00 73.12 373 CYS A O 1
ATOM 2946 N N . ASN A 1 374 ? -1.592 14.643 -11.338 1.00 72.38 374 ASN A N 1
ATOM 2947 C CA . ASN A 1 374 ? -0.134 14.643 -11.466 1.00 72.38 374 ASN A CA 1
ATOM 2948 C C . ASN A 1 374 ? 0.398 13.342 -12.075 1.00 72.38 374 ASN A C 1
ATOM 2950 O O . ASN A 1 374 ? 1.257 13.400 -12.945 1.00 72.38 374 ASN A O 1
ATOM 2954 N N . ILE A 1 375 ? -0.103 12.170 -11.671 1.00 69.94 375 ILE A N 1
ATOM 2955 C CA . ILE A 1 375 ? 0.415 10.905 -12.217 1.00 69.94 375 ILE A CA 1
ATOM 2956 C C . ILE A 1 375 ? -0.029 10.709 -13.679 1.00 69.94 375 ILE A C 1
ATOM 2958 O O . ILE A 1 375 ? 0.731 10.152 -14.469 1.00 69.94 375 ILE A O 1
ATOM 2962 N N . GLN A 1 376 ? -1.185 11.252 -14.090 1.00 67.56 376 GLN A N 1
ATOM 2963 C CA . GLN A 1 376 ? -1.555 11.340 -15.513 1.00 67.56 376 GLN A CA 1
ATOM 2964 C C . GLN A 1 376 ? -0.616 12.255 -16.329 1.00 67.56 376 GLN A C 1
ATOM 2966 O O . GLN A 1 376 ? -0.496 12.067 -17.538 1.00 67.56 376 GLN A O 1
ATOM 2971 N N . ALA A 1 377 ? 0.077 13.204 -15.690 1.00 69.31 377 ALA A N 1
ATOM 2972 C CA . ALA A 1 377 ? 1.092 14.060 -16.313 1.00 69.31 377 ALA A CA 1
ATOM 2973 C C . ALA A 1 377 ? 2.520 13.461 -16.302 1.00 69.31 377 ALA A C 1
ATOM 2975 O O . ALA A 1 377 ? 3.439 14.078 -16.842 1.00 69.31 377 ALA A O 1
ATOM 2976 N N . GLY A 1 378 ? 2.711 12.267 -15.727 1.00 69.19 378 GLY A N 1
ATOM 2977 C CA . GLY A 1 378 ? 4.014 11.607 -15.577 1.00 69.19 378 GLY A CA 1
ATOM 2978 C C . GLY A 1 378 ? 4.704 11.897 -14.238 1.00 69.19 378 GLY A C 1
ATOM 2979 O O . GLY A 1 378 ? 4.281 12.744 -13.453 1.00 69.19 378 GLY A O 1
ATOM 2980 N N . THR A 1 379 ? 5.777 11.160 -13.929 1.00 71.44 379 THR A N 1
ATOM 2981 C CA . THR A 1 379 ? 6.485 11.349 -12.644 1.00 71.44 379 THR A CA 1
ATOM 2982 C C . THR A 1 379 ? 7.494 12.507 -12.717 1.00 71.44 379 THR A C 1
ATOM 2984 O O . THR A 1 379 ? 8.121 12.678 -13.762 1.00 71.44 379 THR A O 1
ATOM 2987 N N . PRO A 1 380 ? 7.775 13.243 -11.619 1.00 70.88 380 PRO A N 1
ATOM 2988 C CA . PRO A 1 380 ? 8.789 14.313 -11.605 1.00 70.88 380 PRO A CA 1
ATOM 2989 C C . PRO A 1 380 ? 10.232 13.878 -11.923 1.00 70.88 380 PRO A C 1
ATOM 2991 O O . PRO A 1 380 ? 11.113 14.727 -12.035 1.00 70.88 380 PRO A O 1
ATOM 2994 N N . LEU A 1 381 ? 10.489 12.570 -12.019 1.00 80.88 381 LEU A N 1
ATOM 2995 C CA . LEU A 1 381 ? 11.788 11.984 -12.362 1.00 80.88 381 LEU A CA 1
ATOM 2996 C C . LEU A 1 381 ? 11.847 11.458 -13.803 1.00 80.88 381 LEU A C 1
ATOM 2998 O O . LEU A 1 381 ? 12.929 11.097 -14.268 1.00 80.88 381 LEU A O 1
ATOM 3002 N N . GLN A 1 382 ? 10.705 11.404 -14.491 1.00 85.31 382 GLN A N 1
ATOM 3003 C CA . GLN A 1 382 ? 10.554 10.774 -15.797 1.00 85.31 382 GLN A CA 1
ATOM 3004 C C . GLN A 1 382 ? 11.209 11.608 -16.902 1.00 85.31 382 GLN A C 1
ATOM 3006 O O . GLN A 1 382 ? 11.032 12.822 -16.975 1.00 85.31 382 GLN A O 1
ATOM 3011 N N . GLU A 1 383 ? 11.941 10.951 -17.795 1.00 87.94 383 GLU A N 1
ATOM 3012 C CA . GLU A 1 383 ? 12.466 11.550 -19.022 1.00 87.94 383 GLU A CA 1
ATOM 3013 C C . GLU A 1 383 ? 12.300 10.568 -20.174 1.00 87.94 383 GLU A C 1
ATOM 3015 O O . GLU A 1 383 ? 12.534 9.377 -20.002 1.00 87.94 383 GLU A O 1
ATOM 3020 N N . LYS A 1 384 ? 11.921 11.068 -21.354 1.00 91.06 384 LYS A N 1
ATOM 3021 C CA . LYS A 1 384 ? 11.651 10.210 -22.505 1.00 91.06 384 LYS A CA 1
ATOM 3022 C C . LYS A 1 384 ? 12.906 9.444 -22.939 1.00 91.06 384 LYS A C 1
ATOM 3024 O O . LYS A 1 384 ? 13.845 10.045 -23.463 1.00 91.06 384 LYS A O 1
ATOM 3029 N N . MET A 1 385 ? 12.882 8.123 -22.804 1.00 93.50 385 MET A N 1
ATOM 3030 C CA . MET A 1 385 ? 14.006 7.239 -23.093 1.00 93.50 385 MET A CA 1
ATOM 3031 C C . MET A 1 385 ? 13.824 6.532 -24.443 1.00 93.50 385 MET A C 1
ATOM 3033 O O . MET A 1 385 ? 12.883 5.764 -24.650 1.00 93.50 385 MET A O 1
ATOM 3037 N N . VAL A 1 386 ? 14.743 6.789 -25.379 1.00 95.38 386 VAL A N 1
ATOM 3038 C CA . VAL A 1 386 ? 14.725 6.220 -26.738 1.00 95.38 386 VAL A CA 1
ATOM 3039 C C . VAL A 1 386 ? 16.025 5.463 -26.988 1.00 95.38 386 VAL A C 1
ATOM 3041 O O . VAL A 1 386 ? 17.085 6.072 -27.126 1.00 95.38 386 VAL A O 1
ATOM 3044 N N . LEU A 1 387 ? 15.948 4.134 -27.054 1.00 94.12 387 LEU A N 1
ATOM 3045 C CA . LEU A 1 387 ? 17.104 3.255 -27.215 1.00 94.12 387 LEU A CA 1
ATOM 3046 C C . LEU A 1 387 ? 17.198 2.731 -28.649 1.00 94.12 387 LEU A C 1
ATOM 3048 O O . LEU A 1 387 ? 16.335 1.986 -29.118 1.00 94.12 387 LEU A O 1
ATOM 3052 N N . LYS A 1 388 ? 18.281 3.101 -29.339 1.00 93.81 388 LYS A N 1
ATOM 3053 C CA . LYS A 1 388 ? 18.552 2.666 -30.716 1.00 93.81 388 LYS A CA 1
ATOM 3054 C C . LYS A 1 388 ? 18.871 1.171 -30.813 1.00 93.81 388 LYS A C 1
ATOM 3056 O O . LYS A 1 388 ? 19.108 0.506 -29.803 1.00 93.81 388 LYS A O 1
ATOM 3061 N N . ARG A 1 389 ? 18.907 0.628 -32.032 1.00 91.56 389 ARG A N 1
ATOM 3062 C CA . ARG A 1 389 ? 19.237 -0.790 -32.267 1.00 91.56 389 ARG A CA 1
ATOM 3063 C C . ARG A 1 389 ? 20.714 -1.112 -32.019 1.00 91.56 389 ARG A C 1
ATOM 3065 O O . ARG A 1 389 ? 21.024 -2.204 -31.555 1.00 91.56 389 ARG A O 1
ATOM 3072 N N . ASP A 1 390 ? 21.605 -0.170 -32.319 1.00 91.75 390 ASP A N 1
ATOM 3073 C CA . ASP A 1 390 ? 23.055 -0.291 -32.123 1.00 91.75 390 ASP A CA 1
ATOM 3074 C C . ASP A 1 390 ? 23.449 -0.254 -30.635 1.00 91.75 390 ASP A C 1
ATOM 3076 O O . ASP A 1 390 ? 23.165 0.718 -29.931 1.00 91.75 390 ASP A O 1
ATOM 3080 N N . SER A 1 391 ? 24.164 -1.285 -30.176 1.00 87.94 391 SER A N 1
ATOM 3081 C CA . SER A 1 391 ? 24.660 -1.412 -28.801 1.00 87.94 391 SER A CA 1
ATOM 3082 C C . SER A 1 391 ? 25.540 -0.242 -28.351 1.00 87.94 391 SER A C 1
ATOM 3084 O O . SER A 1 391 ? 25.446 0.157 -27.189 1.00 87.94 391 SER A O 1
ATOM 3086 N N . LYS A 1 392 ? 26.353 0.351 -29.240 1.00 89.88 392 LYS A N 1
ATOM 3087 C CA . LYS A 1 392 ? 27.191 1.504 -28.875 1.00 89.88 392 LYS A CA 1
ATOM 3088 C C . LYS A 1 392 ? 26.323 2.730 -28.581 1.00 89.88 392 LYS A C 1
ATOM 3090 O O . LYS A 1 392 ? 26.410 3.287 -27.490 1.00 89.88 392 LYS A O 1
ATOM 3095 N N . SER A 1 393 ? 25.427 3.084 -29.501 1.00 92.06 393 SER A N 1
ATOM 3096 C CA . SER A 1 393 ? 24.474 4.188 -29.339 1.00 92.06 393 SER A CA 1
ATOM 3097 C C . SER A 1 393 ? 23.594 4.036 -28.092 1.00 92.06 393 SER A C 1
ATOM 3099 O O . SER A 1 393 ? 23.279 5.033 -27.442 1.00 92.06 393 SER A O 1
ATOM 3101 N N . ARG A 1 394 ? 23.186 2.805 -27.740 1.00 91.88 394 ARG A N 1
ATOM 3102 C CA . ARG A 1 394 ? 22.459 2.524 -26.485 1.00 91.88 394 ARG A CA 1
ATOM 3103 C C . ARG A 1 394 ? 23.311 2.870 -25.271 1.00 91.88 394 ARG A C 1
ATOM 3105 O O . ARG A 1 394 ? 22.859 3.622 -24.415 1.00 91.88 394 ARG A O 1
ATOM 3112 N N . CYS A 1 395 ? 24.539 2.356 -25.228 1.00 89.94 395 CYS A N 1
ATOM 3113 C CA . CYS A 1 395 ? 25.481 2.582 -24.137 1.00 89.94 395 CYS A CA 1
ATOM 3114 C C . CYS A 1 395 ? 25.749 4.082 -23.922 1.00 89.94 395 CYS A C 1
ATOM 3116 O O . CYS A 1 395 ? 25.558 4.586 -22.818 1.00 89.94 395 CYS A O 1
ATOM 3118 N N . GLU A 1 396 ? 26.059 4.818 -24.996 1.00 92.38 396 GLU A N 1
ATOM 3119 C CA . GLU A 1 396 ? 26.263 6.275 -24.968 1.00 92.38 396 GLU A CA 1
ATOM 3120 C C . GLU A 1 396 ? 25.018 7.028 -24.455 1.00 92.38 396 GLU A C 1
ATOM 3122 O O . GLU A 1 396 ? 25.139 7.943 -23.639 1.00 92.38 396 GLU A O 1
ATOM 3127 N N . THR A 1 397 ? 23.814 6.611 -24.869 1.00 93.69 397 THR A N 1
ATOM 3128 C CA . THR A 1 397 ? 22.546 7.210 -24.410 1.00 93.69 397 THR A CA 1
ATOM 3129 C C . THR A 1 397 ? 22.328 6.993 -22.909 1.00 93.69 397 THR A C 1
ATOM 3131 O O . THR A 1 397 ? 22.000 7.937 -22.193 1.00 93.69 397 THR A O 1
ATOM 3134 N N . LEU A 1 398 ? 22.539 5.771 -22.410 1.00 93.75 398 LEU A N 1
ATOM 3135 C CA . LEU A 1 398 ? 22.327 5.442 -20.996 1.00 93.75 398 LEU A CA 1
ATOM 3136 C C . LEU A 1 398 ? 23.382 6.085 -20.084 1.00 93.75 398 LEU A C 1
ATOM 3138 O O . LEU A 1 398 ? 23.033 6.637 -19.038 1.00 93.75 398 LEU A O 1
ATOM 3142 N N . GLN A 1 399 ? 24.652 6.094 -20.497 1.00 93.19 399 GLN A N 1
ATOM 3143 C CA . GLN A 1 399 ? 25.725 6.774 -19.765 1.00 93.19 399 GLN A CA 1
ATOM 3144 C C . GLN A 1 399 ? 25.456 8.283 -19.635 1.00 93.19 399 GLN A C 1
ATOM 3146 O O . GLN A 1 399 ? 25.608 8.836 -18.546 1.00 93.19 399 GLN A O 1
ATOM 3151 N N . ALA A 1 400 ? 24.954 8.936 -20.692 1.00 94.12 400 ALA A N 1
ATOM 3152 C CA . ALA A 1 400 ? 24.564 10.350 -20.659 1.00 94.12 400 ALA A CA 1
ATOM 3153 C C . ALA A 1 400 ? 23.341 10.655 -19.758 1.00 94.12 400 ALA A C 1
ATOM 3155 O O . ALA A 1 400 ? 23.101 11.815 -19.410 1.00 94.12 400 ALA A O 1
ATOM 3156 N N . MET A 1 401 ? 22.560 9.641 -19.366 1.00 93.94 401 MET A N 1
ATOM 3157 C CA . MET A 1 401 ? 21.412 9.790 -18.460 1.00 93.94 401 MET A CA 1
ATOM 3158 C C . MET A 1 401 ? 21.762 9.503 -16.988 1.00 93.94 401 MET A C 1
ATOM 3160 O O . MET A 1 401 ? 21.253 10.217 -16.118 1.00 93.94 401 MET A O 1
ATOM 3164 N N . LYS A 1 402 ? 22.643 8.524 -16.702 1.00 93.88 402 LYS A N 1
ATOM 3165 C CA . LYS A 1 402 ? 22.932 7.989 -15.348 1.00 93.88 402 LYS A CA 1
ATOM 3166 C C . LYS A 1 402 ? 23.092 9.072 -14.271 1.00 93.88 402 LYS A C 1
ATOM 3168 O O . LYS A 1 402 ? 22.295 9.144 -13.337 1.00 93.88 402 LYS A O 1
ATOM 3173 N N . GLU A 1 403 ? 24.083 9.949 -14.421 1.00 93.56 403 GLU A N 1
ATOM 3174 C CA . GLU A 1 403 ? 24.461 10.953 -13.410 1.00 93.56 403 GLU A CA 1
ATOM 3175 C C . GLU A 1 403 ? 23.317 11.948 -13.101 1.00 93.56 403 GLU A C 1
ATOM 3177 O O . GLU A 1 403 ? 23.082 12.347 -11.958 1.00 93.56 403 GLU A O 1
ATOM 3182 N N . ARG A 1 404 ? 22.546 12.339 -14.124 1.00 93.69 404 ARG A N 1
ATOM 3183 C CA . ARG A 1 404 ? 21.389 13.236 -13.976 1.00 93.69 404 ARG A CA 1
ATOM 3184 C C . ARG A 1 404 ? 20.195 12.531 -13.331 1.00 93.69 404 ARG A C 1
ATOM 3186 O O . ARG A 1 404 ? 19.528 13.138 -12.495 1.00 93.69 404 ARG A O 1
ATOM 3193 N N . LYS A 1 405 ? 19.956 11.258 -13.662 1.00 94.06 405 LYS A N 1
ATOM 3194 C CA . LYS A 1 405 ? 18.899 10.440 -13.049 1.00 94.06 405 LYS A CA 1
ATOM 3195 C C . LYS A 1 405 ? 19.144 10.233 -11.555 1.00 94.06 405 LYS A C 1
ATOM 3197 O O . LYS A 1 405 ? 18.234 10.470 -10.762 1.00 94.06 405 LYS A O 1
ATOM 3202 N N . LEU A 1 406 ? 20.377 9.901 -11.170 1.00 94.25 406 LEU A N 1
ATOM 3203 C CA . LEU A 1 406 ? 20.775 9.716 -9.771 1.00 94.25 406 LEU A CA 1
ATOM 3204 C C . LEU A 1 406 ? 20.640 11.012 -8.949 1.00 94.25 406 LEU A C 1
ATOM 3206 O O . LEU A 1 406 ? 19.977 11.002 -7.913 1.00 94.25 406 LEU A O 1
ATOM 3210 N N . ARG A 1 407 ? 21.149 12.158 -9.432 1.00 93.31 407 ARG A N 1
ATOM 3211 C CA . ARG A 1 407 ? 20.986 13.453 -8.728 1.00 93.31 407 ARG A CA 1
ATOM 3212 C C . ARG A 1 407 ? 19.523 13.850 -8.522 1.00 93.31 407 ARG A C 1
ATOM 3214 O O . ARG A 1 407 ? 19.143 14.244 -7.419 1.00 93.31 407 ARG A O 1
ATOM 3221 N N . ASN A 1 408 ? 18.695 13.732 -9.562 1.00 92.81 408 ASN A N 1
ATOM 3222 C CA . ASN A 1 408 ? 17.271 14.063 -9.467 1.00 92.81 408 ASN A CA 1
ATOM 3223 C C . ASN A 1 408 ? 16.564 13.168 -8.433 1.00 92.81 408 ASN A C 1
ATOM 3225 O O . ASN A 1 408 ? 15.734 13.646 -7.658 1.00 92.81 408 ASN A O 1
ATOM 3229 N N . ALA A 1 409 ? 16.927 11.884 -8.388 1.00 92.88 409 ALA A N 1
ATOM 3230 C CA . ALA A 1 409 ? 16.394 10.910 -7.448 1.00 92.88 409 ALA A CA 1
ATOM 3231 C C . ALA A 1 409 ? 16.824 11.164 -5.987 1.00 92.88 409 ALA A C 1
ATOM 3233 O O . ALA A 1 409 ? 15.964 11.134 -5.102 1.00 92.88 409 ALA A O 1
ATOM 3234 N N . GLU A 1 410 ? 18.100 11.491 -5.725 1.00 91.94 410 GLU A N 1
ATOM 3235 C CA . GLU A 1 410 ? 18.563 11.893 -4.383 1.00 91.94 410 GLU A CA 1
ATOM 3236 C C . GLU A 1 410 ? 17.792 13.135 -3.903 1.00 91.94 410 GLU A C 1
ATOM 3238 O O . GLU A 1 410 ? 17.259 13.152 -2.790 1.00 91.94 410 GLU A O 1
ATOM 3243 N N . GLN A 1 411 ? 17.662 14.157 -4.760 1.00 91.94 411 GLN A N 1
ATOM 3244 C CA . GLN A 1 411 ? 16.924 15.381 -4.443 1.00 91.94 411 GLN A CA 1
ATOM 3245 C C . GLN A 1 411 ? 15.440 15.101 -4.158 1.00 91.94 411 GLN A C 1
ATOM 3247 O O . GLN A 1 411 ? 14.899 15.623 -3.177 1.00 91.94 411 GLN A O 1
ATOM 3252 N N . TYR A 1 412 ? 14.785 14.263 -4.967 1.00 91.19 412 TYR A N 1
ATOM 3253 C CA . TYR A 1 412 ? 13.389 13.873 -4.761 1.00 91.19 412 TYR A CA 1
ATOM 3254 C C . TYR A 1 412 ? 13.187 13.180 -3.408 1.00 91.19 412 TYR A C 1
ATOM 3256 O O . TYR A 1 412 ? 12.342 13.614 -2.620 1.00 91.19 412 TYR A O 1
ATOM 3264 N N . LEU A 1 413 ? 13.991 12.159 -3.086 1.00 90.88 413 LEU A N 1
ATOM 3265 C CA . LEU A 1 413 ? 13.881 11.455 -1.804 1.00 90.88 413 LEU A CA 1
ATOM 3266 C C . LEU A 1 413 ? 14.233 12.356 -0.617 1.00 90.88 413 LEU A C 1
ATOM 3268 O O . LEU A 1 413 ? 13.537 12.326 0.398 1.00 90.88 413 LEU A O 1
ATOM 3272 N N . LYS A 1 414 ? 15.253 13.215 -0.744 1.00 89.44 414 LYS A N 1
ATOM 3273 C CA . LYS A 1 414 ? 15.622 14.224 0.263 1.00 89.44 414 LYS A CA 1
ATOM 3274 C C . LYS A 1 414 ? 14.463 15.167 0.592 1.00 89.44 414 LYS A C 1
ATOM 3276 O O . LYS A 1 414 ? 14.216 15.413 1.770 1.00 89.44 414 LYS A O 1
ATOM 3281 N N . ILE A 1 415 ? 13.718 15.639 -0.410 1.00 91.00 415 ILE A N 1
ATOM 3282 C CA . ILE A 1 415 ? 12.502 16.439 -0.197 1.00 91.00 415 ILE A CA 1
ATOM 3283 C C . ILE A 1 415 ? 11.404 15.574 0.442 1.00 91.00 415 ILE A C 1
ATOM 3285 O O . ILE A 1 415 ? 10.861 15.947 1.484 1.00 91.00 415 ILE A O 1
ATOM 3289 N N . ARG A 1 416 ? 11.111 14.398 -0.132 1.00 88.56 416 ARG A N 1
ATOM 3290 C CA . ARG A 1 416 ? 9.990 13.528 0.269 1.00 88.56 416 ARG A CA 1
ATOM 3291 C C . ARG A 1 416 ? 10.079 13.015 1.710 1.00 88.56 416 ARG A C 1
ATOM 3293 O O . ARG A 1 416 ? 9.039 12.879 2.351 1.00 88.56 416 ARG A O 1
ATOM 3300 N N . ARG A 1 417 ? 11.289 12.765 2.228 1.00 88.94 417 ARG A N 1
ATOM 3301 C CA . ARG A 1 417 ? 11.524 12.308 3.614 1.00 88.94 417 ARG A CA 1
ATOM 3302 C C . ARG A 1 417 ? 11.782 13.424 4.630 1.00 88.94 417 ARG A C 1
ATOM 3304 O O . ARG A 1 417 ? 11.884 13.135 5.812 1.00 88.94 417 ARG A O 1
ATOM 3311 N N . SER A 1 418 ? 11.874 14.690 4.210 1.00 88.00 418 SER A N 1
ATOM 3312 C CA . SER A 1 418 ? 12.357 15.820 5.039 1.00 88.00 418 SER A CA 1
ATOM 3313 C C . SER A 1 418 ? 11.567 16.131 6.328 1.00 88.00 418 SER A C 1
ATOM 3315 O O . SER A 1 418 ? 11.984 16.989 7.111 1.00 88.00 418 SER A O 1
ATOM 3317 N N . LYS A 1 419 ? 10.421 15.470 6.541 1.00 88.69 419 LYS A N 1
ATOM 3318 C CA . LYS A 1 419 ? 9.547 15.575 7.724 1.00 88.69 419 LYS A CA 1
ATOM 3319 C C . LYS A 1 419 ? 9.101 14.209 8.264 1.00 88.69 419 LYS A C 1
ATOM 3321 O O . LYS A 1 419 ? 8.093 14.134 8.957 1.00 88.69 419 LYS A O 1
ATOM 3326 N N . LEU A 1 420 ? 9.816 13.140 7.914 1.00 88.50 420 LEU A N 1
ATOM 3327 C CA . LEU A 1 420 ? 9.523 11.773 8.335 1.00 88.50 420 LEU A CA 1
ATOM 3328 C C . LEU A 1 420 ? 10.639 11.254 9.242 1.00 88.50 420 LEU A C 1
ATOM 3330 O O . LEU A 1 420 ? 11.811 11.551 9.017 1.00 88.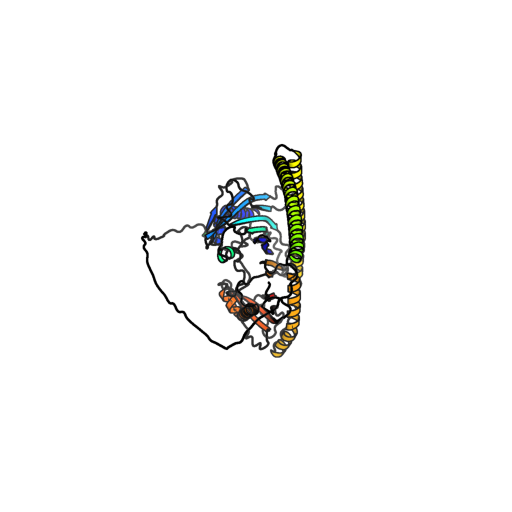50 420 LEU A O 1
ATOM 3334 N N . ASP A 1 421 ? 10.258 10.468 10.241 1.00 85.75 421 ASP A N 1
ATOM 3335 C CA . ASP A 1 421 ? 11.183 9.723 11.089 1.00 85.75 421 ASP A CA 1
ATOM 3336 C C . ASP A 1 421 ? 11.680 8.481 10.315 1.00 85.75 421 ASP A C 1
ATOM 3338 O O . ASP A 1 421 ? 10.857 7.626 9.972 1.00 85.75 421 ASP A O 1
ATOM 3342 N N . PRO A 1 422 ? 12.982 8.366 9.984 1.00 82.94 422 PRO A N 1
ATOM 3343 C CA . PRO A 1 422 ? 13.514 7.197 9.281 1.00 82.94 422 PRO A CA 1
ATOM 3344 C C . PRO A 1 422 ? 13.509 5.936 10.158 1.00 82.94 422 PRO A C 1
ATOM 3346 O O . PRO A 1 422 ? 13.492 4.822 9.634 1.00 82.94 422 PRO A O 1
ATOM 3349 N N . CYS A 1 423 ? 13.477 6.106 11.482 1.00 82.31 423 CYS A N 1
ATOM 3350 C CA . CYS A 1 423 ? 13.439 5.035 12.468 1.00 82.31 423 CYS A CA 1
ATOM 3351 C C . CYS A 1 423 ? 12.004 4.577 12.777 1.00 82.31 423 CYS A C 1
ATOM 3353 O O . CYS A 1 423 ? 11.800 3.782 13.693 1.00 82.31 423 CYS A O 1
ATOM 3355 N N . LYS A 1 424 ? 11.010 4.976 11.964 1.00 83.75 424 LYS A N 1
ATOM 3356 C CA . LYS A 1 424 ? 9.639 4.437 12.006 1.00 83.75 424 LYS A CA 1
ATOM 3357 C C . L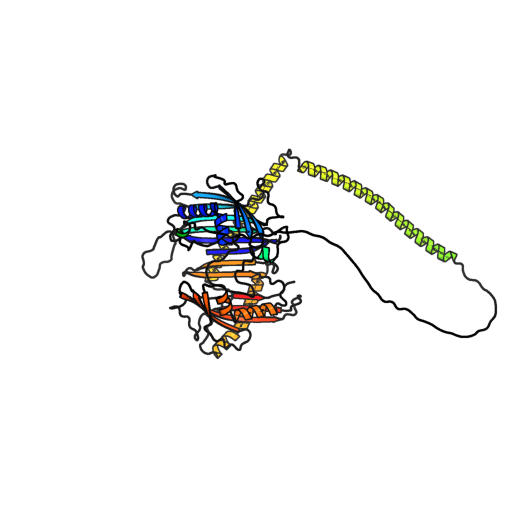YS A 1 424 ? 9.203 3.841 10.681 1.00 83.75 424 LYS A C 1
ATOM 3359 O O . LYS A 1 424 ? 9.519 4.346 9.606 1.00 83.75 424 LYS A O 1
ATOM 3364 N N . SER A 1 425 ? 8.465 2.737 10.762 1.00 81.25 425 SER A N 1
ATOM 3365 C CA . SER A 1 425 ? 7.910 2.102 9.570 1.00 81.25 425 SER A CA 1
ATOM 3366 C C . SER A 1 425 ? 6.767 2.942 8.988 1.00 81.25 425 SER A C 1
ATOM 3368 O O . SER A 1 425 ? 5.895 3.436 9.708 1.00 81.25 425 SER A O 1
ATOM 3370 N N . LEU A 1 426 ? 6.778 3.111 7.665 1.00 85.69 426 LEU A N 1
ATOM 3371 C CA . LEU A 1 426 ? 5.740 3.819 6.918 1.00 85.69 426 LEU A CA 1
ATOM 3372 C C . LEU A 1 426 ? 5.499 3.107 5.589 1.00 85.69 426 LEU A C 1
ATOM 3374 O O . LEU A 1 426 ? 6.436 2.688 4.912 1.00 85.69 426 LEU A O 1
ATOM 3378 N N . THR A 1 427 ? 4.243 2.996 5.177 1.00 85.25 427 THR A N 1
ATOM 3379 C CA . THR A 1 427 ? 3.858 2.608 3.817 1.00 85.25 427 THR A CA 1
ATOM 3380 C C . THR A 1 427 ? 2.649 3.422 3.385 1.00 85.25 427 THR A C 1
ATOM 3382 O O . THR A 1 427 ? 1.652 3.483 4.099 1.00 85.25 427 THR A O 1
ATOM 3385 N N . GLU A 1 428 ? 2.742 4.021 2.206 1.00 85.81 428 GLU A N 1
ATOM 3386 C CA . GLU A 1 428 ? 1.688 4.754 1.511 1.00 85.81 428 GLU A CA 1
ATOM 3387 C C . GLU A 1 428 ? 1.517 4.106 0.128 1.00 85.81 428 GLU A C 1
ATOM 3389 O O . GLU A 1 428 ? 2.492 3.959 -0.610 1.00 85.81 428 GLU A O 1
ATOM 3394 N N . ASP A 1 429 ? 0.304 3.670 -0.205 1.00 83.94 429 ASP A N 1
ATOM 3395 C CA . ASP A 1 429 ? -0.044 2.968 -1.448 1.00 83.94 429 ASP A CA 1
ATOM 3396 C C . ASP A 1 429 ? -1.318 3.588 -2.036 1.00 83.94 429 ASP A C 1
ATOM 3398 O O . ASP A 1 429 ? -2.324 3.732 -1.341 1.00 83.94 429 ASP A O 1
ATOM 3402 N N . GLN A 1 430 ? -1.275 3.982 -3.306 1.00 83.50 430 GLN A N 1
ATOM 3403 C CA . GLN A 1 430 ? -2.406 4.541 -4.044 1.00 83.50 430 GLN A CA 1
ATOM 3404 C C . GLN A 1 430 ? -2.602 3.758 -5.343 1.00 83.50 430 GLN A C 1
ATOM 3406 O O . GLN A 1 430 ? -1.633 3.413 -6.023 1.00 83.50 430 GLN A O 1
ATOM 3411 N N . ARG A 1 431 ? -3.860 3.466 -5.694 1.00 83.88 431 ARG A N 1
ATOM 3412 C CA . ARG A 1 431 ? -4.253 2.638 -6.847 1.00 83.88 431 ARG A CA 1
ATOM 3413 C C . ARG A 1 431 ? -5.488 3.207 -7.530 1.00 83.88 431 ARG A C 1
ATOM 3415 O O . ARG A 1 431 ? -6.539 3.383 -6.906 1.00 83.88 431 ARG A O 1
ATOM 3422 N N . PHE A 1 432 ? -5.396 3.449 -8.827 1.00 80.81 432 PHE A N 1
ATOM 3423 C CA . PHE A 1 432 ? -6.471 4.071 -9.592 1.00 80.81 432 PHE A CA 1
ATOM 3424 C C . PHE A 1 432 ? -6.462 3.626 -11.052 1.00 80.81 432 PHE A C 1
ATOM 3426 O O . PHE A 1 432 ? -5.520 3.012 -11.551 1.00 80.81 432 PHE A O 1
ATOM 3433 N N . GLU A 1 433 ? -7.565 3.936 -11.713 1.00 81.56 433 GLU A N 1
ATOM 3434 C CA . GLU A 1 433 ? -7.769 3.760 -13.140 1.00 81.56 433 GLU A CA 1
ATOM 3435 C C . GLU A 1 433 ? -7.646 5.143 -13.788 1.00 81.56 433 GLU A C 1
ATOM 3437 O O . GLU A 1 433 ? -8.107 6.143 -13.233 1.00 81.56 433 GLU A O 1
ATOM 3442 N N . THR A 1 434 ? -6.964 5.220 -14.924 1.00 78.06 434 THR A N 1
ATOM 3443 C CA . THR A 1 434 ? -6.841 6.451 -15.712 1.00 78.06 434 THR A CA 1
ATOM 3444 C C . THR A 1 434 ? -8.041 6.619 -16.639 1.00 78.06 434 THR A C 1
ATOM 3446 O O . THR A 1 434 ? -8.733 5.655 -16.958 1.00 78.06 434 THR A O 1
ATOM 3449 N N . ASN A 1 435 ? -8.245 7.829 -17.165 1.00 74.00 435 ASN A N 1
ATOM 3450 C CA . ASN A 1 435 ? -9.331 8.129 -18.113 1.00 74.00 435 ASN A CA 1
ATOM 3451 C C . ASN A 1 435 ? -9.304 7.260 -19.395 1.00 74.00 435 ASN A C 1
ATOM 3453 O O . ASN A 1 435 ? -10.300 7.192 -20.111 1.00 74.00 435 ASN A O 1
ATOM 3457 N N . ASN A 1 436 ? -8.177 6.589 -19.666 1.00 76.94 436 ASN A N 1
ATOM 3458 C CA . ASN A 1 436 ? -7.961 5.694 -20.803 1.00 76.94 436 ASN A CA 1
ATOM 3459 C C . ASN A 1 436 ? -8.141 4.198 -20.443 1.00 76.94 436 ASN A C 1
ATOM 3461 O O . ASN A 1 436 ? -7.804 3.341 -21.256 1.00 76.94 436 ASN A O 1
ATOM 3465 N N . GLY A 1 437 ? -8.600 3.865 -19.228 1.00 77.38 437 GLY A N 1
ATOM 3466 C CA . GLY A 1 437 ? -8.745 2.484 -18.735 1.00 77.38 437 GLY A CA 1
ATOM 3467 C C . GLY A 1 437 ? -7.434 1.805 -18.307 1.00 77.38 437 GLY A C 1
ATOM 3468 O O . GLY A 1 437 ? -7.428 0.627 -17.960 1.00 77.38 437 GLY A O 1
ATOM 3469 N N . GLY A 1 438 ? -6.304 2.521 -18.328 1.00 81.12 438 GLY A N 1
ATOM 3470 C CA . GLY A 1 438 ? -5.018 2.009 -17.849 1.00 81.12 438 GLY A CA 1
ATOM 3471 C C . GLY A 1 438 ? -4.929 2.057 -16.323 1.00 81.12 438 GLY A C 1
ATOM 3472 O O . GLY A 1 438 ? -5.280 3.074 -15.721 1.00 81.12 438 GLY A O 1
ATOM 3473 N N . PHE A 1 439 ? -4.438 0.984 -15.700 1.00 83.81 439 PHE A N 1
ATOM 3474 C CA . PHE A 1 439 ? -4.268 0.890 -14.248 1.00 83.81 439 PHE A CA 1
ATOM 3475 C C . PHE A 1 439 ? -2.924 1.462 -13.796 1.00 83.81 439 PHE A C 1
ATOM 3477 O O . PHE A 1 439 ? -1.877 1.100 -14.329 1.00 83.81 439 PHE A O 1
ATOM 3484 N N . CYS A 1 440 ? -2.947 2.292 -12.755 1.00 82.31 440 CYS A N 1
ATOM 3485 C CA . CYS A 1 440 ? -1.749 2.859 -12.146 1.00 82.31 440 CYS A CA 1
ATOM 3486 C C . CYS A 1 440 ? -1.709 2.571 -10.643 1.00 82.31 440 CYS A C 1
ATOM 3488 O O . CYS A 1 440 ? -2.739 2.529 -9.962 1.00 82.31 440 CYS A O 1
ATOM 3490 N N . SER A 1 441 ? -0.495 2.417 -10.115 1.00 85.25 441 SER A N 1
ATOM 3491 C CA . SER A 1 441 ? -0.239 2.379 -8.680 1.00 85.25 441 SER A CA 1
ATOM 3492 C C . SER A 1 441 ? 1.019 3.173 -8.352 1.00 85.25 441 SER A C 1
ATOM 3494 O O . SER A 1 441 ? 2.011 3.095 -9.074 1.00 85.25 441 SER A O 1
ATOM 3496 N N . ALA A 1 442 ? 0.963 3.935 -7.264 1.00 83.88 442 ALA A N 1
ATOM 3497 C CA . ALA A 1 442 ? 2.099 4.629 -6.679 1.00 83.88 442 ALA A CA 1
ATOM 3498 C C . ALA A 1 442 ? 2.307 4.116 -5.251 1.00 83.88 442 ALA A C 1
ATOM 3500 O O . ALA A 1 442 ? 1.341 3.933 -4.507 1.00 83.88 442 ALA A O 1
ATOM 3501 N N . ARG A 1 443 ? 3.565 3.884 -4.865 1.00 86.31 443 ARG A N 1
ATOM 3502 C CA . ARG A 1 443 ? 3.935 3.399 -3.532 1.00 86.31 443 ARG A CA 1
ATOM 3503 C C . ARG A 1 443 ? 5.127 4.180 -2.993 1.00 86.31 443 ARG A C 1
ATOM 3505 O O . ARG A 1 443 ? 6.088 4.423 -3.715 1.00 86.31 443 ARG A O 1
ATOM 3512 N N . PHE A 1 444 ? 5.073 4.525 -1.714 1.00 88.06 444 PHE A N 1
ATOM 3513 C CA . PHE A 1 444 ? 6.188 5.070 -0.947 1.00 88.06 444 PHE A CA 1
ATOM 3514 C C . PHE A 1 444 ? 6.310 4.298 0.370 1.00 88.06 444 PHE A C 1
ATOM 3516 O O . PHE A 1 444 ? 5.302 4.015 1.017 1.00 88.06 444 PHE A O 1
ATOM 3523 N N . SER A 1 445 ? 7.525 3.932 0.774 1.00 88.75 445 SER A N 1
ATOM 3524 C CA . SER A 1 445 ? 7.744 3.116 1.972 1.00 88.75 445 SER A CA 1
ATOM 3525 C C . SER A 1 445 ? 9.078 3.413 2.645 1.00 88.75 445 SER A C 1
ATOM 3527 O O . SER A 1 445 ? 10.097 3.521 1.966 1.00 88.75 445 SER A O 1
ATOM 3529 N N . ILE A 1 446 ? 9.069 3.460 3.978 1.00 87.56 446 ILE A N 1
ATOM 3530 C CA . ILE A 1 446 ? 10.265 3.454 4.826 1.00 87.56 446 ILE A CA 1
ATOM 3531 C C . ILE A 1 446 ? 10.332 2.079 5.492 1.00 87.56 446 ILE A C 1
ATOM 3533 O O . ILE A 1 446 ? 9.377 1.647 6.142 1.00 87.56 446 ILE A O 1
ATOM 3537 N N . LEU A 1 447 ? 11.451 1.385 5.282 1.00 84.00 447 LEU A N 1
ATOM 3538 C CA . LEU A 1 447 ? 11.693 0.007 5.705 1.00 84.00 447 LEU A CA 1
ATOM 3539 C C . LEU A 1 447 ? 12.984 -0.052 6.522 1.00 84.00 447 LEU A C 1
ATOM 3541 O O . LEU A 1 447 ? 13.959 0.614 6.184 1.00 84.00 447 LEU A O 1
ATOM 3545 N N . GLN A 1 448 ? 12.987 -0.870 7.571 1.00 81.81 448 GLN A N 1
ATOM 3546 C CA . GLN A 1 448 ? 14.118 -1.026 8.485 1.00 81.81 448 GLN A CA 1
ATOM 3547 C C . GLN A 1 448 ? 14.686 -2.440 8.394 1.00 81.81 448 GLN A C 1
ATOM 3549 O O . GLN A 1 448 ? 13.933 -3.413 8.321 1.00 81.81 448 GLN A O 1
ATOM 3554 N N . PHE A 1 449 ? 16.014 -2.539 8.429 1.00 79.88 449 PHE A N 1
ATOM 3555 C CA . PHE A 1 449 ? 16.756 -3.796 8.395 1.00 79.88 449 PHE A CA 1
ATOM 3556 C C . PHE A 1 449 ? 17.566 -3.940 9.685 1.00 79.88 449 PHE A C 1
ATOM 3558 O O . PHE A 1 449 ? 18.687 -3.452 9.798 1.00 79.88 449 PHE A O 1
ATOM 3565 N N . GLU A 1 450 ? 16.970 -4.602 10.673 1.00 74.31 450 GLU A N 1
ATOM 3566 C CA . GLU A 1 450 ? 17.633 -4.960 11.928 1.00 74.31 450 GLU A CA 1
ATOM 3567 C C . GLU A 1 450 ? 18.748 -5.992 11.655 1.00 74.31 450 GLU A C 1
ATOM 3569 O O . GLU A 1 450 ? 18.557 -6.928 10.878 1.00 74.31 450 GLU A O 1
ATOM 3574 N N . GLY A 1 451 ? 19.923 -5.826 12.274 1.00 76.69 451 GLY A N 1
ATOM 3575 C CA . GLY A 1 451 ? 21.041 -6.776 12.154 1.00 76.69 451 GLY A CA 1
ATOM 3576 C C . GLY A 1 451 ? 21.820 -6.757 10.828 1.00 76.69 451 GLY A C 1
ATOM 3577 O O . GLY A 1 451 ? 22.664 -7.629 10.620 1.00 76.69 451 GLY A O 1
ATOM 3578 N N . ALA A 1 452 ? 21.579 -5.788 9.938 1.00 83.25 452 ALA A N 1
ATOM 3579 C CA . ALA A 1 452 ? 22.410 -5.584 8.749 1.00 83.25 452 ALA A CA 1
ATOM 3580 C C . ALA A 1 452 ? 23.857 -5.216 9.135 1.00 83.25 452 ALA A C 1
ATOM 3582 O O . ALA A 1 452 ? 24.073 -4.408 10.037 1.00 83.25 452 ALA A O 1
ATOM 3583 N N . GLN A 1 453 ? 24.851 -5.783 8.441 1.00 84.19 453 GLN A N 1
ATOM 3584 C CA . GLN A 1 453 ? 26.270 -5.517 8.723 1.00 84.19 453 GLN A CA 1
ATOM 3585 C C . GLN A 1 453 ? 26.749 -4.202 8.098 1.00 84.19 453 GLN A C 1
ATOM 3587 O O . GLN A 1 453 ? 27.632 -3.549 8.647 1.00 84.19 453 GLN A O 1
ATOM 3592 N N . SER A 1 454 ? 26.177 -3.825 6.950 1.00 87.69 454 SER A N 1
ATOM 3593 C CA . SER A 1 454 ? 26.445 -2.553 6.277 1.00 87.69 454 SER A CA 1
ATOM 3594 C C . SER A 1 454 ? 25.323 -2.153 5.313 1.00 87.69 454 SER A C 1
ATOM 3596 O O . SER A 1 454 ? 24.611 -2.985 4.744 1.00 87.69 454 SER A O 1
ATOM 3598 N N . VAL A 1 455 ? 25.210 -0.848 5.078 1.00 90.44 455 VAL A N 1
ATOM 3599 C CA . VAL A 1 455 ? 24.476 -0.216 3.977 1.00 90.44 455 VAL A CA 1
ATOM 3600 C C . VAL A 1 455 ? 24.939 -0.798 2.644 1.00 90.44 455 VAL A C 1
ATOM 3602 O O . VAL A 1 455 ? 24.108 -1.095 1.788 1.00 90.44 455 VAL A O 1
ATOM 3605 N N . LYS A 1 456 ? 26.252 -1.021 2.487 1.00 90.44 456 LYS A N 1
ATOM 3606 C CA . LYS A 1 456 ? 26.844 -1.646 1.297 1.00 90.44 456 LYS A CA 1
ATOM 3607 C C . LYS A 1 456 ? 26.337 -3.076 1.084 1.00 90.44 456 LYS A C 1
ATOM 3609 O O . LYS A 1 456 ? 25.879 -3.380 -0.010 1.00 90.44 456 LYS A O 1
ATOM 3614 N N . GLN A 1 457 ? 26.299 -3.913 2.125 1.00 90.81 457 GLN A N 1
ATOM 3615 C CA . GLN A 1 457 ? 25.720 -5.263 2.061 1.00 90.81 457 GLN A CA 1
ATOM 3616 C C . GLN A 1 457 ? 24.250 -5.233 1.618 1.00 90.81 457 GLN A C 1
ATOM 3618 O O . GLN A 1 457 ? 23.850 -6.014 0.757 1.00 90.81 457 GLN A O 1
ATOM 3623 N N . VAL A 1 458 ? 23.436 -4.337 2.186 1.00 91.38 458 VAL A N 1
ATOM 3624 C CA . VAL A 1 458 ? 22.013 -4.233 1.820 1.00 91.38 458 VAL A CA 1
ATOM 3625 C C . VAL A 1 458 ? 21.843 -3.688 0.396 1.00 91.38 458 VAL A C 1
ATOM 3627 O O . VAL A 1 458 ? 20.990 -4.183 -0.338 1.00 91.38 458 VAL A O 1
ATOM 3630 N N . PHE A 1 459 ? 22.675 -2.738 -0.037 1.00 92.69 459 PHE A N 1
ATOM 3631 C CA . PHE A 1 459 ? 22.710 -2.262 -1.423 1.00 92.69 459 PHE A CA 1
ATOM 3632 C C . PHE A 1 459 ? 23.096 -3.379 -2.403 1.00 92.69 459 PHE A C 1
ATOM 3634 O O . PHE A 1 459 ? 22.393 -3.582 -3.388 1.00 92.69 459 PHE A O 1
ATOM 3641 N N . ASP A 1 460 ? 24.139 -4.159 -2.118 1.00 91.25 460 ASP A N 1
ATOM 3642 C CA . ASP A 1 460 ? 24.584 -5.247 -2.997 1.00 91.25 460 ASP A CA 1
ATOM 3643 C C . ASP A 1 460 ? 23.543 -6.377 -3.089 1.00 91.25 460 ASP A C 1
ATOM 3645 O O . ASP A 1 460 ? 23.332 -6.933 -4.167 1.00 91.25 460 ASP A O 1
ATOM 3649 N N . LEU A 1 461 ? 22.802 -6.655 -2.007 1.00 91.25 461 LEU A N 1
ATOM 3650 C CA . LEU A 1 461 ? 21.631 -7.544 -2.035 1.00 91.25 461 LEU A CA 1
ATOM 3651 C C . LEU A 1 461 ? 20.480 -6.982 -2.887 1.00 91.25 461 LEU A C 1
ATOM 3653 O O . LEU A 1 461 ? 19.800 -7.746 -3.575 1.00 91.25 461 LEU A O 1
ATOM 3657 N N . VAL A 1 462 ? 20.263 -5.663 -2.870 1.00 90.94 462 VAL A N 1
ATOM 3658 C CA . VAL A 1 462 ? 19.282 -4.993 -3.740 1.00 90.94 462 VAL A CA 1
ATOM 3659 C C . VAL A 1 462 ? 19.706 -5.103 -5.208 1.00 90.94 462 VAL A C 1
ATOM 3661 O O . VAL A 1 462 ? 18.883 -5.501 -6.031 1.00 90.94 462 VAL A O 1
ATOM 3664 N N . ILE A 1 463 ? 20.976 -4.843 -5.544 1.00 91.06 463 ILE A N 1
ATOM 3665 C CA . ILE A 1 463 ? 21.503 -5.038 -6.906 1.00 91.06 463 ILE A CA 1
ATOM 3666 C C . ILE A 1 463 ? 21.369 -6.502 -7.340 1.00 91.06 463 ILE A C 1
ATOM 3668 O O . ILE A 1 463 ? 20.851 -6.766 -8.421 1.00 91.06 463 ILE A O 1
ATOM 3672 N N . PHE A 1 464 ? 21.744 -7.463 -6.491 1.00 88.56 464 PHE A N 1
ATOM 3673 C CA . PHE A 1 464 ? 21.616 -8.890 -6.795 1.00 88.56 464 PHE A CA 1
ATOM 3674 C C . PHE A 1 464 ? 20.165 -9.305 -7.091 1.00 88.56 464 PHE A C 1
ATOM 3676 O O . PHE A 1 464 ? 19.920 -9.985 -8.088 1.00 88.56 464 PHE A O 1
ATOM 3683 N N . TYR A 1 465 ? 19.198 -8.858 -6.279 1.00 88.00 465 TYR A N 1
ATOM 3684 C CA . TYR A 1 465 ? 17.768 -9.072 -6.535 1.00 88.00 465 TYR A CA 1
ATOM 3685 C C . TYR A 1 465 ? 17.334 -8.483 -7.884 1.00 88.00 465 TYR A C 1
ATOM 3687 O O . TYR A 1 465 ? 16.615 -9.126 -8.647 1.00 88.00 465 TYR A O 1
ATOM 3695 N N . PHE A 1 466 ? 17.780 -7.265 -8.192 1.00 86.69 466 PHE A N 1
ATOM 3696 C CA . PHE A 1 466 ? 17.418 -6.571 -9.424 1.00 86.69 466 PHE A CA 1
ATOM 3697 C C . PHE A 1 466 ? 18.056 -7.181 -10.681 1.00 86.69 466 PHE A C 1
ATOM 3699 O O . PHE A 1 466 ? 17.433 -7.138 -11.741 1.00 86.69 466 PHE A O 1
ATOM 3706 N N . SER A 1 467 ? 19.239 -7.789 -10.571 1.00 84.94 467 SER A N 1
ATOM 3707 C CA . SER A 1 467 ? 19.899 -8.512 -11.668 1.00 84.94 467 SER A CA 1
ATOM 3708 C C . SER A 1 467 ? 19.346 -9.921 -11.913 1.00 84.94 467 SER A C 1
ATOM 3710 O O . SER A 1 467 ? 19.548 -10.443 -13.005 1.00 84.94 467 SER A O 1
ATOM 3712 N N . ASN A 1 468 ? 18.653 -10.518 -10.936 1.00 85.00 468 ASN A N 1
ATOM 3713 C CA . ASN A 1 468 ? 18.051 -11.863 -10.997 1.00 85.00 468 ASN A CA 1
ATOM 3714 C C . ASN A 1 468 ? 16.534 -11.782 -10.724 1.00 85.00 468 ASN A C 1
ATOM 3716 O O . ASN A 1 468 ? 15.963 -12.528 -9.911 1.00 85.00 468 ASN A O 1
ATOM 3720 N N . MET A 1 469 ? 15.890 -10.763 -11.305 1.00 84.44 469 MET A N 1
ATOM 3721 C CA . MET A 1 469 ? 14.530 -10.391 -10.928 1.00 84.44 469 MET A CA 1
ATOM 3722 C C . MET A 1 469 ? 13.513 -11.398 -11.459 1.00 84.44 469 MET A C 1
ATOM 3724 O O . MET A 1 469 ? 12.563 -11.707 -10.754 1.00 84.44 469 MET A O 1
ATOM 3728 N N . GLU A 1 470 ? 13.707 -11.939 -12.662 1.00 87.69 470 GLU A N 1
ATOM 3729 C CA . GLU A 1 470 ? 12.855 -12.976 -13.259 1.00 87.69 470 GLU A CA 1
ATOM 3730 C C . GLU A 1 470 ? 12.722 -14.230 -12.381 1.00 87.69 470 GLU A C 1
ATOM 3732 O O . GLU A 1 470 ? 11.606 -14.733 -12.227 1.00 87.69 470 GLU A O 1
ATOM 3737 N N . ILE A 1 471 ? 13.808 -14.668 -11.732 1.00 85.19 471 ILE A N 1
ATOM 3738 C CA . ILE A 1 471 ? 13.788 -15.756 -10.740 1.00 85.19 471 ILE A CA 1
ATOM 3739 C C . ILE A 1 471 ? 13.028 -15.302 -9.487 1.00 85.19 471 ILE A C 1
ATOM 3741 O O . ILE A 1 471 ? 12.000 -15.879 -9.135 1.00 85.19 471 ILE A O 1
ATOM 3745 N N . SER A 1 472 ? 13.473 -14.203 -8.869 1.00 80.75 472 SER A N 1
ATOM 3746 C CA . SER A 1 472 ? 12.924 -13.680 -7.603 1.00 80.75 472 SER A CA 1
ATOM 3747 C C . SER A 1 472 ? 11.449 -13.241 -7.685 1.00 80.75 472 SER A C 1
ATOM 3749 O O . SER A 1 472 ? 10.788 -13.024 -6.665 1.00 80.75 472 SER A O 1
ATOM 3751 N N . VAL A 1 473 ? 10.952 -13.050 -8.906 1.00 79.19 473 VAL A N 1
ATOM 3752 C CA . VAL A 1 473 ? 9.551 -12.848 -9.270 1.00 79.19 473 VAL A CA 1
ATOM 3753 C C . VAL A 1 473 ? 8.887 -14.220 -9.415 1.00 79.19 473 VAL A C 1
ATOM 3755 O O . VAL A 1 473 ? 8.007 -14.525 -8.618 1.00 79.19 473 VAL A O 1
ATOM 3758 N N . SER A 1 474 ? 9.328 -15.082 -10.337 1.00 82.69 474 SER A N 1
ATOM 3759 C CA . SER A 1 474 ? 8.693 -16.393 -10.586 1.00 82.69 474 SER A CA 1
ATOM 3760 C C . SER A 1 474 ? 8.555 -17.284 -9.343 1.00 82.69 474 SER A C 1
ATOM 3762 O O . SER A 1 474 ? 7.581 -18.018 -9.235 1.00 82.69 474 SER A O 1
ATOM 3764 N N . GLU A 1 475 ? 9.487 -17.202 -8.391 1.00 81.38 475 GLU A N 1
ATOM 3765 C CA . GLU A 1 475 ? 9.461 -17.980 -7.143 1.00 81.38 475 GLU A CA 1
ATOM 3766 C C . GLU A 1 475 ? 8.405 -17.533 -6.109 1.00 81.38 475 GLU A C 1
ATOM 3768 O O . GLU A 1 475 ? 8.232 -18.225 -5.106 1.00 81.38 475 GLU A O 1
ATOM 3773 N N . LYS A 1 476 ? 7.724 -16.384 -6.279 1.00 72.00 476 LYS A N 1
ATOM 3774 C CA . LYS A 1 476 ? 6.829 -15.833 -5.233 1.00 72.00 476 LYS A CA 1
ATOM 3775 C C . LYS A 1 476 ? 5.329 -15.871 -5.533 1.00 72.00 476 LYS A C 1
ATOM 3777 O O . LYS A 1 476 ? 4.548 -15.956 -4.587 1.00 72.00 476 LYS A O 1
ATOM 3782 N N . LEU A 1 477 ? 4.899 -15.772 -6.790 1.00 71.75 477 LEU A N 1
ATOM 3783 C CA . LEU A 1 477 ? 3.499 -16.019 -7.151 1.00 71.75 477 LEU A CA 1
ATOM 3784 C C . LEU A 1 477 ? 3.446 -17.241 -8.057 1.00 71.75 477 LEU A C 1
ATOM 3786 O O . LEU A 1 477 ? 3.791 -17.159 -9.235 1.00 71.75 477 LEU A O 1
ATOM 3790 N N . ASP A 1 478 ? 2.882 -18.321 -7.522 1.00 69.75 478 ASP A N 1
ATOM 3791 C CA . ASP A 1 478 ? 2.582 -19.578 -8.226 1.00 69.75 478 ASP A CA 1
ATOM 3792 C C . ASP A 1 478 ? 1.722 -19.368 -9.497 1.00 69.75 478 ASP A C 1
ATOM 3794 O O . ASP A 1 478 ? 1.580 -20.251 -10.345 1.00 69.75 478 ASP A O 1
ATOM 3798 N N . THR A 1 479 ? 1.124 -18.180 -9.633 1.00 76.19 479 THR A N 1
ATOM 3799 C CA . THR A 1 479 ? 0.272 -17.758 -10.747 1.00 76.19 479 THR A CA 1
ATOM 3800 C C . THR A 1 479 ? 1.004 -17.033 -11.886 1.00 76.19 479 THR A C 1
ATOM 3802 O O . THR A 1 479 ? 0.363 -16.720 -12.894 1.00 76.19 479 THR A O 1
ATOM 3805 N N . LEU A 1 480 ? 2.308 -16.732 -11.771 1.00 79.88 480 LEU A N 1
ATOM 3806 C CA . LEU A 1 480 ? 3.006 -15.858 -12.727 1.00 79.88 480 LEU A CA 1
ATOM 3807 C C . LEU A 1 480 ? 4.473 -16.252 -12.998 1.00 79.88 480 LEU A C 1
ATOM 3809 O O . LEU A 1 480 ? 5.394 -15.805 -12.314 1.00 79.88 480 LEU A O 1
ATOM 3813 N N . VAL A 1 481 ? 4.705 -16.979 -14.094 1.00 88.94 481 VAL A N 1
ATOM 3814 C CA . VAL A 1 481 ? 6.059 -17.301 -14.584 1.00 88.94 481 VAL A CA 1
ATOM 3815 C C . VAL A 1 481 ? 6.643 -16.095 -15.319 1.00 88.94 481 VAL A C 1
ATOM 3817 O O . VAL A 1 481 ? 5.997 -15.547 -16.212 1.00 88.94 481 VAL A O 1
ATOM 3820 N N . THR A 1 482 ? 7.862 -15.678 -14.976 1.00 89.81 482 THR A N 1
ATOM 3821 C CA . THR A 1 482 ? 8.555 -14.538 -15.597 1.00 89.81 482 THR A CA 1
ATOM 3822 C C . THR A 1 482 ? 9.895 -14.950 -16.193 1.00 89.81 482 THR A C 1
ATOM 3824 O O . THR A 1 482 ? 10.672 -15.660 -15.568 1.00 89.81 482 THR A O 1
ATOM 3827 N N . VAL A 1 483 ? 10.168 -14.475 -17.408 1.00 91.88 483 VAL A N 1
ATOM 3828 C CA . VAL A 1 483 ? 11.395 -14.748 -18.167 1.00 91.88 483 VAL A CA 1
ATOM 3829 C C . VAL A 1 483 ? 12.019 -13.423 -18.604 1.00 91.88 483 VAL A C 1
ATOM 3831 O O . VAL A 1 483 ? 11.300 -12.485 -18.958 1.00 91.88 483 VAL A O 1
ATOM 3834 N N . ARG A 1 484 ? 13.351 -13.340 -18.594 1.00 91.56 484 ARG A N 1
ATOM 3835 C CA . ARG A 1 484 ? 14.106 -12.213 -19.152 1.00 91.56 484 ARG A CA 1
ATOM 3836 C C . ARG A 1 484 ? 14.381 -12.468 -20.636 1.00 91.56 484 ARG A C 1
ATOM 3838 O O . ARG A 1 484 ? 14.916 -13.509 -20.994 1.00 91.56 484 ARG A O 1
ATOM 3845 N N . GLU A 1 485 ? 13.987 -11.534 -21.499 1.00 90.62 485 GLU A N 1
ATOM 3846 C CA . GLU A 1 485 ? 14.129 -11.621 -22.965 1.00 90.62 485 GLU A CA 1
ATOM 3847 C C . GLU A 1 485 ? 15.341 -10.842 -23.512 1.00 90.62 485 GLU A C 1
ATOM 3849 O O . GLU A 1 485 ? 15.432 -10.597 -24.718 1.00 90.62 485 GLU A O 1
ATOM 3854 N N . ASN A 1 486 ? 16.258 -10.407 -22.647 1.00 86.19 486 ASN A N 1
ATOM 3855 C CA . ASN A 1 486 ? 17.503 -9.780 -23.068 1.00 86.19 486 ASN A CA 1
ATOM 3856 C C . ASN A 1 486 ? 18.713 -10.402 -22.374 1.00 86.19 486 ASN A C 1
ATOM 3858 O O . ASN A 1 486 ? 18.777 -10.447 -21.146 1.00 86.19 486 ASN A O 1
ATOM 3862 N N . ASP A 1 487 ? 19.701 -10.780 -23.179 1.00 70.69 487 ASP A N 1
ATOM 3863 C CA . ASP A 1 487 ? 21.086 -10.862 -22.738 1.00 70.69 487 ASP A CA 1
ATOM 3864 C C . ASP A 1 487 ? 21.541 -9.431 -22.419 1.00 70.69 487 ASP A C 1
ATOM 3866 O O . ASP A 1 487 ? 21.473 -8.535 -23.271 1.00 70.69 487 ASP A O 1
ATOM 3870 N N . ASP A 1 488 ? 21.905 -9.178 -21.164 1.00 65.25 488 ASP A N 1
ATOM 3871 C CA . ASP A 1 488 ? 22.323 -7.854 -20.707 1.00 65.25 488 ASP A CA 1
ATOM 3872 C C . ASP A 1 488 ? 23.846 -7.752 -20.745 1.00 65.25 488 ASP A C 1
ATOM 3874 O O . ASP A 1 488 ? 24.533 -7.820 -19.728 1.00 65.25 488 ASP A O 1
ATOM 3878 N N . ASP A 1 489 ? 24.373 -7.600 -21.962 1.00 56.09 489 ASP A N 1
ATOM 3879 C CA . ASP A 1 489 ? 25.806 -7.481 -22.277 1.00 56.09 489 ASP A CA 1
ATOM 3880 C C . ASP A 1 489 ? 26.469 -6.204 -21.686 1.00 56.09 489 ASP A C 1
ATOM 3882 O O . ASP A 1 489 ? 27.540 -5.779 -22.131 1.00 56.09 489 ASP A O 1
ATOM 3886 N N . SER A 1 490 ? 25.817 -5.512 -20.744 1.00 58.12 490 SER A N 1
ATOM 3887 C CA . SER A 1 490 ? 26.178 -4.172 -20.287 1.00 58.12 490 SER A CA 1
ATOM 3888 C C . SER A 1 490 ? 27.395 -4.183 -19.358 1.00 58.12 490 SER A C 1
ATOM 3890 O O . SER A 1 490 ? 27.283 -4.147 -18.135 1.00 58.12 490 SER A O 1
ATOM 3892 N N . THR A 1 491 ? 28.588 -4.102 -19.943 1.00 58.00 491 THR A N 1
ATOM 3893 C CA . THR A 1 491 ? 29.872 -3.902 -19.237 1.00 58.00 491 THR A CA 1
ATOM 3894 C C . THR A 1 491 ? 30.024 -2.526 -18.558 1.00 58.00 491 THR A C 1
ATOM 3896 O O . THR A 1 491 ? 31.124 -2.150 -18.157 1.00 58.00 491 THR A O 1
ATOM 3899 N N . THR A 1 492 ? 28.945 -1.744 -18.444 1.00 73.62 492 THR A N 1
ATOM 3900 C CA . THR A 1 492 ? 28.944 -0.408 -17.831 1.00 73.62 492 THR A CA 1
ATOM 3901 C C . THR A 1 492 ? 28.489 -0.496 -16.382 1.00 73.62 492 THR A C 1
ATOM 3903 O O . THR A 1 492 ? 27.350 -0.866 -16.113 1.00 73.62 492 THR A O 1
ATOM 3906 N N . ASP A 1 493 ? 29.369 -0.107 -15.461 1.00 84.00 493 ASP A N 1
ATOM 3907 C CA . ASP A 1 493 ? 29.093 -0.155 -14.027 1.00 84.00 493 ASP A CA 1
ATOM 3908 C C . ASP A 1 493 ? 27.826 0.625 -13.626 1.00 84.00 493 ASP A C 1
ATOM 3910 O O . ASP A 1 493 ? 27.587 1.767 -14.045 1.00 84.00 493 ASP A O 1
ATOM 3914 N N . GLY A 1 494 ? 27.005 -0.009 -12.789 1.00 88.69 494 GLY A N 1
ATOM 3915 C CA . GLY A 1 494 ? 25.738 0.525 -12.299 1.00 88.69 494 GLY A CA 1
ATOM 3916 C C . GLY A 1 494 ? 24.743 0.939 -13.391 1.00 88.69 494 GLY A C 1
ATOM 3917 O O . GLY A 1 494 ? 24.023 1.924 -13.207 1.00 88.69 494 GLY A O 1
ATOM 3918 N N . ILE A 1 495 ? 24.720 0.235 -14.529 1.00 92.38 495 ILE A N 1
ATOM 3919 C CA . ILE A 1 495 ? 23.624 0.266 -15.509 1.00 92.38 495 ILE A CA 1
ATOM 3920 C C . ILE A 1 495 ? 23.207 -1.178 -15.822 1.00 92.38 495 ILE A C 1
ATOM 3922 O O . ILE A 1 495 ? 24.055 -2.060 -15.931 1.00 92.38 495 ILE A O 1
ATOM 3926 N N . THR A 1 496 ? 21.903 -1.438 -15.936 1.00 90.94 496 THR A N 1
ATOM 3927 C CA . THR A 1 496 ? 21.346 -2.783 -16.199 1.00 90.94 496 THR A CA 1
ATOM 3928 C C . THR A 1 496 ? 20.009 -2.649 -16.938 1.00 90.94 496 THR A C 1
ATOM 3930 O O . THR A 1 496 ? 19.161 -1.857 -16.517 1.00 90.94 496 THR A O 1
ATOM 3933 N N . GLN A 1 497 ? 19.792 -3.401 -18.022 1.00 91.19 497 GLN A N 1
ATOM 3934 C CA . GLN A 1 497 ? 18.510 -3.489 -18.729 1.00 91.19 497 GLN A CA 1
ATOM 3935 C C . GLN A 1 497 ? 17.755 -4.772 -18.355 1.00 91.19 497 GLN A C 1
ATOM 3937 O O . GLN A 1 497 ? 18.208 -5.889 -18.607 1.00 91.19 497 GLN A O 1
ATOM 3942 N N . ASN A 1 498 ? 16.542 -4.602 -17.832 1.00 91.19 498 ASN A N 1
ATOM 3943 C CA . ASN A 1 498 ? 15.602 -5.670 -17.512 1.00 91.19 498 ASN A CA 1
ATOM 3944 C C . ASN A 1 498 ? 14.413 -5.648 -18.483 1.00 91.19 498 ASN A C 1
ATOM 3946 O O . ASN A 1 498 ? 13.447 -4.904 -18.288 1.00 91.19 498 ASN A O 1
ATOM 3950 N N . ARG A 1 499 ? 14.464 -6.493 -19.520 1.00 92.56 499 ARG A N 1
ATOM 3951 C CA . ARG A 1 499 ? 13.321 -6.817 -20.383 1.00 92.56 499 ARG A CA 1
ATOM 3952 C C . ARG A 1 499 ? 12.651 -8.089 -19.864 1.00 92.56 499 ARG A C 1
ATOM 3954 O O . ARG A 1 499 ? 13.093 -9.192 -20.170 1.00 92.56 499 ARG A O 1
ATOM 3961 N N . LEU A 1 500 ? 11.590 -7.934 -19.081 1.00 92.12 500 LEU A N 1
ATOM 3962 C CA . LEU A 1 500 ? 10.879 -9.031 -18.423 1.00 92.12 500 LEU A CA 1
ATOM 3963 C C . LEU A 1 500 ? 9.526 -9.294 -19.085 1.00 92.12 500 LEU A C 1
ATOM 3965 O O . LEU A 1 500 ? 8.738 -8.368 -19.292 1.00 92.12 500 LEU A O 1
ATOM 3969 N N . VAL A 1 501 ? 9.230 -10.565 -19.349 1.00 92.69 501 VAL A N 1
ATOM 3970 C CA . VAL A 1 501 ? 7.918 -11.030 -19.808 1.00 92.69 501 VAL A CA 1
ATOM 3971 C C . VAL A 1 501 ? 7.326 -11.974 -18.776 1.00 92.69 501 VAL A C 1
ATOM 3973 O O . VAL A 1 501 ? 7.881 -13.034 -18.498 1.00 92.69 501 VAL A O 1
ATOM 3976 N N . SER A 1 502 ? 6.179 -11.588 -18.224 1.00 90.81 502 SER A N 1
ATOM 3977 C CA . SER A 1 502 ? 5.445 -12.344 -17.212 1.00 90.81 502 SER A CA 1
ATOM 3978 C C . SER A 1 502 ? 4.185 -12.960 -17.820 1.00 90.81 502 SER A C 1
ATOM 3980 O O . SER A 1 502 ? 3.320 -12.233 -18.307 1.00 90.81 502 SER A O 1
ATOM 3982 N N . THR A 1 503 ? 4.054 -14.285 -17.773 1.00 89.56 503 THR A N 1
ATOM 3983 C CA . THR A 1 503 ? 2.885 -15.029 -18.269 1.00 89.56 503 THR A CA 1
ATOM 3984 C C . THR A 1 503 ? 2.043 -15.526 -17.097 1.00 89.56 503 THR A C 1
ATOM 3986 O O . THR A 1 503 ? 2.550 -16.197 -16.199 1.00 89.56 503 THR A O 1
ATOM 3989 N N . THR A 1 504 ? 0.751 -15.202 -17.112 1.00 83.44 504 THR A N 1
ATOM 3990 C CA . THR A 1 504 ? -0.228 -15.699 -16.128 1.00 83.44 504 THR A CA 1
ATOM 3991 C C . THR A 1 504 ? -0.581 -17.163 -16.390 1.00 83.44 504 THR A C 1
ATOM 3993 O O . THR A 1 504 ? -0.906 -17.529 -17.521 1.00 83.44 504 THR A O 1
ATOM 3996 N N . THR A 1 505 ? -0.527 -18.011 -15.359 1.00 74.88 505 THR A N 1
ATOM 3997 C CA . THR A 1 505 ? -0.769 -19.459 -15.503 1.00 74.88 505 THR A CA 1
ATOM 3998 C C . THR A 1 505 ? -2.252 -19.815 -15.652 1.00 74.88 505 THR A C 1
ATOM 4000 O O . THR A 1 505 ? -2.560 -20.865 -16.210 1.00 74.88 505 THR A O 1
ATOM 4003 N N . ASP A 1 506 ? -3.172 -18.942 -15.222 1.00 71.81 506 ASP A N 1
ATOM 4004 C CA . ASP A 1 506 ? -4.626 -19.145 -15.319 1.00 71.81 506 ASP A CA 1
ATOM 4005 C C . ASP A 1 506 ? -5.237 -18.644 -16.642 1.00 71.81 506 ASP A C 1
ATOM 4007 O O . ASP A 1 506 ? -6.229 -19.198 -17.115 1.00 71.81 506 ASP A O 1
ATOM 4011 N N . ARG A 1 507 ? -4.665 -17.587 -17.236 1.00 65.75 507 ARG A N 1
ATOM 4012 C CA . ARG A 1 507 ? -5.248 -16.844 -18.376 1.00 65.75 507 ARG A CA 1
ATOM 4013 C C . ARG A 1 507 ? -4.387 -16.797 -19.632 1.00 65.75 507 ARG A C 1
ATOM 4015 O O . ARG A 1 507 ? -4.832 -16.200 -20.607 1.00 65.75 507 ARG A O 1
ATOM 4022 N N . SER A 1 508 ? -3.159 -17.321 -19.580 1.00 74.62 508 SER A N 1
ATOM 4023 C CA . SER A 1 508 ? -2.123 -17.208 -20.626 1.00 74.62 508 SER A CA 1
ATOM 4024 C C . SER A 1 508 ? -1.829 -15.779 -21.122 1.00 74.62 508 SER A C 1
ATOM 4026 O O . SER A 1 508 ? -1.130 -15.587 -22.118 1.00 74.62 508 SER A O 1
ATOM 4028 N N . MET A 1 509 ? -2.286 -14.753 -20.394 1.00 83.75 509 MET A N 1
ATOM 4029 C CA . MET A 1 509 ? -2.026 -13.350 -20.699 1.00 83.75 509 MET A CA 1
ATOM 4030 C C . MET A 1 509 ? -0.568 -13.019 -20.379 1.00 83.75 509 MET A C 1
ATOM 4032 O O . MET A 1 509 ? -0.110 -13.239 -19.250 1.00 83.75 509 MET A O 1
ATOM 4036 N N . GLN A 1 510 ? 0.135 -12.462 -21.367 1.00 89.81 510 GLN A N 1
ATOM 4037 C CA . GLN A 1 510 ? 1.506 -11.977 -21.234 1.00 89.81 510 GLN A CA 1
ATOM 4038 C C . GLN A 1 510 ? 1.543 -10.479 -20.912 1.00 89.81 510 GLN A C 1
ATOM 4040 O O . GLN A 1 510 ? 0.894 -9.666 -21.573 1.00 89.81 510 GLN A O 1
ATOM 4045 N N . MET A 1 511 ? 2.358 -10.112 -19.927 1.00 91.12 511 MET A N 1
ATOM 4046 C CA . MET A 1 511 ? 2.724 -8.734 -19.601 1.00 91.12 511 MET A CA 1
ATOM 4047 C C . MET A 1 511 ? 4.200 -8.503 -19.935 1.00 91.12 511 MET A C 1
ATOM 4049 O O . MET A 1 511 ? 5.022 -9.382 -19.686 1.00 91.12 511 MET A O 1
ATOM 4053 N N . GLU A 1 512 ? 4.543 -7.331 -20.464 1.00 93.19 512 GLU A N 1
ATOM 4054 C CA . GLU A 1 512 ? 5.909 -6.955 -20.849 1.00 93.19 512 GLU A CA 1
ATOM 4055 C C . GLU A 1 512 ? 6.361 -5.694 -20.106 1.00 93.19 512 GLU A C 1
ATOM 4057 O O . GLU A 1 512 ? 5.699 -4.660 -20.179 1.00 93.19 512 GLU A O 1
ATOM 4062 N N . SER A 1 513 ? 7.507 -5.777 -19.429 1.00 93.50 513 SER A N 1
ATOM 4063 C CA . SER A 1 513 ? 8.199 -4.661 -18.778 1.00 93.50 513 SER A CA 1
ATOM 4064 C C . SER A 1 513 ? 9.565 -4.489 -19.437 1.00 93.50 513 SER A C 1
ATOM 4066 O O . SER A 1 513 ? 10.321 -5.454 -19.527 1.00 93.50 513 SER A O 1
ATOM 4068 N N . ASN A 1 514 ? 9.904 -3.281 -19.886 1.00 94.38 514 ASN A N 1
ATOM 4069 C CA . ASN A 1 514 ? 11.245 -2.953 -20.376 1.00 94.38 514 ASN A CA 1
ATOM 4070 C C . ASN A 1 514 ? 11.779 -1.776 -19.558 1.00 94.38 514 ASN A C 1
ATOM 4072 O O . ASN A 1 514 ? 11.299 -0.652 -19.708 1.00 94.38 514 ASN A O 1
ATOM 4076 N N . THR A 1 515 ? 12.717 -2.055 -18.655 1.00 93.25 515 THR A N 1
ATOM 4077 C CA . THR A 1 515 ? 13.133 -1.136 -17.590 1.00 93.25 515 THR A CA 1
ATOM 4078 C C . THR A 1 515 ? 14.652 -1.048 -17.538 1.00 93.25 515 THR A C 1
ATOM 4080 O O . THR A 1 515 ? 15.328 -2.072 -17.441 1.00 93.25 515 THR A O 1
ATOM 4083 N N . ILE A 1 516 ? 15.193 0.168 -17.565 1.00 93.69 516 ILE A N 1
ATOM 4084 C CA . ILE A 1 516 ? 16.598 0.432 -17.251 1.00 93.69 516 ILE A CA 1
ATOM 4085 C C . ILE A 1 516 ? 16.724 0.734 -15.766 1.00 93.69 516 ILE A C 1
ATOM 4087 O O . ILE A 1 516 ? 15.857 1.374 -15.167 1.00 93.69 516 ILE A O 1
ATOM 4091 N N . MET A 1 517 ? 17.824 0.285 -15.181 1.00 93.31 517 MET A N 1
ATOM 4092 C CA . MET A 1 517 ? 18.222 0.624 -13.827 1.00 93.31 517 MET A CA 1
ATOM 4093 C C . MET A 1 517 ? 19.555 1.361 -13.862 1.00 93.31 517 MET A C 1
ATOM 4095 O O . MET A 1 517 ? 20.479 0.950 -14.562 1.00 93.31 517 MET A O 1
ATOM 4099 N N . PHE A 1 518 ? 19.638 2.436 -13.088 1.00 94.81 518 PHE A N 1
ATOM 4100 C CA . PHE A 1 518 ? 20.847 3.202 -12.823 1.00 94.81 518 PHE A CA 1
ATOM 4101 C C . PHE A 1 518 ? 21.160 3.072 -11.335 1.00 94.81 518 PHE A C 1
ATOM 4103 O O . PHE A 1 518 ? 20.292 3.346 -10.504 1.00 94.81 518 PHE A O 1
ATOM 4110 N N . SER A 1 519 ? 22.376 2.671 -10.981 1.00 95.56 519 SER A N 1
ATOM 4111 C CA . SER A 1 519 ? 22.777 2.503 -9.586 1.00 95.56 519 SER A CA 1
ATOM 4112 C C . SER A 1 519 ? 24.163 3.057 -9.286 1.00 95.56 519 SER A C 1
ATOM 4114 O O . SER A 1 519 ? 25.047 3.115 -10.144 1.00 95.56 519 SER A O 1
ATOM 4116 N N . GLU A 1 520 ? 24.334 3.491 -8.042 1.00 95.12 520 GLU A N 1
ATOM 4117 C CA . GLU A 1 520 ? 25.596 3.990 -7.507 1.00 95.12 520 GLU A CA 1
ATOM 4118 C C . GLU A 1 520 ? 25.620 3.794 -5.986 1.00 95.12 520 GLU A C 1
ATOM 4120 O O . GLU A 1 520 ? 24.588 3.913 -5.318 1.00 95.12 520 GLU A O 1
ATOM 4125 N N . PHE A 1 521 ? 26.793 3.484 -5.436 1.00 93.50 521 PHE A N 1
ATOM 4126 C CA . PHE A 1 521 ? 27.038 3.523 -3.998 1.00 93.50 521 PHE A CA 1
ATOM 4127 C C . PHE A 1 521 ? 27.984 4.684 -3.715 1.00 93.50 521 PHE A C 1
ATOM 4129 O O . PHE A 1 521 ? 29.134 4.668 -4.150 1.00 93.50 521 PHE A O 1
ATOM 4136 N N . CYS A 1 522 ? 27.488 5.699 -3.016 1.00 88.38 522 CYS A N 1
ATOM 4137 C CA . CYS A 1 522 ? 28.220 6.931 -2.778 1.00 88.38 522 CYS A CA 1
ATOM 4138 C C . CYS A 1 522 ? 28.779 6.925 -1.350 1.00 88.38 522 CYS A C 1
ATOM 4140 O O . CYS A 1 522 ? 28.030 7.096 -0.379 1.00 88.38 522 CYS A O 1
ATOM 4142 N N . GLU A 1 523 ? 30.094 6.764 -1.224 1.00 84.44 523 GLU A N 1
ATOM 4143 C CA . GLU A 1 523 ? 30.805 6.964 0.041 1.00 84.44 523 GLU A CA 1
ATOM 4144 C C . GLU A 1 523 ? 30.851 8.457 0.412 1.00 84.44 523 GLU A C 1
ATOM 4146 O O . GLU A 1 523 ? 30.962 9.332 -0.451 1.00 84.44 523 GLU A O 1
ATOM 4151 N N . ARG A 1 524 ? 30.708 8.764 1.706 1.00 70.44 524 ARG A N 1
ATOM 4152 C CA . ARG A 1 524 ? 30.644 10.124 2.256 1.00 70.44 524 ARG A CA 1
ATOM 4153 C C . ARG A 1 524 ? 31.196 10.184 3.680 1.00 70.44 524 ARG A C 1
ATOM 4155 O O . ARG A 1 524 ? 30.593 9.661 4.615 1.00 70.44 524 ARG A O 1
ATOM 4162 N N . ASP A 1 525 ? 32.272 10.944 3.863 1.00 63.09 525 ASP A N 1
ATOM 4163 C CA . ASP A 1 525 ? 32.867 11.223 5.179 1.00 63.09 525 ASP A CA 1
ATOM 4164 C C . ASP A 1 525 ? 32.036 12.162 6.077 1.00 63.09 525 ASP A C 1
ATOM 4166 O O . ASP A 1 525 ? 32.376 12.338 7.247 1.00 63.09 525 ASP A O 1
ATOM 4170 N N . ASP A 1 526 ? 30.964 12.775 5.557 1.00 64.38 526 ASP A N 1
ATOM 4171 C CA . ASP A 1 526 ? 30.108 13.710 6.304 1.00 64.38 526 ASP A CA 1
ATOM 4172 C C . ASP A 1 526 ? 28.948 13.045 7.069 1.00 64.38 526 ASP A C 1
ATOM 4174 O O . ASP A 1 526 ? 28.209 13.733 7.778 1.00 64.38 526 ASP A O 1
ATOM 4178 N N . ILE A 1 527 ? 28.798 11.717 6.976 1.00 60.91 527 ILE A N 1
ATOM 4179 C CA . ILE A 1 527 ? 27.777 10.964 7.714 1.00 60.91 527 ILE A CA 1
ATOM 4180 C C . ILE A 1 527 ? 28.375 10.438 9.040 1.00 60.91 527 ILE A C 1
ATOM 4182 O O . ILE A 1 527 ? 29.358 9.699 9.009 1.00 60.91 527 ILE A O 1
ATOM 4186 N N . PRO A 1 528 ? 27.802 10.765 10.218 1.00 54.38 528 PRO A N 1
ATOM 4187 C CA . PRO A 1 528 ? 28.383 10.437 11.527 1.00 54.38 528 PRO A CA 1
ATOM 4188 C C . PRO A 1 528 ? 28.082 9.007 12.028 1.00 54.38 528 PRO A C 1
ATOM 4190 O O . PRO A 1 528 ? 28.151 8.748 13.230 1.00 54.38 528 PRO A O 1
ATOM 4193 N N . CYS A 1 529 ? 27.705 8.079 11.147 1.00 59.59 529 CYS A N 1
ATOM 4194 C CA . CYS A 1 529 ? 27.535 6.660 11.476 1.00 59.59 529 CYS A CA 1
ATOM 4195 C C . CYS A 1 529 ? 28.808 5.857 11.154 1.00 59.59 529 CYS A C 1
ATOM 4197 O O . CYS A 1 529 ? 29.706 6.332 10.461 1.00 59.59 529 CYS A O 1
ATOM 4199 N N . ALA A 1 530 ? 28.899 4.626 11.667 1.00 57.84 530 ALA A N 1
ATOM 4200 C CA . ALA A 1 530 ? 30.053 3.752 11.422 1.00 57.84 530 ALA A CA 1
ATOM 4201 C C . ALA A 1 530 ? 30.199 3.331 9.943 1.00 57.84 530 ALA A C 1
ATOM 4203 O O . ALA A 1 530 ? 31.297 2.987 9.511 1.00 57.84 530 ALA A O 1
ATOM 4204 N N . ASP A 1 531 ? 29.108 3.385 9.176 1.00 65.69 531 ASP A N 1
ATOM 4205 C CA . ASP A 1 531 ? 29.064 3.085 7.746 1.00 65.69 531 ASP A CA 1
ATOM 4206 C C . ASP A 1 531 ? 28.979 4.385 6.931 1.00 65.69 531 ASP A C 1
ATOM 4208 O O . ASP A 1 531 ? 27.987 5.112 6.995 1.00 65.69 531 ASP A O 1
ATOM 4212 N N . ARG A 1 532 ? 30.045 4.709 6.197 1.00 69.19 532 ARG A N 1
ATOM 4213 C CA . ARG A 1 532 ? 30.243 6.010 5.541 1.00 69.19 532 ARG A CA 1
ATOM 4214 C C . ARG A 1 532 ? 29.648 6.056 4.137 1.00 69.19 532 ARG A C 1
ATOM 4216 O O . ARG A 1 532 ? 30.334 6.451 3.200 1.00 69.19 532 ARG A O 1
ATOM 4223 N N . GLY A 1 533 ? 28.393 5.655 3.952 1.00 83.62 533 GLY A N 1
ATOM 4224 C CA . GLY A 1 533 ? 27.811 5.631 2.611 1.00 83.62 533 GLY A CA 1
ATOM 4225 C C . GLY A 1 533 ? 26.292 5.598 2.530 1.00 83.62 533 GLY A C 1
ATOM 4226 O O . GLY A 1 533 ? 25.571 5.410 3.511 1.00 83.62 533 GLY A O 1
ATOM 4227 N N . TYR A 1 534 ? 25.806 5.792 1.306 1.00 90.50 534 TYR A N 1
ATOM 4228 C CA . TYR A 1 534 ? 24.429 5.504 0.926 1.00 90.50 534 TYR A CA 1
ATOM 4229 C C . TYR A 1 534 ? 24.388 4.903 -0.484 1.00 90.50 534 TYR A C 1
ATOM 4231 O O . TYR A 1 534 ? 25.127 5.315 -1.376 1.00 90.50 534 TYR A O 1
ATOM 4239 N N . GLY A 1 535 ? 23.531 3.904 -0.674 1.00 93.75 535 GLY A N 1
ATOM 4240 C CA . GLY A 1 535 ? 23.289 3.273 -1.967 1.00 93.75 535 GLY A CA 1
ATOM 4241 C C . GLY A 1 535 ? 22.033 3.836 -2.618 1.00 93.75 535 GLY A C 1
ATOM 4242 O O . GLY A 1 535 ? 21.010 3.968 -1.945 1.00 93.75 535 GLY A O 1
ATOM 4243 N N . LEU A 1 536 ? 22.085 4.141 -3.913 1.00 95.50 536 LEU A N 1
ATOM 4244 C CA . LEU A 1 536 ? 20.955 4.662 -4.681 1.00 95.50 536 LEU A CA 1
ATOM 4245 C C . LEU A 1 536 ? 20.707 3.792 -5.917 1.00 95.50 536 LEU A C 1
ATOM 4247 O O . LEU A 1 536 ? 21.632 3.483 -6.667 1.00 95.50 536 LEU A O 1
ATOM 4251 N N . VAL A 1 537 ? 19.449 3.412 -6.137 1.00 95.62 537 VAL A N 1
ATOM 4252 C CA . VAL A 1 537 ? 18.990 2.681 -7.325 1.00 95.62 537 VAL A CA 1
ATOM 4253 C C . VAL A 1 537 ? 17.769 3.395 -7.894 1.00 95.62 537 VAL A C 1
ATOM 4255 O O . VAL A 1 537 ? 16.779 3.603 -7.195 1.00 95.62 537 VAL A O 1
ATOM 4258 N N . VAL A 1 538 ? 17.834 3.762 -9.169 1.00 95.00 538 VAL A N 1
ATOM 4259 C CA . VAL A 1 538 ? 16.751 4.391 -9.932 1.00 95.00 538 VAL A CA 1
ATOM 4260 C C . VAL A 1 538 ? 16.332 3.430 -11.030 1.00 95.00 538 VAL A C 1
ATOM 4262 O O . VAL A 1 538 ? 17.185 2.961 -11.777 1.00 95.00 538 VAL A O 1
ATOM 4265 N N . SER A 1 539 ? 15.039 3.152 -11.150 1.00 93.31 539 SER A N 1
ATOM 4266 C CA . SER A 1 539 ? 14.468 2.372 -12.247 1.00 93.31 539 SER A CA 1
ATOM 4267 C C . SER A 1 539 ? 13.538 3.235 -13.093 1.00 93.31 539 SER A C 1
ATOM 4269 O O . SER A 1 539 ? 12.785 4.057 -12.566 1.00 93.31 539 SER A O 1
ATOM 4271 N N . GLU A 1 540 ? 13.600 3.062 -14.411 1.00 92.94 540 GLU A N 1
ATOM 4272 C CA . GLU A 1 540 ? 12.787 3.807 -15.372 1.00 92.94 540 GLU A CA 1
ATOM 4273 C C . GLU A 1 540 ? 12.436 2.947 -16.591 1.00 92.94 540 GLU A C 1
ATOM 4275 O O . GLU A 1 540 ? 13.264 2.174 -17.077 1.00 92.94 540 GLU A O 1
ATOM 4280 N N . PHE A 1 541 ? 11.207 3.065 -17.091 1.00 93.00 541 PHE A N 1
ATOM 4281 C CA . PHE A 1 541 ? 10.780 2.340 -18.286 1.00 93.00 541 PHE A CA 1
ATOM 4282 C C . PHE A 1 541 ? 11.349 2.939 -19.580 1.00 93.00 541 PHE A C 1
ATOM 4284 O O . PHE A 1 541 ? 11.606 4.136 -19.684 1.00 93.00 541 PHE A O 1
ATOM 4291 N N . VAL A 1 542 ? 11.491 2.106 -20.610 1.00 94.31 542 VAL A N 1
ATOM 4292 C CA . VAL A 1 542 ? 11.911 2.544 -21.947 1.00 94.31 542 VAL A CA 1
ATOM 4293 C C . VAL A 1 542 ? 10.684 2.936 -22.776 1.00 94.31 542 VAL A C 1
ATOM 4295 O O . VAL A 1 542 ? 9.850 2.080 -23.075 1.00 94.31 542 VAL A O 1
ATOM 4298 N N . ASP A 1 543 ? 10.541 4.202 -23.188 1.00 94.06 543 ASP A N 1
ATOM 4299 C CA . ASP A 1 543 ? 9.440 4.616 -24.077 1.00 94.06 543 ASP A CA 1
ATOM 4300 C C . ASP A 1 543 ? 9.496 3.865 -25.415 1.00 94.06 543 ASP A C 1
ATOM 4302 O O . ASP A 1 543 ? 8.495 3.288 -25.851 1.00 94.06 543 ASP A O 1
ATOM 4306 N N . VAL A 1 544 ? 10.676 3.872 -26.053 1.00 94.56 544 VAL A N 1
ATOM 4307 C CA . VAL A 1 544 ? 10.926 3.326 -27.397 1.00 94.56 544 VAL A CA 1
ATOM 4308 C C . VAL A 1 544 ? 12.243 2.551 -27.424 1.00 94.56 544 VAL A C 1
ATOM 4310 O O . VAL A 1 544 ? 13.293 3.098 -27.094 1.00 94.56 544 VAL A O 1
ATOM 4313 N N . ASP A 1 545 ? 12.202 1.299 -27.881 1.00 94.44 545 ASP A N 1
ATOM 4314 C CA . ASP A 1 545 ? 13.373 0.431 -28.040 1.00 94.44 545 ASP A CA 1
ATOM 4315 C C . ASP A 1 545 ? 13.399 -0.168 -29.460 1.00 94.44 545 ASP A C 1
ATOM 4317 O O . ASP A 1 545 ? 12.513 -0.929 -29.845 1.00 94.44 545 ASP A O 1
ATOM 4321 N N . GLU A 1 546 ? 14.402 0.185 -30.268 1.00 94.31 546 GLU A N 1
ATOM 4322 C CA . GLU A 1 546 ? 14.550 -0.301 -31.651 1.00 94.31 546 GLU A CA 1
ATOM 4323 C C . GLU A 1 546 ? 15.149 -1.721 -31.749 1.00 94.31 546 GLU A C 1
ATOM 4325 O O . GLU A 1 546 ? 15.064 -2.352 -32.814 1.00 94.31 546 GLU A O 1
ATOM 4330 N N . ARG A 1 547 ? 15.795 -2.221 -30.681 1.00 91.88 547 ARG A N 1
ATOM 4331 C CA . ARG A 1 547 ? 16.294 -3.610 -30.578 1.00 91.88 547 ARG A CA 1
ATOM 4332 C C . ARG A 1 547 ? 15.162 -4.530 -30.112 1.00 91.88 547 ARG A C 1
ATOM 4334 O O . ARG A 1 547 ? 15.014 -5.615 -30.664 1.00 91.88 547 ARG A O 1
ATOM 4341 N N . TYR A 1 548 ? 14.334 -4.057 -29.179 1.00 90.88 548 TYR A N 1
ATOM 4342 C CA . TYR A 1 548 ? 13.236 -4.808 -28.564 1.00 90.88 548 TYR A CA 1
ATOM 4343 C C . TYR A 1 548 ? 11.895 -4.038 -28.591 1.00 90.88 548 TYR A C 1
ATOM 4345 O O . TYR A 1 548 ? 11.417 -3.601 -27.540 1.00 90.88 548 TYR A O 1
ATOM 4353 N N . PRO A 1 549 ? 11.274 -3.848 -29.772 1.00 92.62 549 PRO A N 1
ATOM 4354 C CA . PRO A 1 549 ? 10.033 -3.086 -29.899 1.00 92.62 549 PRO A CA 1
ATOM 4355 C C . PRO A 1 549 ? 8.852 -3.773 -29.197 1.00 92.62 549 PRO A C 1
ATOM 4357 O O . PRO A 1 549 ? 8.658 -4.984 -29.311 1.00 92.62 549 PRO A O 1
ATOM 4360 N N . TYR A 1 550 ? 8.036 -2.972 -28.508 1.00 93.69 550 TYR A N 1
ATOM 4361 C CA . TYR A 1 550 ? 6.852 -3.430 -27.775 1.00 93.69 550 TYR A CA 1
ATOM 4362 C C . TYR A 1 550 ? 5.773 -4.011 -28.708 1.00 93.69 550 TYR A C 1
ATOM 4364 O O . TYR A 1 550 ? 5.397 -3.396 -29.707 1.00 93.69 550 TYR A O 1
ATOM 4372 N N . GLN A 1 551 ? 5.248 -5.187 -28.350 1.00 90.00 551 GLN A N 1
ATOM 4373 C CA . GLN A 1 551 ? 4.284 -5.961 -29.144 1.00 90.00 551 GLN A CA 1
ATOM 4374 C C . GLN A 1 551 ? 2.856 -5.815 -28.593 1.00 90.00 551 GLN A C 1
ATOM 4376 O O . GLN A 1 551 ? 2.328 -6.704 -27.921 1.00 90.00 551 GLN A O 1
ATOM 4381 N N . SER A 1 552 ? 2.232 -4.669 -28.883 1.00 89.69 552 SER A N 1
ATOM 4382 C CA . SER A 1 552 ? 0.887 -4.297 -28.408 1.00 89.69 552 SER A CA 1
ATOM 4383 C C . SER A 1 552 ? -0.250 -5.205 -28.891 1.00 89.69 552 SER A C 1
ATOM 4385 O O . SER A 1 552 ? -1.366 -5.103 -28.394 1.00 89.69 552 SER A O 1
ATOM 4387 N N . ASP A 1 553 ? 0.014 -6.053 -29.884 1.00 90.38 553 ASP A N 1
ATOM 4388 C CA . ASP A 1 553 ? -0.888 -7.070 -30.431 1.00 90.38 553 ASP A CA 1
ATOM 4389 C C . ASP A 1 553 ? -0.923 -8.363 -29.596 1.00 90.38 553 ASP A C 1
ATOM 4391 O O . ASP A 1 553 ? -1.861 -9.148 -29.721 1.00 90.38 553 ASP A O 1
ATOM 4395 N N . LYS A 1 554 ? 0.095 -8.595 -28.755 1.00 89.62 554 LYS A N 1
ATOM 4396 C CA . LYS A 1 554 ? 0.314 -9.863 -28.031 1.00 89.62 554 LYS A CA 1
ATOM 4397 C C . LYS A 1 554 ? 0.455 -9.709 -26.520 1.00 89.62 554 LYS A C 1
ATOM 4399 O O . LYS A 1 554 ? 0.271 -10.683 -25.794 1.00 89.62 554 LYS A O 1
ATOM 4404 N N . ARG A 1 555 ? 0.878 -8.534 -26.049 1.00 90.31 555 ARG A N 1
ATOM 4405 C CA . ARG A 1 555 ? 1.353 -8.319 -24.675 1.00 90.31 555 ARG A CA 1
ATOM 4406 C C . ARG A 1 555 ? 0.785 -7.036 -24.096 1.00 90.31 555 ARG A C 1
ATOM 4408 O O . ARG A 1 555 ? 0.604 -6.056 -24.810 1.00 90.31 555 ARG A O 1
ATOM 4415 N N . VAL A 1 556 ? 0.552 -7.035 -22.787 1.00 91.12 556 VAL A N 1
ATOM 4416 C CA . VAL A 1 556 ? 0.150 -5.847 -22.025 1.00 91.12 556 VAL A CA 1
ATOM 4417 C C . VAL A 1 556 ? 1.400 -5.129 -21.516 1.00 91.12 556 VAL A C 1
ATOM 4419 O O . VAL A 1 556 ? 2.202 -5.724 -20.796 1.00 91.12 556 VAL A O 1
ATOM 4422 N N . ARG A 1 557 ? 1.578 -3.850 -21.864 1.00 91.69 557 ARG A N 1
ATOM 4423 C CA . ARG A 1 557 ? 2.681 -3.019 -21.351 1.00 91.69 557 ARG A CA 1
ATOM 4424 C C . ARG A 1 557 ? 2.562 -2.818 -19.839 1.00 91.69 557 ARG A C 1
ATOM 4426 O O . ARG A 1 557 ? 1.508 -2.423 -19.344 1.00 91.69 557 ARG A O 1
ATOM 4433 N N . LYS A 1 558 ? 3.661 -3.043 -19.122 1.00 90.81 558 LYS A N 1
ATOM 4434 C CA . LYS A 1 558 ? 3.837 -2.747 -17.699 1.00 90.81 558 LYS A CA 1
ATOM 4435 C C . LYS A 1 558 ? 5.000 -1.769 -17.554 1.00 90.81 558 LYS A C 1
ATOM 4437 O O . LYS A 1 558 ? 6.160 -2.163 -17.570 1.00 90.81 558 LYS A O 1
ATOM 4442 N N . ASP A 1 559 ? 4.673 -0.493 -17.413 1.00 90.25 559 ASP A N 1
ATOM 4443 C CA . ASP A 1 559 ? 5.654 0.563 -17.178 1.00 90.25 559 ASP A CA 1
ATOM 4444 C C . ASP A 1 559 ? 5.999 0.665 -15.685 1.00 90.25 559 ASP A C 1
ATOM 4446 O O . ASP A 1 559 ? 5.116 0.647 -14.826 1.00 90.25 559 ASP A O 1
ATOM 4450 N N . VAL A 1 560 ? 7.296 0.748 -15.369 1.00 88.50 560 VAL A N 1
ATOM 4451 C CA . VAL A 1 560 ? 7.818 0.764 -13.994 1.00 88.50 560 VAL A CA 1
ATOM 4452 C C . VAL A 1 560 ? 8.858 1.870 -13.849 1.00 88.50 560 VAL A C 1
ATOM 4454 O O . VAL A 1 560 ? 9.920 1.801 -14.461 1.00 88.50 560 VAL A O 1
ATOM 4457 N N . ASN A 1 561 ? 8.557 2.842 -12.985 1.00 89.44 561 ASN A N 1
ATOM 4458 C CA . ASN A 1 561 ? 9.486 3.872 -12.518 1.00 89.44 561 ASN A CA 1
ATOM 4459 C C . ASN A 1 561 ? 9.620 3.770 -10.993 1.00 89.44 561 ASN A C 1
ATOM 4461 O O . ASN A 1 561 ? 8.623 3.533 -10.306 1.00 89.44 561 ASN A O 1
ATOM 4465 N N . GLY A 1 562 ? 10.815 3.987 -10.445 1.00 91.19 562 GLY A N 1
ATOM 4466 C CA . GLY A 1 562 ? 11.042 3.915 -9.004 1.00 91.19 562 GLY A CA 1
ATOM 4467 C C . GLY A 1 562 ? 12.397 4.457 -8.556 1.00 91.19 562 GLY A C 1
ATOM 4468 O O . GLY A 1 562 ? 13.326 4.605 -9.346 1.00 91.19 562 GLY A O 1
ATOM 4469 N N . VAL A 1 563 ? 12.506 4.741 -7.258 1.00 93.50 563 VAL A N 1
ATOM 4470 C CA . VAL A 1 563 ? 13.774 5.052 -6.587 1.00 93.50 563 VAL A CA 1
ATOM 4471 C C . VAL A 1 563 ? 13.829 4.288 -5.274 1.00 93.50 563 VAL A C 1
ATOM 4473 O O . VAL A 1 563 ? 12.872 4.314 -4.500 1.00 93.50 563 VAL A O 1
ATOM 4476 N N . ILE A 1 564 ? 14.961 3.644 -5.018 1.00 94.00 564 ILE A N 1
ATOM 4477 C CA . ILE A 1 564 ? 15.297 2.985 -3.759 1.00 94.00 564 ILE A CA 1
ATOM 4478 C C . ILE A 1 564 ? 16.594 3.604 -3.249 1.00 94.00 564 ILE A C 1
ATOM 4480 O O . ILE A 1 564 ? 17.569 3.725 -3.988 1.00 94.00 564 ILE A O 1
ATOM 4484 N N . GLU A 1 565 ? 16.605 3.978 -1.974 1.00 93.56 565 GLU A N 1
ATOM 4485 C CA . GLU A 1 565 ? 17.792 4.456 -1.275 1.00 93.56 565 GLU A CA 1
ATOM 4486 C C . GLU A 1 565 ? 18.028 3.594 -0.036 1.00 93.56 565 GLU A C 1
ATOM 4488 O O . GLU A 1 565 ? 17.108 3.347 0.745 1.00 93.56 565 GLU A O 1
ATOM 4493 N N . VAL A 1 566 ? 19.271 3.161 0.147 1.00 92.19 566 VAL A N 1
ATOM 4494 C CA . VAL A 1 566 ? 19.743 2.420 1.316 1.00 92.19 566 VAL A CA 1
ATOM 4495 C C . VAL A 1 566 ? 20.700 3.337 2.074 1.00 92.19 566 VAL A C 1
ATOM 4497 O O . VAL A 1 566 ? 21.658 3.838 1.490 1.00 92.19 566 VAL A O 1
ATOM 4500 N N . ARG A 1 567 ? 20.443 3.593 3.360 1.00 88.31 567 ARG A N 1
ATOM 4501 C CA . ARG A 1 567 ? 21.242 4.503 4.199 1.00 88.31 567 ARG A CA 1
ATOM 4502 C C . ARG A 1 567 ? 21.165 4.079 5.667 1.00 88.31 567 ARG A C 1
ATOM 4504 O O . ARG A 1 567 ? 20.103 3.648 6.111 1.00 88.31 567 ARG A O 1
ATOM 4511 N N . ALA A 1 568 ? 22.262 4.232 6.407 1.00 85.25 568 ALA A N 1
ATOM 4512 C CA . ALA A 1 568 ? 22.284 4.068 7.859 1.00 85.25 568 ALA A CA 1
ATOM 4513 C C . ALA A 1 568 ? 21.772 5.327 8.583 1.00 85.25 568 ALA A C 1
ATOM 4515 O O . ALA A 1 568 ? 21.942 6.453 8.113 1.00 85.25 568 ALA A O 1
ATOM 4516 N N . TYR A 1 569 ? 21.174 5.119 9.752 1.00 77.50 569 TYR A N 1
ATOM 4517 C CA . TYR A 1 569 ? 20.765 6.163 10.689 1.00 77.50 569 TYR A CA 1
ATOM 4518 C C . TYR A 1 569 ? 21.252 5.763 12.093 1.00 77.50 569 TYR A C 1
ATOM 4520 O O . TYR A 1 569 ? 21.428 4.571 12.355 1.00 77.50 569 TYR A O 1
ATOM 4528 N N . ASN A 1 570 ? 21.505 6.757 12.950 1.00 62.66 570 ASN A N 1
ATOM 4529 C CA . ASN A 1 570 ? 21.926 6.598 14.351 1.00 62.66 570 ASN A CA 1
ATOM 4530 C C . ASN A 1 570 ? 20.746 6.869 15.293 1.00 62.66 570 ASN A C 1
ATOM 4532 O O . ASN A 1 570 ? 19.947 7.767 14.939 1.00 62.66 570 ASN A O 1
#

Secondary structure (DSSP, 8-state):
-EEEEEEE-TTS-EEEEEEEEEEETT-S-HHHHHHHHHHHHHTHHHHHHHHH-SEEEE------BTTEEEEEEEEE-TTS-EEEEEEEEEEEEE-TTTS-TTPPPEEEEEEEE-S--SSS---TTT-EEEEEEEEEEEEEE-------SS--------EEEEEEEEEEEEPPPSS---HHHHHHHHS--SS-SSS-----SS---TTS-TTT------S-GGGSS------------------------------------------------------THHHHHHHHHHHHHHHHHHHHHHHHHHHHHHHHHHHHHHHHHHHHHHHHHHT-TT-HHHHHHHHHHHHHHHHHHHHHHHHHHHHHHHHHHHHHHHHHT--TT----EE-SSHHHHHHHHHHHHHHHHHHHHHHHHHHTTTS-TTS-EEEEEEEE-TTS-EEEEEEEE---TT-S-HHHHHHHHHHHHHTHHHHHHTT-TTEEEEE-------STTEEEEEEEEEETTT--EEEEEEEEEEEEEE-TT--SSS-EEEEEEEEE-SEESSS---TTTEEE----EEEEEE---

pLDDT: mean 71.96, std 22.41, range [21.55, 95.62]

Foldseek 3Di:
DKWKKWWADPQRKTKIKMKDKDWALPDPDLVSVQVVVVVCVVVQQVVLCVQQVWRKDFPDPFDPPVQKTWGWMWTQHPQRAIATFTKIKGKDWAPPVRPDDDDHTKIKMWMWGDPADPVDGDDLQRYKYKTKTKIKMKTWAFDPQPDDPPDDDDPRRIIIMIIMMMMMITDDGPYDDDPCRVCVLRVVDPADDLAFADDDDDDDPRSDRPSRHDDDPPDDPVPPPDDDDDDDDDDDDDDDDDDDDDDDDDDDDDDDDDDDDDDDDDDDDDDDDDDDDDDPPPVVVVVVVVVVVVVVVVVVVVVVVVVVVVVVVVVVVVVVVVVVVVVVVVPPPPPVVVVVVVVVVVVVVVVVVVVVVVVVVVVVVVVLVVVLVVVVVPDPLDDAFAAEQDPVSNLVSVVVCQVVSQVSLVVVVCVVCVPPDLPMWIKIKDWDAHSVRDIDIDIDIRDDDPPDPALVVVLVSVVVCVQVNQVSHCVHDVQKRKDFPDDFPDPDPQKTWGFMWIAGPVPRAIATFTKIKGWDWDFAPPDPDPHRIKIKIWMFGHPHHNNDGDDPVRHHYDTDTDMDMRDDDD

Organism: Phytophthora ramorum (NCBI:txid164328)

Radius of gyration: 37.93 Å; chains: 1; bounding box: 124×71×105 Å

Sequence (570 aa):
MGEERRYEAENGDFCSTRFTVTQFEDAQSVKQVFDLLLFYFCNIEISISEKIGHITIREDDGGDDKGIVQNRLVSITHKDVKMESNTVMFSQYYDRSTHGRGASSYGLIVADFVDEDDRHPYVPSQRVRRDVNAVLEIREFVPQRPRSVAGGPPSHKSVVVLSRWVQNRMHYPKFPVCTDGCQMPMRQRDGTSPRGGMASSATSSTTSSPLSDSATPTRSWSSIIAPRHEPCHEGLATDEPSVAEEDGERAPGQGDTGTESEETARPKRKYPKRKHRKGTHTIRKVAIYQVVVVVAVLLMVALVGQEEKERLLKEMEILQKEMGALKKRAMDPTFPVDTLVRKSRRQTLQEAVQGHMQKFCKTLSIMSDYTLCNIQAGTPLQEKMVLKRDSKSRCETLQAMKERKLRNAEQYLKIRRSKLDPCKSLTEDQRFETNNGGFCSARFSILQFEGAQSVKQVFDLVIFYFSNMEISVSEKLDTLVTVRENDDDSTTDGITQNRLVSTTTDRSMQMESNTIMFSEFCERDDIPCADRGYGLVVSEFVDVDERYPYQSDKRVRKDVNGVIEVRAYN